Protein AF-0000000084989913 (afdb_homodimer)

pLDDT: mean 94.95, std 7.24, range [43.12, 98.94]

Solvent-accessible surface area (backbone atoms only — not comparable to full-atom values): 21310 Å² total; per-residue (Å²): 117,67,56,59,54,52,33,34,52,32,39,68,72,42,32,57,26,36,40,31,54,35,84,88,60,83,36,41,36,29,42,40,28,37,14,73,52,50,35,30,67,52,40,44,49,44,49,71,68,18,54,43,68,57,29,34,31,31,38,37,68,54,44,41,49,54,64,40,52,52,39,39,62,56,33,42,75,68,62,31,39,44,67,49,71,78,63,57,71,70,43,46,32,47,33,32,23,35,59,86,26,68,86,22,72,35,28,41,25,42,19,51,26,41,29,52,47,26,52,36,49,56,37,30,76,77,36,36,67,60,20,22,53,50,46,42,72,44,30,25,21,70,43,58,35,36,36,29,33,18,47,74,92,78,48,81,48,68,54,24,51,49,42,51,49,25,50,74,45,73,41,68,58,31,28,32,37,27,35,41,45,50,95,56,40,47,67,37,48,70,68,57,48,50,51,48,25,60,75,71,71,35,44,70,44,48,36,66,58,50,55,62,66,55,64,124,121,67,56,62,53,52,34,34,52,32,38,68,70,40,31,58,28,35,40,30,52,34,82,87,60,82,34,40,34,28,42,39,27,38,14,73,52,50,35,29,67,53,41,44,49,44,50,70,69,18,54,43,67,59,29,36,31,31,40,37,68,54,42,42,50,55,63,40,51,53,40,39,63,58,32,42,76,69,63,33,39,43,65,49,71,79,64,58,73,69,42,46,32,46,34,33,24,35,58,86,26,66,87,20,71,35,28,42,26,42,19,50,28,40,28,53,47,26,50,35,50,57,37,31,76,78,36,35,68,60,21,22,53,49,46,42,71,43,30,24,19,69,42,60,35,36,36,29,33,18,46,74,91,78,46,81,48,70,56,24,51,48,42,50,49,24,50,73,43,74,42,69,58,30,28,32,35,27,35,42,46,49,94,56,42,49,66,38,48,69,69,56,47,50,52,47,25,60,75,71,72,35,44,72,44,49,35,66,58,52,57,61,65,56,63,124

Nearest PDB structures (foldseek):
  1pvw-assembly1_A  TM=9.111E-01  e=3.055E-23  Methanocaldococcus jannaschii
  1snn-assembly1_B  TM=8.834E-01  e=1.155E-21  Methanocaldococcus jannaschii
  6mnz-assembly1_B  TM=8.918E-01  e=3.386E-16  Acinetobacter baumannii
  7uf2-assembly1_A-2  TM=8.963E-01  e=2.675E-15  Vibrio cholerae
  4i14-assembly1_B  TM=8.390E-01  e=8.791E-15  Mycobacterium tuberculosis H37Ra

Organism: Thermoproteus tenax (strain ATCC 35583 / DSM 2078 / JCM 9277 / NBRC 100435 / Kra 1) (NCBI:txid768679)

Radius of gyration: 20.69 Å; Cα contacts (8 Å, |Δi|>4): 1020; chains: 2; bounding box: 44×56×49 Å

Sequence (432 aa):
MHRLERALEYLRAGKPVLVYDGDDREAEADFVVPAKSVTPNLVRWLRINAGGLLCFATTEEIARALGLSFLSEYYSKLGLSTRPRYGDDPAFMGYVNHKKTFTGVRDSDKALTIKELAHIAELALKDPSLAREEFLSNFYAPGHVPILGARLGRRWGHTELSMILAKAAGLPPAVAIIEVLGPSTEAMTYQEVSELAETLGVPLLRGEDLKAFAQFMHRLERALEYLRAGKPVLVYDGDDREAEADFVVPAKSVTPNLVRWLRINAGGLLCFATTEEIARALGLSFLSEYYSKLGLSTRPRYGDDPAFMGYVNHKKTFTGVRDSDKALTIKELAHIAELALKDPSLAREEFLSNFYAPGHVPILGARLGRRWGHTELSMILAKAAGLPPAVAIIEVLGPSTEAMTYQEVSELAETLGVPLLRGEDLKAFAQF

Structure (mmCIF, N/CA/C/O backbone):
data_AF-0000000084989913-model_v1
#
loop_
_entity.id
_entity.type
_entity.pdbx_description
1 polymer 'GTP cyclohydrolase II'
#
loop_
_atom_site.group_PDB
_atom_site.id
_atom_site.type_symbol
_atom_site.label_atom_id
_atom_site.label_alt_id
_atom_site.label_comp_id
_atom_site.label_asym_id
_atom_site.label_entity_id
_atom_site.label_seq_id
_atom_site.pdbx_PDB_ins_code
_atom_site.Cartn_x
_atom_site.Cartn_y
_atom_site.Cartn_z
_atom_site.occupancy
_atom_site.B_iso_or_equiv
_atom_site.auth_seq_id
_atom_site.auth_comp_id
_atom_site.auth_asym_id
_atom_site.auth_atom_id
_atom_site.pdbx_PDB_model_num
ATOM 1 N N . MET A 1 1 ? 10.844 -20.797 -25.719 1 49.31 1 MET A N 1
ATOM 2 C CA . MET A 1 1 ? 10.672 -22.031 -24.969 1 49.31 1 MET A CA 1
ATOM 3 C C . MET A 1 1 ? 11.625 -22.078 -23.781 1 49.31 1 MET A C 1
ATOM 5 O O . MET A 1 1 ? 11.227 -22.453 -22.672 1 49.31 1 MET A O 1
ATOM 9 N N . HIS A 1 2 ? 12.711 -21.469 -23.859 1 83.56 2 HIS A N 1
ATOM 10 C CA . HIS A 1 2 ? 13.797 -21.484 -22.891 1 83.56 2 HIS A CA 1
ATOM 11 C C . HIS A 1 2 ? 13.555 -20.484 -21.766 1 83.56 2 HIS A C 1
ATOM 13 O O . HIS A 1 2 ? 13.852 -20.766 -20.609 1 83.56 2 HIS A O 1
ATOM 19 N N . ARG A 1 3 ? 12.727 -19.656 -22.109 1 89.44 3 ARG A N 1
ATOM 20 C CA . ARG A 1 3 ? 12.531 -18.609 -21.109 1 89.44 3 ARG A CA 1
ATOM 21 C C . ARG A 1 3 ? 11.547 -19.078 -20.031 1 89.44 3 ARG A C 1
ATOM 23 O O . ARG A 1 3 ? 11.766 -18.828 -18.844 1 89.44 3 ARG A O 1
ATOM 30 N N . LEU A 1 4 ? 10.523 -19.719 -20.438 1 93.5 4 LEU A N 1
ATOM 31 C CA . LEU A 1 4 ? 9.508 -20.203 -19.516 1 93.5 4 LEU A CA 1
ATOM 32 C C . LEU A 1 4 ? 10.094 -21.266 -18.578 1 93.5 4 LEU A C 1
ATOM 34 O O . LEU A 1 4 ? 9.836 -21.25 -17.375 1 93.5 4 LEU A O 1
ATOM 38 N N . GLU A 1 5 ? 10.773 -22.188 -19.125 1 94.44 5 GLU A N 1
ATOM 39 C CA . GLU A 1 5 ? 11.367 -23.25 -18.297 1 94.44 5 GLU A CA 1
ATOM 40 C C . GLU A 1 5 ? 12.305 -22.672 -17.25 1 94.44 5 GLU A C 1
ATOM 42 O O . GLU A 1 5 ? 12.305 -23.125 -16.094 1 94.44 5 GLU A O 1
ATOM 47 N N . ARG A 1 6 ? 13.094 -21.75 -17.656 1 95.88 6 ARG A N 1
ATOM 48 C CA . ARG A 1 6 ? 13.984 -21.078 -16.719 1 95.88 6 ARG A CA 1
ATOM 49 C C . ARG A 1 6 ? 13.188 -20.391 -15.617 1 95.88 6 ARG A C 1
ATOM 51 O O . ARG A 1 6 ? 13.555 -20.469 -14.438 1 95.88 6 ARG A O 1
ATOM 58 N N . ALA A 1 7 ? 12.172 -19.719 -15.969 1 97.06 7 ALA A N 1
ATOM 59 C CA . ALA A 1 7 ? 11.312 -19.031 -15.008 1 97.06 7 ALA A CA 1
ATOM 60 C C . ALA A 1 7 ? 10.711 -20.031 -14.016 1 97.06 7 ALA A C 1
ATOM 62 O O . ALA A 1 7 ? 10.656 -19.766 -12.812 1 97.06 7 ALA A O 1
ATOM 63 N N . LEU A 1 8 ? 10.273 -21.172 -14.531 1 96.69 8 LEU A N 1
ATOM 64 C CA . LEU A 1 8 ? 9.68 -22.188 -13.664 1 96.69 8 LEU A CA 1
ATOM 65 C C . LEU A 1 8 ? 10.711 -22.734 -12.688 1 96.69 8 LEU A C 1
ATOM 67 O O . LEU A 1 8 ? 10.391 -23 -11.523 1 96.69 8 LEU A O 1
ATOM 71 N N . GLU A 1 9 ? 11.914 -22.922 -13.156 1 97.38 9 GLU A N 1
ATOM 72 C CA . GLU A 1 9 ? 12.992 -23.359 -12.281 1 97.38 9 GLU A CA 1
ATOM 73 C C . GLU A 1 9 ? 13.258 -22.344 -11.172 1 97.38 9 GLU A C 1
ATOM 75 O O . GLU A 1 9 ? 13.484 -22.719 -10.023 1 97.38 9 GLU A O 1
ATOM 80 N N . TYR A 1 10 ? 13.258 -21.078 -11.492 1 97.88 10 TYR A N 1
ATOM 81 C CA . TYR A 1 10 ? 13.43 -20.016 -10.5 1 97.88 10 TYR A CA 1
ATOM 82 C C . TYR A 1 10 ? 12.328 -20.062 -9.445 1 97.88 10 TYR A C 1
ATOM 84 O O . TYR A 1 10 ? 12.602 -20.062 -8.25 1 97.88 10 TYR A O 1
ATOM 92 N N . LEU A 1 11 ? 11.125 -20.188 -9.891 1 98.06 11 LEU A N 1
ATOM 93 C CA . LEU A 1 11 ? 10 -20.219 -8.969 1 98.06 11 LEU A CA 1
ATOM 94 C C . LEU A 1 11 ? 10.094 -21.422 -8.039 1 98.06 11 LEU A C 1
ATOM 96 O O . LEU A 1 11 ? 9.875 -21.312 -6.832 1 98.06 11 LEU A O 1
ATOM 100 N N . ARG A 1 12 ? 10.43 -22.578 -8.633 1 98.19 12 ARG A N 1
ATOM 101 C CA . ARG A 1 12 ? 10.562 -23.781 -7.828 1 98.19 12 ARG A CA 1
ATOM 102 C C . ARG A 1 12 ? 11.656 -23.625 -6.777 1 98.19 12 ARG A C 1
ATOM 104 O O . ARG A 1 12 ? 11.57 -24.203 -5.691 1 98.19 12 ARG A O 1
ATOM 111 N N . ALA A 1 13 ? 12.656 -22.812 -7.098 1 98.19 13 ALA A N 1
ATOM 112 C CA . ALA A 1 13 ? 13.766 -22.562 -6.176 1 98.19 13 ALA A CA 1
ATOM 113 C C . ALA A 1 13 ? 13.438 -21.422 -5.219 1 98.19 13 ALA A C 1
ATOM 115 O O . ALA A 1 13 ? 14.289 -21 -4.438 1 98.19 13 ALA A O 1
ATOM 116 N N . GLY A 1 14 ? 12.227 -20.844 -5.273 1 98.25 14 GLY A N 1
ATOM 117 C CA . GLY A 1 14 ? 11.789 -19.781 -4.383 1 98.25 14 GLY A CA 1
ATOM 118 C C . GLY A 1 14 ? 12.312 -18.422 -4.789 1 98.25 14 GLY A C 1
ATOM 119 O O . GLY A 1 14 ? 12.375 -17.5 -3.965 1 98.25 14 GLY A O 1
ATOM 120 N N . LYS A 1 15 ? 12.727 -18.297 -6.031 1 98.25 15 LYS A N 1
ATOM 121 C CA . LYS A 1 15 ? 13.312 -17.062 -6.535 1 98.25 15 LYS A CA 1
ATOM 122 C C . LYS A 1 15 ? 12.312 -16.281 -7.375 1 98.25 15 LYS A C 1
ATOM 124 O O . LYS A 1 15 ? 11.391 -16.859 -7.945 1 98.25 15 LYS A O 1
ATOM 129 N N . PRO A 1 16 ? 12.484 -14.992 -7.434 1 98.44 16 PRO A N 1
ATOM 130 C CA . PRO A 1 16 ? 11.539 -14.156 -8.172 1 98.44 16 PRO A CA 1
ATOM 131 C C . PRO A 1 16 ? 11.688 -14.281 -9.688 1 98.44 16 PRO A C 1
ATOM 133 O O . PRO A 1 16 ? 12.781 -14.57 -10.18 1 98.44 16 PRO A O 1
ATOM 136 N N . VAL A 1 17 ? 10.617 -14.055 -10.383 1 98.25 17 VAL A N 1
ATOM 137 C CA . VAL A 1 17 ? 10.586 -13.883 -11.828 1 98.25 17 VAL A CA 1
ATOM 138 C C . VAL A 1 17 ? 9.805 -12.617 -12.18 1 98.25 17 VAL A C 1
ATOM 140 O O . VAL A 1 17 ? 9.008 -12.125 -11.375 1 98.25 17 VAL A O 1
ATOM 143 N N . LEU A 1 18 ? 10.102 -12.039 -13.352 1 98.38 18 LEU A N 1
ATOM 144 C CA . LEU A 1 18 ? 9.391 -10.867 -13.836 1 98.38 18 LEU A CA 1
ATOM 145 C C . LEU A 1 18 ? 8.344 -11.25 -14.883 1 98.38 18 LEU A C 1
ATOM 147 O O . LEU A 1 18 ? 8.609 -12.094 -15.742 1 98.38 18 LEU A O 1
ATOM 151 N N . VAL A 1 19 ? 7.172 -10.672 -14.75 1 97.69 19 VAL A N 1
ATOM 152 C CA . VAL A 1 19 ? 6.117 -10.844 -15.742 1 97.69 19 VAL A CA 1
ATOM 153 C C . VAL A 1 19 ? 5.668 -9.484 -16.266 1 97.69 19 VAL A C 1
ATOM 155 O O . VAL A 1 19 ? 5.219 -8.633 -15.492 1 97.69 19 VAL A O 1
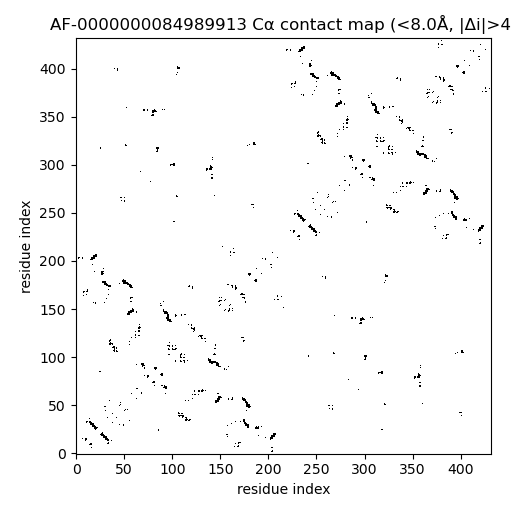ATOM 158 N N . TYR A 1 20 ? 5.863 -9.25 -17.5 1 96.75 20 TYR A N 1
ATOM 159 C CA . TYR A 1 20 ? 5.32 -8.086 -18.188 1 96.75 20 TYR A CA 1
ATOM 160 C C . TYR A 1 20 ? 3.967 -8.414 -18.812 1 96.75 20 TYR A C 1
ATOM 162 O O . TYR A 1 20 ? 3.855 -9.328 -19.625 1 96.75 20 TYR A O 1
ATOM 170 N N . ASP A 1 21 ? 2.9 -7.695 -18.469 1 90.62 21 ASP A N 1
ATOM 171 C CA . ASP A 1 21 ? 1.541 -8.133 -18.766 1 90.62 21 ASP A CA 1
ATOM 172 C C . ASP A 1 21 ? 1.146 -7.75 -20.188 1 90.62 21 ASP A C 1
ATOM 174 O O . ASP A 1 21 ? 0.095 -8.164 -20.688 1 90.62 21 ASP A O 1
ATOM 178 N N . GLY A 1 22 ? 1.955 -6.883 -20.828 1 85.44 22 GLY A N 1
ATOM 179 C CA . GLY A 1 22 ? 1.684 -6.594 -22.234 1 85.44 22 GLY A CA 1
ATOM 180 C C . GLY A 1 22 ? 1.43 -5.121 -22.5 1 85.44 22 GLY A C 1
ATOM 181 O O . GLY A 1 22 ? 0.931 -4.406 -21.625 1 85.44 22 GLY A O 1
ATOM 182 N N . ASP A 1 23 ? 1.588 -4.707 -23.719 1 81.38 23 ASP A N 1
ATOM 183 C CA . ASP A 1 23 ? 1.489 -3.303 -24.109 1 81.38 23 ASP A CA 1
ATOM 184 C C . ASP A 1 23 ? 0.032 -2.859 -24.203 1 81.38 23 ASP A C 1
ATOM 186 O O . ASP A 1 23 ? -0.266 -1.666 -24.094 1 81.38 23 ASP A O 1
ATOM 190 N N . ASP A 1 24 ? -0.847 -3.787 -24.312 1 78.88 24 ASP A N 1
ATOM 191 C CA . ASP A 1 24 ? -2.252 -3.451 -24.531 1 78.88 24 ASP A CA 1
ATOM 192 C C . ASP A 1 24 ? -3.049 -3.57 -23.234 1 78.88 24 ASP A C 1
ATOM 194 O O . ASP A 1 24 ? -4.273 -3.441 -23.234 1 78.88 24 ASP A O 1
ATOM 198 N N . ARG A 1 25 ? -2.445 -3.736 -22.25 1 82.56 25 ARG A N 1
ATOM 199 C CA . ARG A 1 25 ? -3.111 -3.799 -20.953 1 82.56 25 ARG A CA 1
ATOM 200 C C . ARG A 1 25 ? -2.6 -2.705 -20.016 1 82.56 25 ARG A C 1
ATOM 202 O O . ARG A 1 25 ? -2.746 -1.516 -20.312 1 82.56 25 ARG A O 1
ATOM 209 N N . GLU A 1 26 ? -1.859 -3.123 -18.922 1 85.81 26 GLU A N 1
ATOM 210 C CA . GLU A 1 26 ? -1.312 -2.082 -18.062 1 85.81 26 GLU A CA 1
ATOM 211 C C . GLU A 1 26 ? 0.039 -1.592 -18.578 1 85.81 26 GLU A C 1
ATOM 213 O O . GLU A 1 26 ? 0.479 -0.493 -18.234 1 85.81 26 GLU A O 1
ATOM 218 N N . ALA A 1 27 ? 0.704 -2.4 -19.453 1 89.81 27 ALA A N 1
ATOM 219 C CA . ALA A 1 27 ? 2.074 -2.121 -19.875 1 89.81 27 ALA A CA 1
ATOM 220 C C . ALA A 1 27 ? 2.99 -1.937 -18.672 1 89.81 27 ALA A C 1
ATOM 222 O O . ALA A 1 27 ? 3.711 -0.94 -18.578 1 89.81 27 ALA A O 1
ATOM 223 N N . GLU A 1 28 ? 2.914 -2.906 -17.734 1 94 28 GLU A N 1
ATOM 224 C CA . GLU A 1 28 ? 3.672 -2.918 -16.484 1 94 28 GLU A CA 1
ATOM 225 C C . GLU A 1 28 ? 4.262 -4.301 -16.219 1 94 28 GLU A C 1
ATOM 227 O O . GLU A 1 28 ? 3.834 -5.293 -16.812 1 94 28 GLU A O 1
ATOM 232 N N . ALA A 1 29 ? 5.285 -4.32 -15.398 1 97.44 29 ALA A N 1
ATOM 233 C CA . ALA A 1 29 ? 5.898 -5.574 -14.969 1 97.44 29 ALA A CA 1
ATOM 234 C C . ALA A 1 29 ? 5.773 -5.762 -13.461 1 97.44 29 ALA A C 1
ATOM 236 O O . ALA A 1 29 ? 5.852 -4.793 -12.703 1 97.44 29 ALA A O 1
ATOM 237 N N . ASP A 1 30 ? 5.555 -6.98 -13.07 1 98.44 30 ASP A N 1
ATOM 238 C CA . ASP A 1 30 ? 5.59 -7.352 -11.656 1 98.44 30 ASP A CA 1
ATOM 239 C C . ASP A 1 30 ? 6.645 -8.43 -11.398 1 98.44 30 ASP A C 1
ATOM 241 O O . ASP A 1 30 ? 6.816 -9.344 -12.211 1 98.44 30 ASP A O 1
ATOM 245 N N . PHE A 1 31 ? 7.309 -8.312 -10.242 1 98.69 31 PHE A N 1
ATOM 246 C CA . PHE A 1 31 ? 7.961 -9.492 -9.695 1 98.69 31 PHE A CA 1
ATOM 247 C C . PHE A 1 31 ? 6.934 -10.477 -9.148 1 98.69 31 PHE A C 1
ATOM 249 O O . PHE A 1 31 ? 5.949 -10.07 -8.523 1 98.69 31 PHE A O 1
ATOM 256 N N . VAL A 1 32 ? 7.129 -11.734 -9.398 1 98.81 32 VAL A N 1
ATOM 257 C CA . VAL A 1 32 ? 6.336 -12.828 -8.844 1 98.81 32 VAL A CA 1
ATOM 258 C C . VAL A 1 32 ? 7.238 -13.773 -8.062 1 98.81 32 VAL A C 1
ATOM 260 O O . VAL A 1 32 ? 8.258 -14.242 -8.578 1 98.81 32 VAL A O 1
ATOM 263 N N . VAL A 1 33 ? 6.887 -14.055 -6.84 1 98.81 33 VAL A N 1
ATOM 264 C CA . VAL A 1 33 ? 7.664 -14.961 -6 1 98.81 33 VAL A CA 1
ATOM 265 C C . VAL A 1 33 ? 6.719 -15.883 -5.23 1 98.81 33 VAL A C 1
ATOM 267 O O . VAL A 1 33 ? 5.664 -15.453 -4.762 1 98.81 33 VAL A O 1
ATOM 270 N N . PRO A 1 34 ? 7.094 -17.203 -5.148 1 98.88 34 PRO A N 1
ATOM 271 C CA . PRO A 1 34 ? 6.285 -18.047 -4.273 1 98.88 34 PRO A CA 1
ATOM 272 C C . PRO A 1 34 ? 6.195 -17.516 -2.846 1 98.88 34 PRO A C 1
ATOM 274 O O . PRO A 1 34 ? 7.223 -17.219 -2.23 1 98.88 34 PRO A O 1
ATOM 277 N N . ALA A 1 35 ? 5.016 -17.453 -2.348 1 98.94 35 ALA A N 1
ATOM 278 C CA . ALA A 1 35 ? 4.785 -16.797 -1.063 1 98.94 35 ALA A CA 1
ATOM 279 C C . ALA A 1 35 ? 5.496 -17.531 0.066 1 98.94 35 ALA A C 1
ATOM 281 O O . ALA A 1 35 ? 6.004 -16.906 1.002 1 98.94 35 ALA A O 1
ATOM 282 N N . LYS A 1 36 ? 5.559 -18.797 0.028 1 98.56 36 LYS A N 1
ATOM 283 C CA . LYS A 1 36 ? 6.168 -19.609 1.08 1 98.56 36 LYS A CA 1
ATOM 284 C C . LYS A 1 36 ? 7.66 -19.328 1.196 1 98.56 36 LYS A C 1
ATOM 286 O O . LYS A 1 36 ? 8.273 -19.609 2.225 1 98.56 36 LYS A O 1
ATOM 291 N N . SER A 1 37 ? 8.258 -18.75 0.164 1 98.56 37 SER A N 1
ATOM 292 C CA . SER A 1 37 ? 9.703 -18.531 0.121 1 98.56 37 SER A CA 1
ATOM 293 C C . SER A 1 37 ? 10.055 -17.109 0.534 1 98.56 37 SER A C 1
ATOM 295 O O . SER A 1 37 ? 11.234 -16.75 0.59 1 98.56 37 SER A O 1
ATOM 297 N N . VAL A 1 38 ? 9.109 -16.344 0.844 1 98.75 38 VAL A N 1
ATOM 298 C CA . VAL A 1 38 ? 9.328 -14.93 1.155 1 98.75 38 VAL A CA 1
ATOM 299 C C . VAL A 1 38 ? 10.055 -14.805 2.494 1 98.75 38 VAL A C 1
ATOM 301 O O . VAL A 1 38 ? 9.695 -15.469 3.467 1 98.75 38 VAL A O 1
ATOM 304 N N . THR A 1 39 ? 11.086 -14.039 2.506 1 98.75 39 THR A N 1
ATOM 305 C CA . THR A 1 39 ? 11.844 -13.695 3.703 1 98.75 39 THR A CA 1
ATOM 306 C C . THR A 1 39 ? 11.883 -12.188 3.9 1 98.75 39 THR A C 1
ATOM 308 O O . THR A 1 39 ? 11.617 -11.422 2.969 1 98.75 39 THR A O 1
ATOM 311 N N . PRO A 1 40 ? 12.219 -11.797 5.145 1 98.69 40 PRO A N 1
ATOM 312 C CA . PRO A 1 40 ? 12.359 -10.352 5.359 1 98.69 40 PRO A CA 1
ATOM 313 C C . PRO A 1 40 ? 13.344 -9.703 4.395 1 98.69 40 PRO A C 1
ATOM 315 O O . PRO A 1 40 ? 13.07 -8.625 3.855 1 98.69 40 PRO A O 1
ATOM 318 N N . ASN A 1 41 ? 14.438 -10.328 4.141 1 98.5 41 ASN A N 1
ATOM 319 C CA . ASN A 1 41 ? 15.438 -9.797 3.225 1 98.5 41 ASN A CA 1
ATOM 320 C C . ASN A 1 41 ? 14.914 -9.719 1.797 1 98.5 41 ASN A C 1
ATOM 322 O O . ASN A 1 41 ? 15.234 -8.789 1.06 1 98.5 41 ASN A O 1
ATOM 326 N N . LEU A 1 42 ? 14.156 -10.703 1.39 1 98.5 42 LEU A N 1
ATOM 327 C CA . LEU A 1 42 ? 13.57 -10.656 0.053 1 98.5 42 LEU A CA 1
ATOM 328 C C . LEU A 1 42 ? 12.562 -9.523 -0.065 1 98.5 42 LEU A C 1
ATOM 330 O O . LEU A 1 42 ? 12.5 -8.852 -1.096 1 98.5 42 LEU A O 1
ATOM 334 N N . VAL A 1 43 ? 11.742 -9.312 0.991 1 98.69 43 VAL A N 1
ATOM 335 C CA . VAL A 1 43 ? 10.789 -8.211 0.978 1 98.69 43 VAL A CA 1
ATOM 336 C C . VAL A 1 43 ? 11.531 -6.887 0.847 1 98.69 43 VAL A C 1
ATOM 338 O O . VAL A 1 43 ? 11.133 -6.02 0.064 1 98.69 43 VAL A O 1
ATOM 341 N N . ARG A 1 44 ? 12.594 -6.738 1.615 1 98.12 44 ARG A N 1
ATOM 342 C CA . ARG A 1 44 ? 13.398 -5.527 1.494 1 98.12 44 ARG A CA 1
ATOM 343 C C . ARG A 1 44 ? 13.945 -5.375 0.078 1 98.12 44 ARG A C 1
ATOM 345 O O . ARG A 1 44 ? 13.938 -4.277 -0.479 1 98.12 44 ARG A O 1
ATOM 352 N N . TRP A 1 45 ? 14.445 -6.465 -0.501 1 97.75 45 TRP A N 1
ATOM 353 C CA . TRP A 1 45 ? 14.977 -6.461 -1.861 1 97.75 45 TRP A CA 1
ATOM 354 C C . TRP A 1 45 ? 13.898 -6.043 -2.861 1 97.75 45 TRP A C 1
ATOM 356 O O . TRP A 1 45 ? 14.156 -5.23 -3.75 1 97.75 45 TRP A O 1
ATOM 366 N N . LEU A 1 46 ? 12.711 -6.555 -2.723 1 98 46 LEU A N 1
ATOM 367 C CA . LEU A 1 46 ? 11.586 -6.215 -3.59 1 98 46 LEU A CA 1
ATOM 368 C C . LEU A 1 46 ? 11.195 -4.75 -3.43 1 98 46 LEU A C 1
ATOM 370 O O . LEU A 1 46 ? 10.914 -4.066 -4.418 1 98 46 LEU A O 1
ATOM 374 N N . ARG A 1 47 ? 11.133 -4.312 -2.148 1 96.81 47 ARG A N 1
ATOM 375 C CA . ARG A 1 47 ? 10.812 -2.916 -1.871 1 96.81 47 ARG A CA 1
ATOM 376 C C . ARG A 1 47 ? 11.766 -1.981 -2.605 1 96.81 47 ARG A C 1
ATOM 378 O O . ARG A 1 47 ? 11.344 -0.971 -3.17 1 96.81 47 ARG A O 1
ATOM 385 N N . ILE A 1 48 ? 13.016 -2.318 -2.656 1 95.12 48 ILE A N 1
ATOM 386 C CA . ILE A 1 48 ? 14.07 -1.47 -3.209 1 95.12 48 ILE A CA 1
ATOM 387 C C . ILE A 1 48 ? 14.07 -1.576 -4.73 1 95.12 48 ILE A C 1
ATOM 389 O O . ILE A 1 48 ? 14.18 -0.566 -5.43 1 95.12 48 ILE A O 1
ATOM 393 N N . ASN A 1 49 ? 13.922 -2.789 -5.281 1 95.44 49 ASN A N 1
ATOM 394 C CA . ASN A 1 49 ? 14.117 -3.012 -6.707 1 95.44 49 ASN A CA 1
ATOM 395 C C . ASN A 1 49 ? 12.812 -2.881 -7.484 1 95.44 49 ASN A C 1
ATOM 397 O O . ASN A 1 49 ? 12.828 -2.721 -8.711 1 95.44 49 ASN A O 1
ATOM 401 N N . ALA A 1 50 ? 11.625 -2.932 -6.828 1 96.69 50 ALA A N 1
ATOM 402 C CA . ALA A 1 50 ? 10.312 -2.77 -7.465 1 96.69 50 ALA A CA 1
ATOM 403 C C . ALA A 1 50 ? 9.656 -1.46 -7.039 1 96.69 50 ALA A C 1
ATOM 405 O O . ALA A 1 50 ? 9.906 -0.409 -7.633 1 96.69 50 ALA A O 1
ATOM 406 N N . GLY A 1 51 ? 9.312 -1.494 -5.855 1 95.12 51 GLY A N 1
ATOM 407 C CA . GLY A 1 51 ? 8.859 -0.233 -5.289 1 95.12 51 GLY A CA 1
ATOM 408 C C . GLY A 1 51 ? 7.359 -0.032 -5.402 1 95.12 51 GLY A C 1
ATOM 409 O O . GLY A 1 51 ? 6.836 1.016 -5.016 1 95.12 51 GLY A O 1
ATOM 410 N N . GLY A 1 52 ? 6.59 -0.98 -5.988 1 97.19 52 GLY A N 1
ATOM 411 C CA . GLY A 1 52 ? 5.137 -0.905 -6.039 1 97.19 52 GLY A CA 1
ATOM 412 C C . GLY A 1 52 ? 4.469 -1.391 -4.766 1 97.19 52 GLY A C 1
ATOM 413 O O . GLY A 1 52 ? 5.031 -1.26 -3.676 1 97.19 52 GLY A O 1
ATOM 414 N N . LEU A 1 53 ? 3.254 -1.771 -4.863 1 98.19 53 LEU A N 1
ATOM 415 C CA . LEU A 1 53 ? 2.49 -2.303 -3.74 1 98.19 53 LEU A CA 1
ATOM 416 C C . LEU A 1 53 ? 2.678 -3.811 -3.619 1 98.19 53 LEU A C 1
ATOM 418 O O . LEU A 1 53 ? 2.303 -4.562 -4.523 1 98.19 53 LEU A O 1
ATOM 422 N N . LEU A 1 54 ? 3.322 -4.23 -2.535 1 98.81 54 LEU A N 1
ATOM 423 C CA . LEU A 1 54 ? 3.523 -5.66 -2.309 1 98.81 54 LEU A CA 1
ATOM 424 C C . LEU A 1 54 ? 2.209 -6.344 -1.956 1 98.81 54 LEU A C 1
ATOM 426 O O . LEU A 1 54 ? 1.562 -5.988 -0.969 1 98.81 54 LEU A O 1
ATOM 430 N N . CYS A 1 55 ? 1.842 -7.312 -2.756 1 98.88 55 CYS A N 1
ATOM 431 C CA . CYS A 1 55 ? 0.56 -7.992 -2.596 1 98.88 55 CYS A CA 1
ATOM 432 C C . CYS A 1 55 ? 0.753 -9.492 -2.426 1 98.88 55 CYS A C 1
ATOM 434 O O . CYS A 1 55 ? 1.753 -10.047 -2.883 1 98.88 55 CYS A O 1
ATOM 436 N N . PHE A 1 56 ? -0.163 -10.109 -1.757 1 98.94 56 PHE A N 1
ATOM 437 C CA . PHE A 1 56 ? -0.356 -11.555 -1.769 1 98.94 56 PHE A CA 1
ATOM 438 C C . PHE A 1 56 ? -1.466 -11.945 -2.738 1 98.94 56 PHE A C 1
ATOM 440 O O . PHE A 1 56 ? -2.574 -11.406 -2.67 1 98.94 56 PHE A O 1
ATOM 447 N N . ALA A 1 57 ? -1.164 -12.852 -3.621 1 98.94 57 ALA A N 1
ATOM 448 C CA . ALA A 1 57 ? -2.16 -13.273 -4.602 1 98.94 57 ALA A CA 1
ATOM 449 C C . ALA A 1 57 ? -2.484 -14.758 -4.453 1 98.94 57 ALA A C 1
ATOM 451 O O . ALA A 1 57 ? -1.59 -15.578 -4.23 1 98.94 57 ALA A O 1
ATOM 452 N N . THR A 1 58 ? -3.686 -15.078 -4.551 1 98.88 58 THR A N 1
ATOM 453 C CA . THR A 1 58 ? -4.242 -16.422 -4.57 1 98.88 58 THR A CA 1
ATOM 454 C C . THR A 1 58 ? -5.453 -16.5 -5.492 1 98.88 58 THR A C 1
ATOM 456 O O . THR A 1 58 ? -5.605 -15.664 -6.391 1 98.88 58 THR A O 1
ATOM 459 N N . THR A 1 59 ? -6.262 -17.547 -5.402 1 98.69 59 THR A N 1
ATOM 460 C CA . THR A 1 59 ? -7.441 -17.641 -6.254 1 98.69 59 THR A CA 1
ATOM 461 C C . THR A 1 59 ? -8.656 -17.016 -5.574 1 98.69 59 THR A C 1
ATOM 463 O O . THR A 1 59 ? -8.703 -16.906 -4.348 1 98.69 59 THR A O 1
ATOM 466 N N . GLU A 1 60 ? -9.555 -16.562 -6.391 1 98.5 60 GLU A N 1
ATOM 467 C CA . GLU A 1 60 ? -10.82 -16.062 -5.863 1 98.5 60 GLU A CA 1
ATOM 468 C C . GLU A 1 60 ? -11.484 -17.078 -4.945 1 98.5 60 GLU A C 1
ATOM 470 O O . GLU A 1 60 ? -12.016 -16.734 -3.893 1 98.5 60 GLU A O 1
ATOM 475 N N . GLU A 1 61 ? -11.422 -18.328 -5.324 1 98.38 61 GLU A N 1
ATOM 476 C CA . GLU A 1 61 ? -12.047 -19.406 -4.562 1 98.38 61 GLU A CA 1
ATOM 477 C C . GLU A 1 61 ? -11.469 -19.5 -3.156 1 98.38 61 GLU A C 1
ATOM 479 O O . GLU A 1 61 ? -12.203 -19.594 -2.176 1 98.38 61 GLU A O 1
ATOM 484 N N . ILE A 1 62 ? -10.203 -19.453 -3.092 1 98.75 62 ILE A N 1
ATOM 485 C CA . ILE A 1 62 ? -9.539 -19.562 -1.796 1 98.75 62 ILE A CA 1
ATOM 486 C C . ILE A 1 62 ? -9.875 -18.344 -0.942 1 98.75 62 ILE A C 1
ATOM 488 O O . ILE A 1 62 ? -10.242 -18.484 0.229 1 98.75 62 ILE A O 1
ATOM 492 N N . ALA A 1 63 ? -9.766 -17.156 -1.503 1 98.75 63 ALA A N 1
ATOM 493 C CA . ALA A 1 63 ? -10.031 -15.93 -0.741 1 98.75 63 ALA A CA 1
ATOM 494 C C . ALA A 1 63 ? -11.477 -15.883 -0.259 1 98.75 63 ALA A C 1
ATOM 496 O O . ALA A 1 63 ? -11.75 -15.469 0.869 1 98.75 63 ALA A O 1
ATOM 497 N N . ARG A 1 64 ? -12.406 -16.328 -1.093 1 98.44 64 ARG A N 1
ATOM 498 C CA . ARG A 1 64 ? -13.805 -16.375 -0.684 1 98.44 64 ARG A CA 1
ATOM 499 C C . ARG A 1 64 ? -14.016 -17.391 0.432 1 98.44 64 ARG A C 1
ATOM 501 O O . ARG A 1 64 ? -14.836 -17.172 1.325 1 98.44 64 ARG A O 1
ATOM 508 N N . ALA A 1 65 ? -13.281 -18.469 0.347 1 98.5 65 ALA A N 1
ATOM 509 C CA . ALA A 1 65 ? -13.359 -19.469 1.408 1 98.5 65 ALA A CA 1
ATOM 510 C C . ALA A 1 65 ? -12.914 -18.891 2.746 1 98.5 65 ALA A C 1
ATOM 512 O O . ALA A 1 65 ? -13.352 -19.344 3.805 1 98.5 65 ALA A O 1
ATOM 513 N N . LEU A 1 66 ? -12.078 -17.922 2.725 1 98.44 66 LEU A N 1
ATOM 514 C CA . LEU A 1 66 ? -11.594 -17.266 3.938 1 98.44 66 LEU A CA 1
ATOM 515 C C . LEU A 1 66 ? -12.602 -16.234 4.43 1 98.44 66 LEU A C 1
ATOM 517 O O . LEU A 1 66 ? -12.398 -15.609 5.477 1 98.44 66 LEU A O 1
ATOM 521 N N . GLY A 1 67 ? -13.648 -15.977 3.652 1 97.75 67 GLY A N 1
ATOM 522 C CA . GLY A 1 67 ? -14.688 -15.031 4.047 1 97.75 67 GLY A CA 1
ATOM 523 C C . GLY A 1 67 ? -14.508 -13.656 3.438 1 97.75 67 GLY A C 1
ATOM 524 O O . GLY A 1 67 ? -15.172 -12.703 3.834 1 97.75 67 GLY A O 1
ATOM 525 N N . LEU A 1 68 ? -13.648 -13.578 2.504 1 98.31 68 LEU A N 1
ATOM 526 C CA . LEU A 1 68 ? -13.383 -12.281 1.887 1 98.31 68 LEU A CA 1
ATOM 527 C C . LEU A 1 68 ? -14.219 -12.109 0.622 1 98.31 68 LEU A C 1
ATOM 529 O O . LEU A 1 68 ? -14.633 -13.086 0.006 1 98.31 68 LEU A O 1
ATOM 533 N N . SER A 1 69 ? -14.523 -10.914 0.307 1 97.62 69 SER A N 1
ATOM 534 C CA . SER A 1 69 ? -15.141 -10.508 -0.951 1 97.62 69 SER A CA 1
ATOM 535 C C . SER A 1 69 ? -14.32 -9.43 -1.647 1 97.62 69 SER A C 1
ATOM 537 O O . SER A 1 69 ? -13.461 -8.797 -1.028 1 97.62 69 SER A O 1
ATOM 539 N N . PHE A 1 70 ? -14.578 -9.312 -2.945 1 97.69 70 PHE A N 1
ATOM 540 C CA . PHE A 1 70 ? -13.883 -8.227 -3.623 1 97.69 70 PHE A CA 1
ATOM 541 C C . PHE A 1 70 ? -14.242 -6.883 -2.994 1 97.69 70 PHE A C 1
ATOM 543 O O . PHE A 1 70 ? -15.414 -6.605 -2.734 1 97.69 70 PHE A O 1
ATOM 550 N N . LEU A 1 71 ? -13.219 -6.035 -2.779 1 97.81 71 LEU A N 1
ATOM 551 C CA . LEU A 1 71 ? -13.453 -4.719 -2.189 1 97.81 71 LEU A CA 1
ATOM 552 C C . LEU A 1 71 ? -14.297 -3.85 -3.1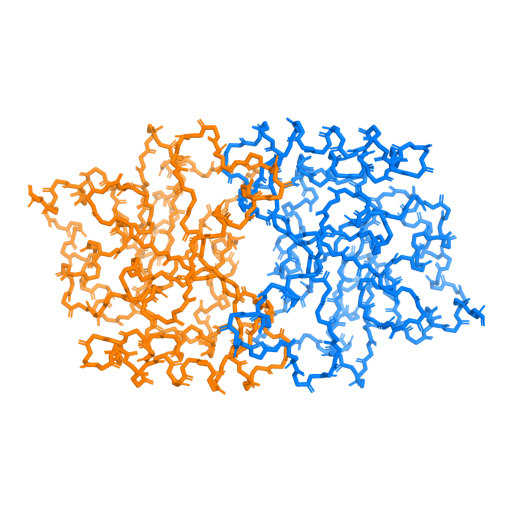17 1 97.81 71 LEU A C 1
ATOM 554 O O . LEU A 1 71 ? -14.984 -2.938 -2.66 1 97.81 71 LEU A O 1
ATOM 558 N N . SER A 1 72 ? -14.25 -4.152 -4.426 1 96.38 72 SER A N 1
ATOM 559 C CA . SER A 1 72 ? -15.109 -3.441 -5.371 1 96.38 72 SER A CA 1
ATOM 560 C C . SER A 1 72 ? -16.578 -3.592 -4.996 1 96.38 72 SER A C 1
ATOM 562 O O . SER A 1 72 ? -17.375 -2.68 -5.219 1 96.38 72 SER A O 1
ATOM 564 N N . GLU A 1 73 ? -16.938 -4.734 -4.426 1 96.06 73 GLU A N 1
ATOM 565 C CA . GLU A 1 73 ? -18.312 -4.953 -3.977 1 96.06 73 GLU A CA 1
ATOM 566 C C . GLU A 1 73 ? -18.656 -4.027 -2.816 1 96.06 73 GLU A C 1
ATOM 568 O O . GLU A 1 73 ? -19.766 -3.482 -2.768 1 96.06 73 GLU A O 1
ATOM 573 N N . TYR A 1 74 ? -17.75 -3.865 -1.962 1 96.31 74 TYR A N 1
ATOM 574 C CA . TYR A 1 74 ? -17.938 -2.977 -0.82 1 96.31 74 TYR A CA 1
ATOM 575 C C . TYR A 1 74 ? -18.047 -1.525 -1.271 1 96.31 74 TYR A C 1
ATOM 577 O O . TYR A 1 74 ? -19 -0.828 -0.916 1 96.31 74 TYR A O 1
ATOM 585 N N . TYR A 1 75 ? -17.141 -1.08 -2.094 1 96.62 75 TYR A N 1
ATOM 586 C CA . TYR A 1 75 ? -17.062 0.326 -2.475 1 96.62 75 TYR A CA 1
ATOM 587 C C . TYR A 1 75 ? -18.219 0.701 -3.406 1 96.62 75 TYR A C 1
ATOM 589 O O . TYR A 1 75 ? -18.703 1.831 -3.371 1 96.62 75 TYR A O 1
ATOM 597 N N . SER A 1 76 ? -18.641 -0.274 -4.172 1 95.81 76 SER A N 1
ATOM 598 C CA . SER A 1 76 ? -19.812 -0.023 -5.02 1 95.81 76 SER A CA 1
ATOM 599 C C . SER A 1 76 ? -21.031 0.318 -4.184 1 95.81 76 SER A C 1
ATOM 601 O O . SER A 1 76 ? -21.828 1.187 -4.559 1 95.81 76 SER A O 1
ATOM 603 N N . LYS A 1 77 ? -21.188 -0.314 -3.082 1 95.5 77 LYS A N 1
ATOM 604 C CA . LYS A 1 77 ? -22.328 -0.07 -2.197 1 95.5 77 LYS A CA 1
ATOM 605 C C . LYS A 1 77 ? -22.25 1.321 -1.575 1 95.5 77 LYS A C 1
ATOM 607 O O . LYS A 1 77 ? -23.266 1.884 -1.172 1 95.5 77 LYS A O 1
ATOM 612 N N . LEU A 1 78 ? -21.062 1.899 -1.484 1 94.5 78 LEU A N 1
ATOM 613 C CA . LEU A 1 78 ? -20.875 3.246 -0.954 1 94.5 78 LEU A CA 1
ATOM 614 C C . LEU A 1 78 ? -21.125 4.293 -2.035 1 94.5 78 LEU A C 1
ATOM 616 O O . LEU A 1 78 ? -21.047 5.496 -1.77 1 94.5 78 LEU A O 1
ATOM 620 N N . GLY A 1 79 ? -21.328 3.83 -3.266 1 94.75 79 GLY A N 1
ATOM 621 C CA . GLY A 1 79 ? -21.625 4.738 -4.359 1 94.75 79 GLY A CA 1
ATOM 622 C C . GLY A 1 79 ? -20.391 5.137 -5.156 1 94.75 79 GLY A C 1
ATOM 623 O O . GLY A 1 79 ? -20.469 6 -6.035 1 94.75 79 GLY A O 1
ATOM 624 N N . LEU A 1 80 ? -19.281 4.547 -4.859 1 95 80 LEU A N 1
ATOM 625 C CA . LEU A 1 80 ? -18.062 4.855 -5.586 1 95 80 LEU A CA 1
ATOM 626 C C . LEU A 1 80 ? -17.969 4.047 -6.875 1 95 80 LEU A C 1
ATOM 628 O O . LEU A 1 80 ? -18.438 2.91 -6.934 1 95 80 LEU A O 1
ATOM 632 N N . SER A 1 81 ? -17.344 4.66 -7.867 1 93.56 81 SER A N 1
ATOM 633 C CA . SER A 1 81 ? -16.922 3.887 -9.031 1 93.56 81 SER A CA 1
ATOM 634 C C . SER A 1 81 ? -15.875 2.844 -8.664 1 93.56 81 SER A C 1
ATOM 636 O O . SER A 1 81 ? -15.086 3.051 -7.734 1 93.56 81 SER A O 1
ATOM 638 N N . THR A 1 82 ? -15.906 1.74 -9.438 1 92.19 82 THR A N 1
ATOM 639 C CA . THR A 1 82 ? -14.977 0.675 -9.078 1 92.19 82 THR A CA 1
ATOM 640 C C . THR A 1 82 ? -14.172 0.231 -10.297 1 92.19 82 THR A C 1
ATOM 642 O O . THR A 1 82 ? -13.414 -0.74 -10.227 1 92.19 82 THR A O 1
ATOM 645 N N . ARG A 1 83 ? -14.336 0.909 -11.367 1 85.19 83 ARG A N 1
ATOM 646 C CA . ARG A 1 83 ? -13.672 0.438 -12.578 1 85.19 83 ARG A CA 1
ATOM 647 C C . ARG A 1 83 ? -12.562 1.395 -13 1 85.19 83 ARG A C 1
ATOM 649 O O . ARG A 1 83 ? -12.812 2.58 -13.227 1 85.19 83 ARG A O 1
ATOM 656 N N . PRO A 1 84 ? -11.344 0.846 -13.078 1 84.5 84 PRO A N 1
ATOM 657 C CA . PRO A 1 84 ? -10.25 1.655 -13.633 1 84.5 84 PRO A CA 1
ATOM 658 C C . PRO A 1 84 ? -10.383 1.856 -15.141 1 84.5 84 PRO A C 1
ATOM 660 O O . PRO A 1 84 ? -11.227 1.23 -15.781 1 84.5 84 PRO A O 1
ATOM 663 N N . ARG A 1 85 ? -9.586 2.732 -15.719 1 77.31 85 ARG A N 1
ATOM 664 C CA . ARG A 1 85 ? -9.586 3.07 -17.141 1 77.31 85 ARG A CA 1
ATOM 665 C C . ARG A 1 85 ? -9.242 1.855 -17.984 1 77.31 85 ARG A C 1
ATOM 667 O O . ARG A 1 85 ? -9.711 1.728 -19.125 1 77.31 85 ARG A O 1
ATOM 674 N N . TYR A 1 86 ? -8.367 1.03 -17.438 1 70.94 86 TYR A N 1
ATOM 675 C CA . TYR A 1 86 ? -7.945 -0.102 -18.266 1 70.94 86 TYR A CA 1
ATOM 676 C C . TYR A 1 86 ? -9.039 -1.167 -18.312 1 70.94 86 TYR A C 1
ATOM 678 O O . TYR A 1 86 ? -8.898 -2.166 -19.031 1 70.94 86 TYR A O 1
ATOM 686 N N . GLY A 1 87 ? -10.109 -1.013 -17.609 1 75.06 87 GLY A N 1
ATOM 687 C CA . GLY A 1 87 ? -11.336 -1.772 -17.766 1 75.06 87 GLY A CA 1
ATOM 688 C C . GLY A 1 87 ? -11.375 -3.037 -16.938 1 75.06 87 GLY A C 1
ATOM 689 O O . GLY A 1 87 ? -12.438 -3.633 -16.75 1 75.06 87 GLY A O 1
ATOM 690 N N . ASP A 1 88 ? -10.234 -3.551 -16.438 1 78.06 88 ASP A N 1
ATOM 691 C CA . ASP A 1 88 ? -10.195 -4.785 -15.656 1 78.06 88 ASP A CA 1
ATOM 692 C C . ASP A 1 88 ? -10.578 -4.527 -14.203 1 78.06 88 ASP A C 1
ATOM 694 O O . ASP A 1 88 ? -10.117 -3.564 -13.594 1 78.06 88 ASP A O 1
ATOM 698 N N . ASP A 1 89 ? -11.461 -5.426 -13.734 1 84 89 ASP A N 1
ATOM 699 C CA . ASP A 1 89 ? -11.883 -5.293 -12.344 1 84 89 ASP A CA 1
ATOM 700 C C . ASP A 1 89 ? -10.719 -5.504 -11.383 1 84 89 ASP A C 1
ATOM 702 O O . ASP A 1 89 ? -9.961 -6.465 -11.523 1 84 89 ASP A O 1
ATOM 706 N N . PRO A 1 90 ? -10.602 -4.625 -10.422 1 91.25 90 PRO A N 1
ATOM 707 C CA . PRO A 1 90 ? -9.523 -4.832 -9.453 1 91.25 90 PRO A CA 1
ATOM 708 C C . PRO A 1 90 ? -9.672 -6.133 -8.672 1 91.25 90 PRO A C 1
ATOM 710 O O . PRO A 1 90 ? -10.797 -6.582 -8.43 1 91.25 90 PRO A O 1
ATOM 713 N N . ALA A 1 91 ? -8.594 -6.652 -8.289 1 96.25 91 ALA A N 1
ATOM 714 C CA . ALA A 1 91 ? -8.609 -7.988 -7.699 1 96.25 91 ALA A CA 1
ATOM 715 C C . ALA A 1 91 ? -8.469 -7.918 -6.184 1 96.25 91 ALA A C 1
ATOM 717 O O . ALA A 1 91 ? -8.328 -8.945 -5.516 1 96.25 91 ALA A O 1
ATOM 718 N N . PHE A 1 92 ? -8.539 -6.758 -5.578 1 98.38 92 PHE A N 1
ATOM 719 C CA . PHE A 1 92 ? -8.344 -6.562 -4.145 1 98.38 92 PHE A CA 1
ATOM 720 C C . PHE A 1 92 ? -9.508 -7.152 -3.355 1 98.38 92 PHE A C 1
ATOM 722 O O . PHE A 1 92 ? -10.672 -6.801 -3.59 1 98.38 92 PHE A O 1
ATOM 729 N N . MET A 1 93 ? -9.164 -7.988 -2.363 1 98.5 93 MET A N 1
ATOM 730 C CA . MET A 1 93 ? -10.227 -8.617 -1.587 1 98.5 93 MET A CA 1
ATOM 731 C C . MET A 1 93 ? -10.07 -8.312 -0.101 1 98.5 93 MET A C 1
ATOM 733 O O . MET A 1 93 ? -10.922 -8.68 0.707 1 98.5 93 MET A O 1
ATOM 737 N N . GLY A 1 94 ? -8.969 -7.676 0.255 1 97.62 94 GLY A N 1
ATOM 738 C CA . GLY A 1 94 ? -8.734 -7.285 1.638 1 97.62 94 GLY A CA 1
ATOM 739 C C . GLY A 1 94 ? -7.297 -6.91 1.921 1 97.62 94 GLY A C 1
ATOM 740 O O . GLY A 1 94 ? -6.398 -7.25 1.147 1 97.62 94 GLY A O 1
ATOM 741 N N . TYR A 1 95 ? -7.078 -6.152 2.975 1 98.25 95 TYR A N 1
ATOM 742 C CA . TYR A 1 95 ? -5.762 -5.793 3.492 1 98.25 95 TYR A CA 1
ATOM 743 C C . TYR A 1 95 ? -5.555 -6.352 4.895 1 98.25 95 TYR A C 1
ATOM 745 O O . TYR A 1 95 ? -6.336 -6.066 5.805 1 98.25 95 TYR A O 1
ATOM 753 N N . VAL A 1 96 ? -4.492 -7.098 5.074 1 98.5 96 VAL A N 1
ATOM 754 C CA . VAL A 1 96 ? -4.379 -7.777 6.359 1 98.5 96 VAL A CA 1
ATOM 755 C C . VAL A 1 96 ? -2.949 -7.668 6.879 1 98.5 96 VAL A C 1
ATOM 757 O O . VAL A 1 96 ? -2.031 -7.336 6.125 1 98.5 96 VAL A O 1
ATOM 760 N N . ASN A 1 97 ? -2.764 -7.883 8.117 1 98.25 97 ASN A N 1
ATOM 761 C CA . ASN A 1 97 ? -1.521 -8.211 8.805 1 98.25 97 ASN A CA 1
ATOM 762 C C . ASN A 1 97 ? -1.67 -9.461 9.664 1 98.25 97 ASN A C 1
ATOM 764 O O . ASN A 1 97 ? -2.758 -9.75 10.172 1 98.25 97 ASN A O 1
ATOM 768 N N . HIS A 1 98 ? -0.591 -10.203 9.758 1 98.5 98 HIS A N 1
ATOM 769 C CA . HIS A 1 98 ? -0.583 -11.219 10.805 1 98.5 98 HIS A CA 1
ATOM 770 C C . HIS A 1 98 ? -0.571 -10.586 12.188 1 98.5 98 HIS A C 1
ATOM 772 O O . HIS A 1 98 ? 0.081 -9.562 12.406 1 98.5 98 HIS A O 1
ATOM 778 N N . LYS A 1 99 ? -1.202 -11.203 13.164 1 96.94 99 LYS A N 1
ATOM 779 C CA . LYS A 1 99 ? -1.38 -10.633 14.5 1 96.94 99 LYS A CA 1
ATOM 780 C C . LYS A 1 99 ? -0.045 -10.516 15.234 1 96.94 99 LYS A C 1
ATOM 782 O O . LYS A 1 99 ? 0.086 -9.742 16.172 1 96.94 99 LYS A O 1
ATOM 787 N N . LYS A 1 100 ? 0.944 -11.25 14.805 1 97.25 100 LYS A N 1
ATOM 788 C CA . LYS A 1 100 ? 2.246 -11.242 15.469 1 97.25 100 LYS A CA 1
ATOM 789 C C . LYS A 1 100 ? 3.129 -10.117 14.938 1 97.25 100 LYS A C 1
ATOM 791 O O . LYS A 1 100 ? 4.246 -9.922 15.414 1 97.25 100 LYS A O 1
ATOM 796 N N . THR A 1 101 ? 2.641 -9.398 13.914 1 96.56 101 THR A N 1
ATOM 797 C CA . THR A 1 101 ? 3.41 -8.258 13.422 1 96.56 101 THR A CA 1
ATOM 798 C C . THR A 1 101 ? 3.367 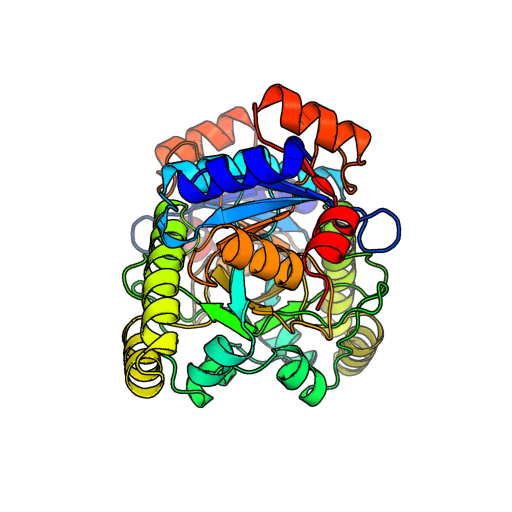-7.102 14.414 1 96.56 101 THR A C 1
ATOM 800 O O . THR A 1 101 ? 2.543 -7.094 15.328 1 96.56 101 THR A O 1
ATOM 803 N N . PHE A 1 102 ? 4.266 -6.207 14.281 1 92.94 102 PHE A N 1
ATOM 804 C CA . PHE A 1 102 ? 4.211 -4.996 15.094 1 92.94 102 PHE A CA 1
ATOM 805 C C . PHE A 1 102 ? 3.252 -3.979 14.484 1 92.94 102 PHE A C 1
ATOM 807 O O . PHE A 1 102 ? 2.062 -3.967 14.812 1 92.94 102 PHE A O 1
ATOM 814 N N . THR A 1 103 ? 3.633 -3.318 13.391 1 92.62 103 THR A N 1
ATOM 815 C CA . THR A 1 103 ? 2.713 -2.385 12.75 1 92.62 103 THR A CA 1
ATOM 816 C C . THR A 1 103 ? 2.234 -2.934 11.406 1 92.62 103 THR A C 1
ATOM 818 O O . THR A 1 103 ? 1.244 -2.451 10.852 1 92.62 103 THR A O 1
ATOM 821 N N . GLY A 1 104 ? 3.002 -3.863 10.922 1 96.06 104 GLY A N 1
ATOM 822 C CA . GLY A 1 104 ? 2.639 -4.473 9.656 1 96.06 104 GLY A CA 1
ATOM 823 C C . GLY A 1 104 ? 3.391 -3.889 8.477 1 96.06 104 GLY A C 1
ATOM 824 O O . GLY A 1 104 ? 3.432 -4.488 7.398 1 96.06 104 GLY A O 1
ATOM 825 N N . VAL A 1 105 ? 3.992 -2.709 8.641 1 96.62 105 VAL A N 1
ATOM 826 C CA . VAL A 1 105 ? 4.566 -2.023 7.484 1 96.62 105 VAL A CA 1
ATOM 827 C C . VAL A 1 105 ? 6.035 -2.422 7.328 1 96.62 105 VAL A C 1
ATOM 829 O O . VAL A 1 105 ? 6.609 -2.271 6.246 1 96.62 105 VAL A O 1
ATOM 832 N N . ARG A 1 106 ? 6.699 -2.969 8.43 1 96.62 106 ARG A N 1
ATOM 833 C CA . ARG A 1 106 ? 8.094 -3.395 8.375 1 96.62 106 ARG A CA 1
ATOM 834 C C . ARG A 1 106 ? 8.273 -4.555 7.406 1 96.62 106 ARG A C 1
ATOM 836 O O . ARG A 1 106 ? 7.383 -5.395 7.262 1 96.62 106 ARG A O 1
ATOM 843 N N . ASP A 1 107 ? 9.5 -4.609 6.805 1 98.44 107 ASP A N 1
ATOM 844 C CA . ASP A 1 107 ? 9.766 -5.711 5.879 1 98.44 107 ASP A CA 1
ATOM 845 C C . ASP A 1 107 ? 9.578 -7.059 6.57 1 98.44 107 ASP A C 1
ATOM 847 O O . ASP A 1 107 ? 9.039 -7.996 5.977 1 98.44 107 ASP A O 1
ATOM 851 N N . SER A 1 108 ? 10.055 -7.176 7.801 1 98.5 108 SER A N 1
ATOM 852 C CA . SER A 1 108 ? 9.898 -8.414 8.562 1 98.5 108 SER A CA 1
ATOM 853 C C . SER A 1 108 ? 8.43 -8.734 8.805 1 98.5 108 SER A C 1
ATOM 855 O O . SER A 1 108 ? 8.023 -9.898 8.758 1 98.5 108 SER A O 1
ATOM 857 N N . ASP A 1 109 ? 7.645 -7.723 9.109 1 98.25 109 ASP A N 1
ATOM 858 C CA . ASP A 1 109 ? 6.215 -7.898 9.344 1 98.25 109 ASP A CA 1
ATOM 859 C C . ASP A 1 109 ? 5.5 -8.352 8.078 1 98.25 109 ASP A C 1
ATOM 861 O O . ASP A 1 109 ? 4.676 -9.273 8.117 1 98.25 109 ASP A O 1
ATOM 865 N N . LYS A 1 110 ? 5.809 -7.719 6.941 1 98.81 110 LYS A N 1
ATOM 866 C CA . LYS A 1 110 ? 5.188 -8.102 5.68 1 98.81 110 LYS A CA 1
ATOM 867 C C . LYS A 1 110 ? 5.566 -9.531 5.293 1 98.81 110 LYS A C 1
ATOM 869 O O . LYS A 1 110 ? 4.734 -10.281 4.785 1 98.81 110 LYS A O 1
ATOM 874 N N . ALA A 1 111 ? 6.82 -9.844 5.523 1 98.94 111 ALA A N 1
ATOM 875 C CA . ALA A 1 111 ? 7.27 -11.203 5.23 1 98.94 111 ALA A CA 1
ATOM 876 C C . ALA A 1 111 ? 6.488 -12.234 6.051 1 98.94 111 ALA A C 1
ATOM 878 O O . ALA A 1 111 ? 6.051 -13.258 5.52 1 98.94 111 ALA A O 1
ATOM 879 N N . LEU A 1 112 ? 6.324 -11.93 7.316 1 98.88 112 LEU A N 1
ATOM 880 C CA . LEU A 1 112 ? 5.574 -12.828 8.188 1 98.88 112 LEU A CA 1
ATOM 881 C C . LEU A 1 112 ? 4.137 -12.977 7.703 1 98.88 112 LEU A C 1
ATOM 883 O O . LEU A 1 112 ? 3.619 -14.094 7.613 1 98.88 112 LEU A O 1
ATOM 887 N N . THR A 1 113 ? 3.504 -11.875 7.395 1 98.94 113 THR A N 1
ATOM 888 C CA . THR A 1 113 ? 2.121 -11.898 6.93 1 98.94 113 THR A CA 1
ATOM 889 C C . THR A 1 113 ? 1.99 -12.75 5.668 1 98.94 113 THR A C 1
ATOM 891 O O . THR A 1 113 ? 1.12 -13.617 5.586 1 98.94 113 THR A O 1
ATOM 894 N N . ILE A 1 114 ? 2.881 -12.539 4.727 1 98.94 114 ILE A N 1
ATOM 895 C CA . ILE A 1 114 ? 2.811 -13.219 3.441 1 98.94 114 ILE A CA 1
ATOM 896 C C . ILE A 1 114 ? 3.053 -14.719 3.635 1 98.94 114 ILE A C 1
ATOM 898 O O . ILE A 1 114 ? 2.332 -15.547 3.072 1 98.94 114 ILE A O 1
ATOM 902 N N . LYS A 1 115 ? 4.031 -15.086 4.402 1 98.88 115 LYS A N 1
ATOM 903 C CA . LYS A 1 115 ? 4.336 -16.484 4.645 1 98.88 115 LYS A CA 1
ATOM 904 C C . LYS A 1 115 ? 3.158 -17.203 5.312 1 98.88 115 LYS A C 1
ATOM 906 O O . LYS A 1 115 ? 2.822 -18.328 4.957 1 98.88 115 LYS A O 1
ATOM 911 N N . GLU A 1 116 ? 2.578 -16.562 6.273 1 98.94 116 GLU A N 1
ATOM 912 C CA . GLU A 1 116 ? 1.449 -17.172 6.973 1 98.94 116 GLU A CA 1
ATOM 913 C C . GLU A 1 116 ? 0.224 -17.266 6.07 1 98.94 116 GLU A C 1
ATOM 915 O O . GLU A 1 116 ? -0.567 -18.203 6.18 1 98.94 116 GLU A O 1
ATOM 920 N N . LEU A 1 117 ? 0.034 -16.297 5.195 1 98.94 117 LEU A N 1
ATOM 921 C CA . LEU A 1 117 ? -1.033 -16.391 4.207 1 98.94 117 LEU A CA 1
ATOM 922 C C . LEU A 1 117 ? -0.814 -17.578 3.281 1 98.94 117 LEU A C 1
ATOM 924 O O . LEU A 1 117 ? -1.774 -18.219 2.852 1 98.94 117 LEU A O 1
ATOM 928 N N . ALA A 1 118 ? 0.465 -17.812 2.906 1 98.94 118 ALA A N 1
ATOM 929 C CA . ALA A 1 118 ? 0.774 -18.984 2.088 1 98.94 118 ALA A CA 1
ATOM 930 C C . ALA A 1 118 ? 0.304 -20.266 2.764 1 98.94 118 ALA A C 1
ATOM 932 O O . ALA A 1 118 ? -0.282 -21.141 2.117 1 98.94 118 ALA A O 1
ATOM 933 N N . HIS A 1 119 ? 0.566 -20.312 4.055 1 98.75 119 HIS A N 1
ATOM 934 C CA . HIS A 1 119 ? 0.113 -21.453 4.832 1 98.75 119 HIS A CA 1
ATOM 935 C C . HIS A 1 119 ? -1.407 -21.578 4.805 1 98.75 119 HIS A C 1
ATOM 937 O O . HIS A 1 119 ? -1.946 -22.672 4.605 1 98.75 119 HIS A O 1
ATOM 943 N N . ILE A 1 120 ? -2.088 -20.516 4.988 1 98.88 120 ILE A N 1
ATOM 944 C CA . ILE A 1 120 ? -3.547 -20.484 5 1 98.88 120 ILE A CA 1
ATOM 945 C C . ILE A 1 120 ? -4.086 -20.938 3.646 1 98.88 120 ILE A C 1
ATOM 947 O O . ILE A 1 120 ? -5.059 -21.703 3.582 1 98.88 120 ILE A O 1
ATOM 951 N N . ALA A 1 121 ? -3.484 -20.453 2.549 1 98.81 121 ALA A N 1
ATOM 952 C CA . ALA A 1 121 ? -3.936 -20.812 1.206 1 98.81 121 ALA A CA 1
ATOM 953 C C . ALA A 1 121 ? -3.812 -22.312 0.968 1 98.81 121 ALA A C 1
ATOM 955 O O . ALA A 1 121 ? -4.711 -22.938 0.393 1 98.81 121 ALA A O 1
ATOM 956 N N . GLU A 1 122 ? -2.715 -22.859 1.396 1 98.5 122 GLU A N 1
ATOM 957 C CA . GLU A 1 122 ? -2.523 -24.297 1.248 1 98.5 122 GLU A CA 1
ATOM 958 C C . GLU A 1 122 ? -3.533 -25.078 2.084 1 98.5 122 GLU A C 1
ATOM 960 O O . GLU A 1 122 ? -4.062 -26.094 1.634 1 98.5 122 GLU A O 1
ATOM 965 N N . LEU A 1 123 ? -3.756 -24.594 3.291 1 98.75 123 LEU A N 1
ATOM 966 C CA . LEU A 1 123 ? -4.738 -25.219 4.164 1 98.75 123 LEU A CA 1
ATOM 967 C C . LEU A 1 123 ? -6.133 -25.156 3.549 1 98.75 123 LEU A C 1
ATOM 969 O O . LEU A 1 123 ? -6.918 -26.094 3.684 1 98.75 123 LEU A O 1
ATOM 973 N N . ALA A 1 124 ? -6.426 -24.078 2.904 1 98.75 124 ALA A N 1
ATOM 974 C CA . ALA A 1 124 ? -7.742 -23.875 2.309 1 98.75 124 ALA A CA 1
ATOM 975 C C . ALA A 1 124 ? -8.016 -24.906 1.213 1 98.75 124 ALA A C 1
ATOM 977 O O . ALA A 1 124 ? -9.156 -25.312 0.995 1 98.75 124 ALA A O 1
ATOM 978 N N . LEU A 1 125 ? -6.973 -25.391 0.491 1 97.88 125 LEU A N 1
ATOM 979 C CA . LEU A 1 125 ? -7.109 -26.391 -0.554 1 97.88 125 LEU A CA 1
ATOM 980 C C . LEU A 1 125 ? -7.539 -27.734 0.037 1 97.88 125 LEU A C 1
ATOM 982 O O . LEU A 1 125 ? -8.195 -28.531 -0.635 1 97.88 125 LEU A O 1
ATOM 986 N N . LYS A 1 126 ? -7.172 -27.969 1.293 1 98.19 126 LYS A N 1
ATOM 987 C CA . LYS A 1 126 ? -7.449 -29.234 1.949 1 98.19 126 LYS A CA 1
ATOM 988 C C . LYS A 1 126 ? -8.695 -29.156 2.826 1 98.19 126 LYS A C 1
ATOM 990 O O . LYS A 1 126 ? -9.508 -30.078 2.852 1 98.19 126 LYS A O 1
ATOM 995 N N . ASP A 1 127 ? -8.773 -28.031 3.537 1 98.56 127 ASP A N 1
ATOM 996 C CA . ASP A 1 127 ? -9.844 -27.812 4.504 1 98.56 127 ASP A CA 1
ATOM 997 C C . ASP A 1 127 ? -10.219 -26.344 4.59 1 98.56 127 ASP A C 1
ATOM 999 O O . ASP A 1 127 ? -9.75 -25.625 5.48 1 98.56 127 ASP A O 1
ATOM 1003 N N . PRO A 1 128 ? -11.141 -25.938 3.799 1 98.38 128 PRO A N 1
ATOM 1004 C CA . PRO A 1 128 ? -11.5 -24.516 3.74 1 98.38 128 PRO A CA 1
ATOM 1005 C C . PRO A 1 128 ? -12.023 -23.984 5.07 1 98.38 128 PRO A C 1
ATOM 1007 O O . PRO A 1 128 ? -11.766 -22.828 5.426 1 98.38 128 PRO A O 1
ATOM 1010 N N . SER A 1 129 ? -12.742 -24.812 5.773 1 98.31 129 SER A N 1
ATOM 1011 C CA . SER A 1 129 ? -13.312 -24.375 7.043 1 98.31 129 SER A CA 1
ATOM 1012 C C . SER A 1 129 ? -12.219 -24.109 8.07 1 98.31 129 SER A C 1
ATOM 1014 O O . SER A 1 129 ? -12.25 -23.078 8.766 1 98.31 129 SER A O 1
ATOM 1016 N N . LEU A 1 130 ? -11.305 -25.047 8.141 1 98.69 130 LEU A N 1
ATOM 1017 C CA . LEU A 1 130 ? -10.188 -24.859 9.062 1 98.69 130 LEU A CA 1
ATOM 1018 C C . LEU A 1 130 ? -9.336 -23.656 8.664 1 98.69 130 LEU A C 1
ATOM 1020 O O . LEU A 1 130 ? -8.836 -22.938 9.523 1 98.69 130 LEU A O 1
ATOM 1024 N N . ALA A 1 131 ? -9.125 -23.516 7.375 1 98.81 131 ALA A N 1
ATOM 1025 C CA . ALA A 1 131 ? -8.375 -22.375 6.875 1 98.81 131 ALA A CA 1
ATOM 1026 C C . ALA A 1 131 ? -9.023 -21.062 7.301 1 98.81 131 ALA A C 1
ATOM 1028 O O . ALA A 1 131 ? -8.336 -20.125 7.715 1 98.81 131 ALA A O 1
ATOM 1029 N N . ARG A 1 132 ? -10.305 -21 7.168 1 98.62 132 ARG A N 1
ATOM 1030 C CA . ARG A 1 132 ? -11.023 -19.781 7.562 1 98.62 132 ARG A CA 1
ATOM 1031 C C . ARG A 1 132 ? -10.852 -19.516 9.055 1 98.62 132 ARG A C 1
ATOM 1033 O O . ARG A 1 132 ? -10.609 -18.375 9.453 1 98.62 132 ARG A O 1
ATOM 1040 N N . GLU A 1 133 ? -10.992 -20.531 9.82 1 98.5 133 GLU A N 1
ATOM 1041 C CA . GLU A 1 133 ? -10.828 -20.375 11.266 1 98.5 133 GLU A CA 1
ATOM 1042 C C . GLU A 1 133 ? -9.438 -19.875 11.609 1 98.5 133 GLU A C 1
ATOM 1044 O O . GLU A 1 133 ? -9.289 -18.953 12.43 1 98.5 133 GLU A O 1
ATOM 1049 N N . GLU A 1 134 ? -8.469 -20.453 11 1 98.62 134 GLU A N 1
ATOM 1050 C CA . GLU A 1 134 ? -7.094 -20.031 11.273 1 98.62 134 GLU A CA 1
ATOM 1051 C C . GLU A 1 134 ? -6.836 -18.609 10.773 1 98.62 134 GLU A C 1
ATOM 1053 O O . GLU A 1 134 ? -6.109 -17.844 11.406 1 98.62 134 GLU A O 1
ATOM 1058 N N . PHE A 1 135 ? -7.375 -18.359 9.656 1 98.69 135 PHE A N 1
ATOM 1059 C CA . PHE A 1 135 ? -7.246 -17 9.125 1 98.69 135 PHE A CA 1
ATOM 1060 C C . PHE A 1 135 ? -7.824 -15.977 10.094 1 98.69 135 PHE A C 1
ATOM 1062 O O . PHE A 1 135 ? -7.152 -15.016 10.469 1 98.69 135 PHE A O 1
ATOM 1069 N N . LEU A 1 136 ? -9.039 -16.172 10.555 1 98 136 LEU A N 1
ATOM 1070 C CA . LEU A 1 136 ? -9.711 -15.258 11.477 1 98 136 LEU A CA 1
ATOM 1071 C C . LEU A 1 136 ? -8.961 -15.164 12.797 1 98 136 LEU A C 1
ATOM 1073 O O . LEU A 1 136 ? -8.93 -14.102 13.422 1 98 136 LEU A O 1
ATOM 1077 N N . SER A 1 137 ? -8.305 -16.188 13.164 1 97.75 137 SER A N 1
ATOM 1078 C CA . SER A 1 137 ? -7.645 -16.25 14.461 1 97.75 137 SER A CA 1
ATOM 1079 C C . SER A 1 137 ? -6.273 -15.586 14.414 1 97.75 137 SER A C 1
ATOM 1081 O O . SER A 1 137 ? -5.785 -15.078 15.422 1 97.75 137 SER A O 1
ATOM 1083 N N . ASN A 1 138 ? -5.691 -15.523 13.234 1 98.06 138 ASN A N 1
ATOM 1084 C CA . ASN A 1 138 ? -4.27 -15.195 13.227 1 98.06 138 ASN A CA 1
ATOM 1085 C C . ASN A 1 138 ? -4.004 -13.883 12.484 1 98.06 138 ASN A C 1
ATOM 1087 O O . ASN A 1 138 ? -2.881 -13.383 12.492 1 98.06 138 ASN A O 1
ATOM 1091 N N . PHE A 1 139 ? -4.996 -13.367 11.867 1 98.19 139 PHE A N 1
ATOM 1092 C CA . PHE A 1 139 ? -4.801 -12.133 11.109 1 98.19 139 PHE A CA 1
ATOM 1093 C C . PHE A 1 139 ? -5.734 -11.039 11.602 1 98.19 139 PHE A C 1
ATOM 1095 O O . PHE A 1 139 ? -6.77 -11.32 12.203 1 98.19 139 PHE A O 1
ATOM 1102 N N . TYR A 1 140 ? -5.379 -9.812 11.398 1 97.19 140 TYR A N 1
ATOM 1103 C CA . TYR A 1 140 ? -6.273 -8.672 11.594 1 97.19 140 TYR A CA 1
ATOM 1104 C C . TYR A 1 140 ? -6.328 -7.797 10.344 1 97.19 140 TYR A C 1
ATOM 1106 O O . TYR A 1 140 ? -5.477 -7.918 9.461 1 97.19 140 TYR A O 1
ATOM 1114 N N . ALA A 1 141 ? -7.375 -7.004 10.281 1 97.12 141 ALA A N 1
ATOM 1115 C CA . ALA A 1 141 ? -7.613 -6.094 9.164 1 97.12 141 ALA A CA 1
ATOM 1116 C C . ALA A 1 141 ? -8.25 -4.793 9.648 1 97.12 141 ALA A C 1
ATOM 1118 O O . ALA A 1 141 ? -8.992 -4.785 10.625 1 97.12 141 ALA A O 1
ATOM 1119 N N . PRO A 1 142 ? -7.992 -3.592 8.992 1 97.38 142 PRO A N 1
ATOM 1120 C CA . PRO A 1 142 ? -7.141 -3.443 7.816 1 97.38 142 PRO A CA 1
ATOM 1121 C C . PRO A 1 142 ? -5.652 -3.525 8.148 1 97.38 142 PRO A C 1
ATOM 1123 O O . PRO A 1 142 ? -5.25 -3.223 9.273 1 97.38 142 PRO A O 1
ATOM 1126 N N . GLY A 1 143 ? -4.863 -4.035 7.223 1 97.25 143 GLY A N 1
ATOM 1127 C CA . GLY A 1 143 ? -3.418 -4.121 7.379 1 97.25 143 GLY A CA 1
ATOM 1128 C C . GLY A 1 143 ? -2.658 -3.621 6.164 1 97.25 143 GLY A C 1
ATOM 1129 O O . GLY A 1 143 ? -3.105 -2.699 5.48 1 97.25 143 GLY A O 1
ATOM 1130 N N . HIS A 1 144 ? -1.451 -4.18 5.934 1 98.25 144 HIS A N 1
ATOM 1131 C CA . HIS A 1 144 ? -0.547 -3.58 4.961 1 98.25 144 HIS A CA 1
ATOM 1132 C C . HIS A 1 144 ? -0.323 -4.508 3.77 1 98.25 144 HIS A C 1
ATOM 1134 O O . HIS A 1 144 ? 0.335 -4.129 2.799 1 98.25 144 HIS A O 1
ATOM 1140 N N . VAL A 1 145 ? -0.886 -5.688 3.881 1 98.75 145 VAL A N 1
ATOM 1141 C CA . VAL A 1 145 ? -0.721 -6.633 2.779 1 98.75 145 VAL A CA 1
ATOM 1142 C C . VAL A 1 145 ? -2.072 -6.895 2.117 1 98.75 145 VAL A C 1
ATOM 1144 O O . VAL A 1 145 ? -2.947 -7.531 2.709 1 98.75 145 VAL A O 1
ATOM 1147 N N . PRO A 1 146 ? -2.23 -6.457 0.891 1 98.81 146 PRO A N 1
ATOM 1148 C CA . PRO A 1 146 ? -3.461 -6.793 0.17 1 98.81 146 PRO A CA 1
ATOM 1149 C C . PRO A 1 146 ? -3.512 -8.258 -0.264 1 98.81 146 PRO A C 1
ATOM 1151 O O . PRO A 1 146 ? -2.49 -8.82 -0.66 1 98.81 146 PRO A O 1
ATOM 1154 N N . ILE A 1 147 ? -4.684 -8.82 -0.156 1 98.94 147 ILE A N 1
ATOM 1155 C CA . ILE A 1 147 ? -4.969 -10.133 -0.724 1 98.94 147 ILE A CA 1
ATOM 1156 C C . ILE A 1 147 ? -5.703 -9.969 -2.053 1 98.94 147 ILE A C 1
ATOM 1158 O O . ILE A 1 147 ? -6.746 -9.312 -2.117 1 98.94 147 ILE A O 1
ATOM 1162 N N . LEU A 1 148 ? -5.137 -10.531 -3.068 1 98.88 148 LEU A N 1
ATOM 1163 C CA . LEU A 1 148 ? -5.73 -10.492 -4.398 1 98.88 148 LEU A CA 1
ATOM 1164 C C . LEU A 1 148 ? -6.32 -11.852 -4.773 1 98.88 148 LEU A C 1
ATOM 1166 O O . LEU A 1 148 ? -5.695 -12.891 -4.547 1 98.88 148 LEU A O 1
ATOM 1170 N N . GLY A 1 149 ? -7.5 -11.812 -5.34 1 98.75 149 GLY A N 1
ATOM 1171 C CA . GLY A 1 149 ? -8.156 -13.023 -5.805 1 98.75 149 GLY A CA 1
ATOM 1172 C C . GLY A 1 149 ? -8.172 -13.148 -7.316 1 98.75 149 GLY A C 1
ATOM 1173 O O . GLY A 1 149 ? -8.852 -12.375 -8 1 98.75 149 GLY A O 1
ATOM 1174 N N . ALA A 1 150 ? -7.504 -14.117 -7.82 1 98.25 150 ALA A N 1
ATOM 1175 C CA . ALA A 1 150 ? -7.434 -14.352 -9.258 1 98.25 150 ALA A CA 1
ATOM 1176 C C . ALA A 1 150 ? -8.758 -14.898 -9.789 1 98.25 150 ALA A C 1
ATOM 1178 O O . ALA A 1 150 ? -9.305 -15.859 -9.242 1 98.25 150 ALA A O 1
ATOM 1179 N N . ARG A 1 151 ? -9.258 -14.289 -10.773 1 96.38 151 ARG A N 1
ATOM 1180 C CA . ARG A 1 151 ? -10.406 -14.781 -11.516 1 96.38 151 ARG A CA 1
ATOM 1181 C C . ARG A 1 151 ? -9.969 -15.508 -12.789 1 96.38 151 ARG A C 1
ATOM 1183 O O . ARG A 1 151 ? -10.203 -15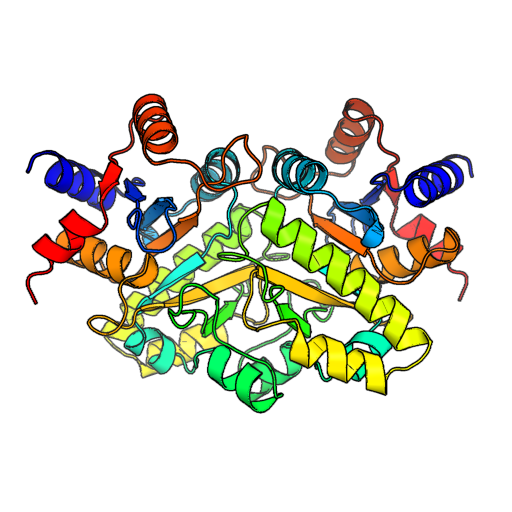.023 -13.898 1 96.38 151 ARG A O 1
ATOM 1190 N N . LEU A 1 152 ? -9.484 -16.672 -12.547 1 93.12 152 LEU A N 1
ATOM 1191 C CA . LEU A 1 152 ? -8.883 -17.438 -13.633 1 93.12 152 LEU A CA 1
ATOM 1192 C C . LEU A 1 152 ? -9.883 -17.656 -14.766 1 93.12 152 LEU A C 1
ATOM 1194 O O . LEU A 1 152 ? -11.016 -18.062 -14.523 1 93.12 152 LEU A O 1
ATOM 1198 N N . GLY A 1 153 ? -9.469 -17.297 -16 1 88.12 153 GLY A N 1
ATOM 1199 C CA . GLY A 1 153 ? -10.312 -17.469 -17.172 1 88.12 153 GLY A CA 1
ATOM 1200 C C . GLY A 1 153 ? -11.227 -16.281 -17.422 1 88.12 153 GLY A C 1
ATOM 1201 O O . GLY A 1 153 ? -11.828 -16.172 -18.5 1 88.12 153 GLY A O 1
ATOM 1202 N N . ARG A 1 154 ? -11.312 -15.375 -16.531 1 90.5 154 ARG A N 1
ATOM 1203 C CA . ARG A 1 154 ? -12.219 -14.234 -16.656 1 90.5 154 ARG A CA 1
ATOM 1204 C C . ARG A 1 154 ? -11.438 -12.922 -16.688 1 90.5 154 ARG A C 1
ATOM 1206 O O . ARG A 1 154 ? -11.906 -11.93 -17.234 1 90.5 154 ARG A O 1
ATOM 1213 N N . ARG A 1 155 ? -10.297 -12.969 -16.078 1 89.56 155 ARG A N 1
ATOM 1214 C CA . ARG A 1 155 ? -9.375 -11.836 -16.016 1 89.56 155 ARG A CA 1
ATOM 1215 C C . ARG A 1 155 ? -7.953 -12.273 -16.359 1 89.56 155 ARG A C 1
ATOM 1217 O O . ARG A 1 155 ? -7.598 -13.445 -16.172 1 89.56 155 ARG A O 1
ATOM 1224 N N . TRP A 1 156 ? -7.18 -11.328 -16.891 1 89 156 TRP A N 1
ATOM 1225 C CA . TRP A 1 156 ? -5.848 -11.719 -17.328 1 89 156 TRP A CA 1
ATOM 1226 C C . TRP A 1 156 ? -4.797 -10.719 -16.859 1 89 156 TRP A C 1
ATOM 1228 O O . TRP A 1 156 ? -3.902 -10.344 -17.625 1 89 156 TRP A O 1
ATOM 1238 N N . GLY A 1 157 ? -4.969 -10.25 -15.695 1 93.06 157 GLY A N 1
ATOM 1239 C CA . GLY A 1 157 ? -3.959 -9.391 -15.094 1 93.06 157 GLY A CA 1
ATOM 1240 C C . GLY A 1 157 ? -2.861 -10.164 -14.391 1 93.06 157 GLY A C 1
ATOM 1241 O O . GLY A 1 157 ? -2.807 -11.391 -14.477 1 93.06 157 GLY A O 1
ATOM 1242 N N . HIS A 1 158 ? -1.965 -9.469 -13.758 1 96.31 158 HIS A N 1
ATOM 1243 C CA . HIS A 1 158 ? -0.832 -10.086 -13.078 1 96.31 158 HIS A CA 1
ATOM 1244 C C . HIS A 1 158 ? -1.296 -11.117 -12.062 1 96.31 158 HIS A C 1
ATOM 1246 O O . HIS A 1 158 ? -0.631 -12.141 -11.859 1 96.31 158 HIS A O 1
ATOM 1252 N N . THR A 1 159 ? -2.424 -10.797 -11.398 1 97.38 159 THR A N 1
ATOM 1253 C CA . THR A 1 159 ? -2.959 -11.734 -10.414 1 97.38 159 THR A CA 1
ATOM 1254 C C . THR A 1 159 ? -3.225 -13.094 -11.047 1 97.38 159 THR A C 1
ATOM 1256 O O . THR A 1 159 ? -2.775 -14.125 -10.539 1 97.38 159 THR A O 1
ATOM 1259 N N . GLU A 1 160 ? -3.879 -13.148 -12.18 1 95.75 160 GLU A N 1
ATOM 1260 C CA . GLU A 1 160 ? -4.223 -14.375 -12.891 1 95.75 160 GLU A CA 1
ATOM 1261 C C . GLU A 1 160 ? -2.986 -15.008 -13.523 1 95.75 160 GLU A C 1
ATOM 1263 O O . GLU A 1 160 ? -2.803 -16.234 -13.453 1 95.75 160 GLU A O 1
ATOM 1268 N N . LEU A 1 161 ? -2.158 -14.148 -14.133 1 96 161 LEU A N 1
ATOM 1269 C CA . LEU A 1 161 ? -0.943 -14.656 -14.766 1 96 161 LEU A CA 1
ATOM 1270 C C . LEU A 1 161 ? -0.044 -15.344 -13.75 1 96 161 LEU A C 1
ATOM 1272 O O . LEU A 1 161 ? 0.588 -16.359 -14.062 1 96 161 LEU A O 1
ATOM 1276 N N . SER A 1 162 ? -0.007 -14.852 -12.555 1 97.62 162 SER A N 1
ATOM 1277 C CA . SER A 1 162 ? 0.821 -15.43 -11.508 1 97.62 162 SER A CA 1
ATOM 1278 C C . SER A 1 162 ? 0.287 -16.797 -11.07 1 97.62 162 SER A C 1
ATOM 1280 O O . SER A 1 162 ? 1.061 -17.688 -10.711 1 97.62 162 SER A O 1
ATOM 1282 N N . MET A 1 163 ? -1.037 -16.953 -11.078 1 97.31 163 MET A N 1
ATOM 1283 C CA . MET A 1 163 ? -1.622 -18.25 -10.75 1 97.31 163 MET A CA 1
ATOM 1284 C C . MET A 1 163 ? -1.286 -19.281 -11.82 1 97.31 163 MET A C 1
ATOM 1286 O O . MET A 1 163 ? -1.047 -20.438 -11.508 1 97.31 163 MET A O 1
ATOM 1290 N N . ILE A 1 164 ? -1.293 -18.828 -13.039 1 96 164 ILE A N 1
ATOM 1291 C CA . ILE A 1 164 ? -0.92 -19.703 -14.148 1 96 164 ILE A CA 1
ATOM 1292 C C . ILE A 1 164 ? 0.528 -20.156 -13.977 1 96 164 ILE A C 1
ATOM 1294 O O . ILE A 1 164 ? 0.832 -21.344 -14.125 1 96 164 ILE A O 1
ATOM 1298 N N . LEU A 1 165 ? 1.365 -19.266 -13.641 1 96.62 165 LEU A N 1
ATOM 1299 C CA . LEU A 1 165 ? 2.781 -19.562 -13.453 1 96.62 165 LEU A CA 1
ATOM 1300 C C . LEU A 1 165 ? 2.982 -20.516 -12.289 1 96.62 165 LEU A C 1
ATOM 1302 O O . LEU A 1 165 ? 3.779 -21.453 -12.383 1 96.62 165 LEU A O 1
ATOM 1306 N N . ALA A 1 166 ? 2.352 -20.25 -11.156 1 97.25 166 ALA A N 1
ATOM 1307 C CA . ALA A 1 166 ? 2.459 -21.125 -9.992 1 97.25 166 ALA A CA 1
ATOM 1308 C C . ALA A 1 166 ? 2.031 -22.547 -10.336 1 97.25 166 ALA A C 1
ATOM 1310 O O . ALA A 1 166 ? 2.723 -23.516 -9.992 1 97.25 166 ALA A O 1
ATOM 1311 N N . LYS A 1 167 ? 0.926 -22.641 -11.008 1 96.31 167 LYS A N 1
ATOM 1312 C CA . LYS A 1 167 ? 0.434 -23.953 -11.422 1 96.31 167 LYS A CA 1
ATOM 1313 C C . LYS A 1 167 ? 1.448 -24.656 -12.312 1 96.31 167 LYS A C 1
ATOM 1315 O O . LYS A 1 167 ? 1.725 -25.844 -12.125 1 96.31 167 LYS A O 1
ATOM 1320 N N . ALA A 1 168 ? 1.942 -23.938 -13.273 1 95.19 168 ALA A N 1
ATOM 1321 C CA . ALA A 1 168 ? 2.92 -24.5 -14.203 1 95.19 168 ALA A CA 1
ATOM 1322 C C . ALA A 1 168 ? 4.16 -25 -13.461 1 95.19 168 ALA A C 1
ATOM 1324 O O . ALA A 1 168 ? 4.785 -25.969 -13.867 1 95.19 168 ALA A O 1
ATOM 1325 N N . ALA A 1 169 ? 4.488 -24.344 -12.391 1 96.25 169 ALA A N 1
ATOM 1326 C CA . ALA A 1 169 ? 5.676 -24.688 -11.617 1 96.25 169 ALA A CA 1
ATOM 1327 C C . ALA A 1 169 ? 5.367 -25.781 -10.609 1 96.25 169 ALA A C 1
ATOM 1329 O O . ALA A 1 169 ? 6.262 -26.25 -9.898 1 96.25 169 ALA A O 1
ATOM 1330 N N . GLY A 1 170 ? 4.094 -26.219 -10.531 1 96.88 170 GLY A N 1
ATOM 1331 C CA . GLY A 1 170 ? 3.705 -27.234 -9.555 1 96.88 170 GLY A CA 1
ATOM 1332 C C . GLY A 1 170 ? 3.666 -26.703 -8.133 1 96.88 170 GLY A C 1
ATOM 1333 O O . GLY A 1 170 ? 3.92 -27.438 -7.18 1 96.88 170 GLY A O 1
ATOM 1334 N N . LEU A 1 171 ? 3.465 -25.469 -8.023 1 98.06 171 LEU A N 1
ATOM 1335 C CA . LEU A 1 171 ? 3.434 -24.812 -6.719 1 98.06 171 LEU A CA 1
ATOM 1336 C C . LEU A 1 171 ? 2 -24.484 -6.309 1 98.06 171 LEU A C 1
ATOM 1338 O O . LEU A 1 171 ? 1.112 -24.391 -7.156 1 98.06 171 LEU A O 1
ATOM 1342 N N . PRO A 1 172 ? 1.749 -24.344 -4.969 1 98.25 172 PRO A N 1
ATOM 1343 C CA . PRO A 1 172 ? 0.428 -23.891 -4.539 1 98.25 172 PRO A CA 1
ATOM 1344 C C . PRO A 1 172 ? 0.072 -22.516 -5.098 1 98.25 172 PRO A C 1
ATOM 1346 O O . PRO A 1 172 ? 0.962 -21.734 -5.461 1 98.25 172 PRO A O 1
ATOM 1349 N N . PRO A 1 173 ? -1.192 -22.234 -5.203 1 98.62 173 PRO A N 1
ATOM 1350 C CA . PRO A 1 173 ? -1.635 -20.922 -5.703 1 98.62 173 PRO A CA 1
ATOM 1351 C C . PRO A 1 173 ? -1.479 -19.812 -4.668 1 98.62 173 PRO A C 1
ATOM 1353 O O . PRO A 1 173 ? -2.475 -19.25 -4.199 1 98.62 173 PRO A O 1
ATOM 1356 N N . ALA A 1 174 ? -0.326 -19.484 -4.305 1 98.88 174 ALA A N 1
ATOM 1357 C CA . ALA A 1 174 ? 0.051 -18.5 -3.297 1 98.88 174 ALA A CA 1
ATOM 1358 C C . ALA A 1 174 ? 1.372 -17.828 -3.658 1 98.88 174 ALA A C 1
ATOM 1360 O O . ALA A 1 174 ? 2.438 -18.438 -3.551 1 98.88 174 ALA A O 1
ATOM 1361 N N . VAL A 1 175 ? 1.276 -16.609 -4.098 1 98.94 175 VAL A N 1
ATOM 1362 C CA . VAL A 1 175 ? 2.482 -15.898 -4.504 1 98.94 175 VAL A CA 1
ATOM 1363 C C . VAL A 1 175 ? 2.441 -14.461 -3.971 1 98.94 175 VAL A C 1
ATOM 1365 O O . VAL A 1 175 ? 1.378 -13.969 -3.594 1 98.94 175 VAL A O 1
ATOM 1368 N N . ALA A 1 176 ? 3.578 -13.867 -3.793 1 98.94 176 ALA A N 1
ATOM 1369 C CA . ALA A 1 176 ? 3.707 -12.422 -3.627 1 98.94 176 ALA A CA 1
ATOM 1370 C C . ALA A 1 176 ? 4.023 -11.75 -4.957 1 98.94 176 ALA A C 1
ATOM 1372 O O . ALA A 1 176 ? 4.812 -12.266 -5.75 1 98.94 176 ALA A O 1
ATOM 1373 N N . ILE A 1 177 ? 3.354 -10.656 -5.246 1 98.88 177 ILE A N 1
ATOM 1374 C CA . ILE A 1 177 ? 3.637 -9.898 -6.457 1 98.88 177 ILE A CA 1
ATOM 1375 C C . ILE A 1 177 ? 3.84 -8.422 -6.109 1 98.88 177 ILE A C 1
ATOM 1377 O O . ILE A 1 177 ? 3.299 -7.934 -5.117 1 98.88 177 ILE A O 1
ATOM 1381 N N . ILE A 1 178 ? 4.598 -7.762 -6.867 1 98.69 178 ILE A N 1
ATOM 1382 C CA . ILE A 1 178 ? 4.844 -6.336 -6.66 1 98.69 178 ILE A CA 1
ATOM 1383 C C . ILE A 1 178 ? 5.242 -5.684 -7.98 1 98.69 178 ILE A C 1
ATOM 1385 O O . ILE A 1 178 ? 6.086 -6.207 -8.711 1 98.69 178 ILE A O 1
ATOM 1389 N N . GLU A 1 179 ? 4.621 -4.57 -8.32 1 97.81 179 GLU A N 1
ATOM 1390 C CA . GLU A 1 179 ? 4.902 -3.844 -9.547 1 97.81 179 GLU A CA 1
ATOM 1391 C C . GLU A 1 179 ? 6.289 -3.207 -9.508 1 97.81 179 GLU A C 1
ATOM 1393 O O . GLU A 1 179 ? 6.695 -2.66 -8.484 1 97.81 179 GLU A O 1
ATOM 1398 N N . VAL A 1 180 ? 6.938 -3.236 -10.562 1 97.38 180 VAL A N 1
ATOM 1399 C CA . VAL A 1 180 ? 8.25 -2.609 -10.688 1 97.38 180 VAL A CA 1
ATOM 1400 C C . VAL A 1 180 ? 8.086 -1.167 -11.164 1 97.38 180 VAL A C 1
ATOM 1402 O O . VAL A 1 180 ? 7.566 -0.92 -12.258 1 97.38 180 VAL A O 1
ATOM 1405 N N . LEU A 1 181 ? 8.578 -0.423 -10.148 1 94.69 181 LEU A N 1
ATOM 1406 C CA . LEU A 1 181 ? 8.578 0.995 -10.492 1 94.69 181 LEU A CA 1
ATOM 1407 C C . LEU A 1 181 ? 9.992 1.481 -10.781 1 94.69 181 LEU A C 1
ATOM 1409 O O . LEU A 1 181 ? 10.961 0.997 -10.188 1 94.69 181 LEU A O 1
ATOM 1413 N N . GLY A 1 182 ? 10.383 2.209 -11.836 1 88.19 182 GLY A N 1
ATOM 1414 C CA . GLY A 1 182 ? 11.688 2.648 -12.289 1 88.19 182 GLY A CA 1
ATOM 1415 C C . GLY A 1 182 ? 11.992 4.094 -11.938 1 88.19 182 GLY A C 1
ATOM 1416 O O . GLY A 1 182 ? 11.375 4.66 -11.031 1 88.19 182 GLY A O 1
ATOM 1417 N N . PRO A 1 183 ? 13.078 4.457 -12.43 1 90.06 183 PRO A N 1
ATOM 1418 C CA . PRO A 1 183 ? 13.531 5.812 -12.109 1 90.06 183 PRO A CA 1
ATOM 1419 C C . PRO A 1 183 ? 12.609 6.895 -12.664 1 90.06 183 PRO A C 1
ATOM 1421 O O . PRO A 1 183 ? 12.688 8.055 -12.242 1 90.06 183 PRO A O 1
ATOM 1424 N N . SER A 1 184 ? 11.852 6.508 -13.609 1 92.38 184 SER A N 1
ATOM 1425 C CA . SER A 1 184 ? 10.867 7.457 -14.109 1 92.38 184 SER A CA 1
ATOM 1426 C C . SER A 1 184 ? 9.648 7.52 -13.188 1 92.38 184 SER A C 1
ATOM 1428 O O . SER A 1 184 ? 9.562 6.773 -12.211 1 92.38 184 SER A O 1
ATOM 1430 N N . THR A 1 185 ? 8.789 8.414 -13.398 1 95.88 185 THR A N 1
ATOM 1431 C CA . THR A 1 185 ? 7.57 8.531 -12.602 1 95.88 185 THR A CA 1
ATOM 1432 C C . THR A 1 185 ? 6.422 7.777 -13.273 1 95.88 185 THR A C 1
ATOM 1434 O O . THR A 1 185 ? 5.309 7.738 -12.75 1 95.88 185 THR A O 1
ATOM 1437 N N . GLU A 1 186 ? 6.723 7.188 -14.367 1 93.5 186 GLU A N 1
ATOM 1438 C CA . GLU A 1 186 ? 5.777 6.395 -15.148 1 93.5 186 GLU A CA 1
ATOM 1439 C C . GLU A 1 186 ? 6.137 4.91 -15.109 1 93.5 186 GLU A C 1
ATOM 1441 O O . GLU A 1 186 ? 7.082 4.516 -14.43 1 93.5 186 GLU A O 1
ATOM 1446 N N . ALA A 1 187 ? 5.355 4.117 -15.758 1 91 187 ALA A N 1
ATOM 1447 C CA . ALA A 1 187 ? 5.664 2.691 -15.836 1 91 187 ALA A CA 1
ATOM 1448 C C . ALA A 1 187 ? 6.934 2.451 -16.656 1 91 187 ALA A C 1
ATOM 1450 O O . ALA A 1 187 ? 7.211 3.172 -17.609 1 91 187 ALA A O 1
ATOM 1451 N N . MET A 1 188 ? 7.641 1.393 -16.219 1 94.31 188 MET A N 1
ATOM 1452 C CA . MET A 1 188 ? 8.805 0.992 -17 1 94.31 188 MET A CA 1
ATOM 1453 C C . MET A 1 188 ? 8.383 0.374 -18.328 1 94.31 188 MET A C 1
ATOM 1455 O O . MET A 1 188 ? 7.469 -0.451 -18.375 1 94.31 188 MET A O 1
ATOM 1459 N N . THR A 1 189 ? 9.062 0.825 -19.359 1 92.75 189 THR A N 1
ATOM 1460 C CA . THR A 1 189 ? 8.828 0.195 -20.656 1 92.75 189 THR A CA 1
ATOM 1461 C C . THR A 1 189 ? 9.359 -1.236 -20.672 1 92.75 189 THR A C 1
ATOM 1463 O O . THR A 1 189 ? 10.141 -1.621 -19.797 1 92.75 189 THR A O 1
ATOM 1466 N N . TYR A 1 190 ? 8.922 -1.979 -21.656 1 94.81 190 TYR A N 1
ATOM 1467 C CA . TYR A 1 190 ? 9.43 -3.34 -21.781 1 94.81 190 TYR A CA 1
ATOM 1468 C C . TYR A 1 190 ? 10.945 -3.35 -21.891 1 94.81 190 TYR A C 1
ATOM 1470 O O . TYR A 1 190 ? 11.609 -4.223 -21.328 1 94.81 190 TYR A O 1
ATOM 1478 N N . GLN A 1 191 ? 11.469 -2.424 -22.672 1 95.75 191 GLN A N 1
ATOM 1479 C CA . GLN A 1 191 ? 12.922 -2.34 -22.828 1 95.75 191 GLN A CA 1
ATOM 1480 C C . GLN A 1 191 ? 13.602 -2.092 -21.484 1 95.75 191 GLN A C 1
ATOM 1482 O O . GLN A 1 191 ? 14.625 -2.715 -21.172 1 95.75 191 GLN A O 1
ATOM 1487 N N . GLU A 1 192 ? 13.125 -1.189 -20.703 1 96.06 192 GLU A N 1
ATOM 1488 C CA . GLU A 1 192 ? 13.68 -0.89 -19.375 1 96.06 192 GLU A CA 1
ATOM 1489 C C . GLU A 1 192 ? 13.594 -2.102 -18.453 1 96.06 192 GLU A C 1
ATOM 1491 O O . GLU A 1 192 ? 14.531 -2.387 -17.703 1 96.06 192 GLU A O 1
ATOM 1496 N N . VAL A 1 193 ? 12.492 -2.801 -18.484 1 97.06 193 VAL A N 1
ATOM 1497 C CA . VAL A 1 193 ? 12.297 -3.99 -17.672 1 97.06 193 VAL A CA 1
ATOM 1498 C C . VAL A 1 193 ? 13.281 -5.078 -18.094 1 97.06 193 VAL A C 1
ATOM 1500 O O . VAL A 1 193 ? 13.82 -5.797 -17.25 1 97.06 193 VAL A O 1
ATOM 1503 N N . SER A 1 194 ? 13.406 -5.176 -19.375 1 97 194 SER A N 1
ATOM 1504 C CA . SER A 1 194 ? 14.352 -6.156 -19.906 1 97 194 SER A CA 1
ATOM 1505 C C . SER A 1 194 ? 15.766 -5.871 -19.422 1 97 194 SER A C 1
ATOM 1507 O O . SER A 1 194 ? 16.484 -6.793 -19.031 1 97 194 SER A O 1
ATOM 1509 N N . GLU A 1 195 ? 16.156 -4.688 -19.438 1 97.5 195 GLU A N 1
ATOM 1510 C CA . GLU A 1 195 ? 17.469 -4.297 -18.938 1 97.5 195 GLU A CA 1
ATOM 1511 C C . GLU A 1 195 ? 17.609 -4.574 -17.453 1 97.5 195 GLU A C 1
ATOM 1513 O O . GLU A 1 195 ? 18.641 -5.039 -16.984 1 97.5 195 GLU A O 1
ATOM 1518 N N . LEU A 1 196 ? 16.578 -4.27 -16.734 1 96.94 196 LEU A N 1
ATOM 1519 C CA . LEU A 1 196 ? 16.562 -4.555 -15.305 1 96.94 196 LEU A CA 1
ATOM 1520 C C . LEU A 1 196 ? 16.703 -6.051 -15.047 1 96.94 196 LEU A C 1
ATOM 1522 O O . LEU A 1 196 ? 17.469 -6.465 -14.172 1 96.94 196 LEU A O 1
ATOM 1526 N N . ALA A 1 197 ? 15.93 -6.824 -15.742 1 97.62 197 ALA A N 1
ATOM 1527 C CA . ALA A 1 197 ? 15.969 -8.281 -15.609 1 97.62 197 ALA A CA 1
ATOM 1528 C C . ALA A 1 197 ? 17.391 -8.805 -15.836 1 97.62 197 ALA A C 1
ATOM 1530 O O . ALA A 1 197 ? 17.859 -9.664 -15.094 1 97.62 197 ALA A O 1
ATOM 1531 N N . GLU A 1 198 ? 17.984 -8.273 -16.844 1 97.62 198 GLU A N 1
ATOM 1532 C CA . GLU A 1 198 ? 19.359 -8.672 -17.156 1 97.62 198 GLU A CA 1
ATOM 1533 C C . GLU A 1 198 ? 20.312 -8.289 -16.016 1 97.62 198 GLU A C 1
ATOM 1535 O O . GLU A 1 198 ? 21.156 -9.094 -15.609 1 97.62 198 GLU A O 1
ATOM 1540 N N . THR A 1 199 ? 20.203 -7.133 -15.578 1 97.38 199 THR A N 1
ATOM 1541 C CA . THR A 1 199 ? 21.062 -6.625 -14.508 1 97.38 199 THR A CA 1
ATOM 1542 C C . THR A 1 199 ? 20.906 -7.469 -13.242 1 97.38 199 THR A C 1
ATOM 1544 O O . THR A 1 199 ? 21.891 -7.773 -12.57 1 97.38 199 THR A O 1
ATOM 1547 N N . LEU A 1 200 ? 19.688 -7.898 -12.914 1 97.38 200 LEU A N 1
ATOM 1548 C CA . LEU A 1 200 ? 19.406 -8.617 -11.68 1 97.38 200 LEU A CA 1
ATOM 1549 C C . LEU A 1 200 ? 19.578 -10.125 -11.883 1 97.38 200 LEU A C 1
ATOM 1551 O O . LEU A 1 200 ? 19.594 -10.883 -10.906 1 97.38 200 LEU A O 1
ATOM 1555 N N . GLY A 1 201 ? 19.672 -10.578 -13.117 1 97.19 201 GLY A N 1
ATOM 1556 C CA . GLY A 1 201 ? 19.75 -12 -13.406 1 97.19 201 GLY A CA 1
ATOM 1557 C C . GLY A 1 201 ? 18.438 -12.727 -13.172 1 97.19 201 GLY A C 1
ATOM 1558 O O . GLY A 1 201 ? 18.438 -13.867 -12.695 1 97.19 201 GLY A O 1
ATOM 1559 N N . VAL A 1 202 ? 17.328 -12.086 -13.398 1 97.56 202 VAL A N 1
ATOM 1560 C CA . VAL A 1 202 ? 16 -12.633 -13.164 1 97.56 202 VAL A CA 1
ATOM 1561 C C . VAL A 1 202 ? 15.312 -12.891 -14.508 1 97.56 202 VAL A C 1
ATOM 1563 O O . VAL A 1 202 ? 15.383 -12.062 -15.414 1 97.56 202 VAL A O 1
ATOM 1566 N N . PRO A 1 203 ? 14.641 -14.07 -14.648 1 97.94 203 PRO A N 1
ATOM 1567 C CA . PRO A 1 203 ? 13.906 -14.297 -15.898 1 97.94 203 PRO A CA 1
ATOM 1568 C C . PRO A 1 203 ? 12.734 -13.336 -16.078 1 97.94 203 PRO A C 1
ATOM 1570 O O . PRO A 1 203 ? 12.07 -12.977 -15.109 1 97.94 203 PRO A O 1
ATOM 1573 N N . LEU A 1 204 ? 12.547 -12.938 -17.359 1 97.88 204 LEU A N 1
ATOM 1574 C CA . LEU A 1 204 ? 11.438 -12.07 -17.734 1 97.88 204 LEU A CA 1
ATOM 1575 C C . LEU A 1 204 ? 10.508 -12.773 -18.719 1 97.88 204 LEU A C 1
ATOM 1577 O O . LEU A 1 204 ? 10.953 -13.266 -19.766 1 97.88 204 LEU A O 1
ATOM 1581 N N . LEU A 1 205 ? 9.203 -12.844 -18.328 1 96.75 205 LEU A N 1
ATOM 1582 C CA . LEU A 1 205 ? 8.18 -13.422 -19.188 1 96.75 205 LEU A CA 1
ATOM 1583 C C . LEU A 1 205 ? 7.211 -12.344 -19.672 1 96.75 205 LEU A C 1
ATOM 1585 O O . LEU A 1 205 ? 7.02 -11.328 -19 1 96.75 205 LEU A O 1
ATOM 1589 N N . ARG A 1 206 ? 6.621 -12.648 -20.812 1 93.94 206 ARG A N 1
ATOM 1590 C CA . ARG A 1 206 ? 5.527 -11.82 -21.297 1 93.94 206 ARG A CA 1
ATOM 1591 C C . ARG A 1 206 ? 4.176 -12.469 -21.016 1 93.94 206 ARG A C 1
ATOM 1593 O O . ARG A 1 206 ? 4.035 -13.688 -21.125 1 93.94 206 ARG A O 1
ATOM 1600 N N . GLY A 1 207 ? 3.238 -11.609 -20.672 1 91.56 207 GLY A N 1
ATOM 1601 C CA . GLY A 1 207 ? 1.894 -12.094 -20.406 1 91.56 207 GLY A CA 1
ATOM 1602 C C . GLY A 1 207 ? 1.324 -12.914 -21.547 1 91.56 207 GLY A C 1
ATOM 1603 O O . GLY A 1 207 ? 0.636 -13.914 -21.328 1 91.56 207 GLY A O 1
ATOM 1604 N N . GLU A 1 208 ? 1.643 -12.523 -22.734 1 87.81 208 GLU A N 1
ATOM 1605 C CA . GLU A 1 208 ? 1.146 -13.219 -23.922 1 87.81 208 GLU A CA 1
ATOM 1606 C C . GLU A 1 208 ? 1.652 -14.656 -23.969 1 87.81 208 GLU A C 1
ATOM 1608 O O . GLU A 1 208 ? 0.931 -15.562 -24.391 1 87.81 208 GLU A O 1
ATOM 1613 N N . ASP A 1 209 ? 2.859 -14.836 -23.547 1 85.94 209 ASP A N 1
ATOM 1614 C CA . ASP A 1 209 ? 3.438 -16.172 -23.516 1 85.94 209 ASP A CA 1
ATOM 1615 C C . ASP A 1 209 ? 2.762 -17.047 -22.469 1 85.94 209 ASP A C 1
ATOM 1617 O O . ASP A 1 209 ? 2.525 -18.234 -22.703 1 85.94 209 ASP A O 1
ATOM 1621 N N . LEU A 1 210 ? 2.443 -16.438 -21.422 1 90.12 210 LEU A N 1
ATOM 1622 C CA . LEU A 1 210 ? 1.791 -17.188 -20.344 1 90.12 210 LEU A CA 1
ATOM 1623 C C . LEU A 1 210 ? 0.356 -17.531 -20.719 1 90.12 210 LEU A C 1
ATOM 1625 O O . LEU A 1 210 ? -0.119 -18.625 -20.406 1 90.12 210 LEU A O 1
ATOM 1629 N N . LYS A 1 211 ? -0.274 -16.641 -21.359 1 86.88 211 LYS A N 1
ATOM 1630 C CA . LYS A 1 211 ? -1.636 -16.891 -21.828 1 86.88 211 LYS A CA 1
ATOM 1631 C C . LYS A 1 211 ? -1.675 -18.047 -22.812 1 86.88 211 LYS A C 1
ATOM 1633 O O . LYS A 1 211 ? -2.572 -18.891 -22.75 1 86.88 211 LYS A O 1
ATOM 1638 N N . ALA A 1 212 ? -0.724 -18.078 -23.672 1 83.5 212 ALA A N 1
ATOM 1639 C CA . ALA A 1 212 ? -0.635 -19.141 -24.656 1 83.5 212 ALA A CA 1
ATOM 1640 C C . ALA A 1 212 ? -0.355 -20.484 -24 1 83.5 212 ALA A C 1
ATOM 1642 O O . ALA A 1 212 ? -0.84 -21.531 -24.469 1 83.5 212 ALA A O 1
ATOM 1643 N N . PHE A 1 213 ? 0.489 -20.359 -23.047 1 82.12 213 PHE A N 1
ATOM 1644 C CA . PHE A 1 213 ? 0.83 -21.562 -22.297 1 82.12 213 PHE A CA 1
ATOM 1645 C C . PHE A 1 213 ? -0.397 -22.125 -21.578 1 82.12 213 PHE A C 1
ATOM 1647 O O . PHE A 1 213 ? -0.572 -23.344 -21.516 1 82.12 213 PHE A O 1
ATOM 1654 N N . ALA A 1 214 ? -1.177 -21.312 -20.891 1 76.44 214 ALA A N 1
ATOM 1655 C CA . ALA A 1 214 ? -2.328 -21.734 -20.094 1 76.44 214 ALA A CA 1
ATOM 1656 C C . ALA A 1 214 ? -3.387 -22.406 -20.969 1 76.44 214 ALA A C 1
ATOM 1658 O O . ALA A 1 214 ? -4.211 -23.172 -20.484 1 76.44 214 ALA A O 1
ATOM 1659 N N . GLN A 1 215 ? -3.188 -22.516 -22.422 1 62.5 215 GLN A N 1
ATOM 1660 C CA . GLN A 1 215 ? -4.168 -23.156 -23.297 1 62.5 215 GLN A CA 1
ATOM 1661 C C . GLN A 1 215 ? -5.328 -23.734 -22.5 1 62.5 215 GLN A C 1
ATOM 1663 O O . GLN A 1 215 ? -5.262 -24.875 -22.031 1 62.5 215 GLN A O 1
ATOM 1668 N N . PHE A 1 216 ? -6.121 -22.922 -21.672 1 43.12 216 PHE A N 1
ATOM 1669 C CA . PHE A 1 216 ? -7.332 -23.562 -21.188 1 43.12 216 PHE A CA 1
ATOM 1670 C C . PHE A 1 216 ? -8.188 -24.062 -22.344 1 43.12 216 PHE A C 1
ATOM 1672 O O . PHE A 1 216 ? -8.125 -23.5 -23.453 1 43.12 216 PHE A O 1
ATOM 1679 N N . MET B 1 1 ? 12.891 24.797 20.562 1 48.75 1 MET B N 1
ATOM 1680 C CA . MET B 1 1 ? 12.055 25.875 20.062 1 48.75 1 MET B CA 1
ATOM 1681 C C . MET B 1 1 ? 12.32 26.109 18.578 1 48.75 1 MET B C 1
ATOM 1683 O O . MET B 1 1 ? 11.383 26.297 17.797 1 48.75 1 MET B O 1
ATOM 1687 N N . HIS B 1 2 ? 13.539 25.781 18.016 1 83.69 2 HIS B N 1
ATOM 1688 C CA . HIS B 1 2 ? 14.102 26.031 16.688 1 83.69 2 HIS B CA 1
ATOM 1689 C C . HIS B 1 2 ? 13.734 24.906 15.719 1 83.69 2 HIS B C 1
ATOM 1691 O O . HIS B 1 2 ? 13.391 25.172 14.57 1 83.69 2 HIS B O 1
ATOM 1697 N N . ARG B 1 3 ? 13.352 23.75 16.328 1 89.5 3 ARG B N 1
ATOM 1698 C CA . ARG B 1 3 ? 13.109 22.641 15.422 1 89.5 3 ARG B CA 1
ATOM 1699 C C . ARG B 1 3 ? 11.695 22.688 14.852 1 89.5 3 ARG B C 1
ATOM 1701 O O . ARG B 1 3 ? 11.492 22.469 13.656 1 89.5 3 ARG B O 1
ATOM 1708 N N . LEU B 1 4 ? 10.781 23.016 15.688 1 93.25 4 LEU B N 1
ATOM 1709 C CA . LEU B 1 4 ? 9.383 23.094 15.266 1 93.25 4 LEU B CA 1
ATOM 1710 C C . LEU B 1 4 ? 9.195 24.219 14.25 1 93.25 4 LEU B C 1
ATOM 1712 O O . LEU B 1 4 ? 8.516 24.031 13.234 1 93.25 4 LEU B O 1
ATOM 1716 N N . GLU B 1 5 ? 9.742 25.344 14.531 1 94.25 5 GLU B N 1
ATOM 1717 C CA . GLU B 1 5 ? 9.602 26.469 13.625 1 94.25 5 GLU B CA 1
ATOM 1718 C C . GLU B 1 5 ? 10.172 26.141 12.242 1 94.25 5 GLU B C 1
ATOM 1720 O O . GLU B 1 5 ? 9.586 26.5 11.219 1 94.25 5 GLU B O 1
ATOM 1725 N N . ARG B 1 6 ? 11.305 25.562 12.273 1 95.88 6 ARG B N 1
ATOM 1726 C CA . ARG B 1 6 ? 11.914 25.156 11.008 1 95.88 6 ARG B CA 1
ATOM 1727 C C . ARG B 1 6 ? 11.016 24.172 10.266 1 95.88 6 ARG B C 1
ATOM 1729 O O . ARG B 1 6 ? 10.852 24.266 9.047 1 95.88 6 ARG B O 1
ATOM 1736 N N . ALA B 1 7 ? 10.492 23.234 10.953 1 97.06 7 ALA B N 1
ATOM 1737 C CA . ALA B 1 7 ? 9.578 22.25 10.359 1 97.06 7 ALA B CA 1
ATOM 1738 C C . ALA B 1 7 ? 8.359 22.938 9.75 1 97.06 7 ALA B C 1
ATOM 1740 O O . ALA B 1 7 ? 7.934 22.578 8.648 1 97.06 7 ALA B O 1
ATOM 1741 N N . LEU B 1 8 ? 7.816 23.922 10.461 1 96.62 8 LEU B N 1
ATOM 1742 C CA . LEU B 1 8 ? 6.645 24.641 9.961 1 96.62 8 LEU B CA 1
ATOM 1743 C C . LEU B 1 8 ? 6.98 25.406 8.695 1 96.62 8 LEU B C 1
ATOM 1745 O O . LEU B 1 8 ? 6.164 25.484 7.773 1 96.62 8 LEU B O 1
ATOM 1749 N N . GLU B 1 9 ? 8.164 26 8.68 1 97.38 9 GLU B N 1
ATOM 1750 C CA . GLU B 1 9 ? 8.617 26.688 7.48 1 97.38 9 GLU B CA 1
ATOM 1751 C C . GLU B 1 9 ? 8.727 25.734 6.297 1 97.38 9 GLU B C 1
ATOM 1753 O O . GLU B 1 9 ? 8.359 26.094 5.172 1 97.38 9 GLU B O 1
ATOM 1758 N N . TYR B 1 10 ? 9.25 24.562 6.508 1 97.88 10 TYR B N 1
ATOM 1759 C CA . TYR B 1 10 ? 9.344 23.547 5.465 1 97.88 10 TYR B CA 1
ATOM 1760 C C . TYR B 1 10 ? 7.961 23.172 4.934 1 97.88 10 TYR B C 1
ATOM 1762 O O . TYR B 1 10 ? 7.734 23.172 3.723 1 97.88 10 TYR B O 1
ATOM 1770 N N . LEU B 1 11 ? 7.059 22.938 5.816 1 98 11 LEU B N 1
ATOM 1771 C CA . LEU B 1 11 ? 5.711 22.547 5.406 1 98 11 LEU B CA 1
ATOM 1772 C C . LEU B 1 11 ? 5.051 23.672 4.602 1 98 11 LEU B C 1
ATOM 1774 O O . LEU B 1 11 ? 4.426 23.406 3.57 1 98 11 LEU B O 1
ATOM 1778 N N . ARG B 1 12 ? 5.219 24.891 5.09 1 98.19 12 ARG B N 1
ATOM 1779 C CA . ARG B 1 12 ? 4.641 26.031 4.375 1 98.19 12 ARG B CA 1
ATOM 1780 C C . ARG B 1 12 ? 5.227 26.156 2.973 1 98.19 12 ARG B C 1
ATOM 1782 O O . ARG B 1 12 ? 4.547 26.609 2.049 1 98.19 12 ARG B O 1
ATOM 1789 N N . ALA B 1 13 ? 6.469 25.719 2.832 1 98.19 13 ALA B N 1
ATOM 1790 C CA . ALA B 1 13 ? 7.148 25.781 1.539 1 98.19 13 ALA B CA 1
ATOM 1791 C C . ALA B 1 13 ? 6.844 24.531 0.713 1 98.19 13 ALA B C 1
ATOM 1793 O O . ALA B 1 13 ? 7.406 24.344 -0.369 1 98.19 13 ALA B O 1
ATOM 1794 N N . GLY B 1 14 ? 5.996 23.609 1.198 1 98.25 14 GLY B N 1
ATOM 1795 C CA . GLY B 1 14 ? 5.609 22.406 0.481 1 98.25 14 GLY B CA 1
ATOM 1796 C C . GLY B 1 14 ? 6.648 21.312 0.561 1 98.25 14 GLY B C 1
ATOM 1797 O O . GLY B 1 14 ? 6.668 20.406 -0.277 1 98.25 14 GLY B O 1
ATOM 1798 N N . LYS B 1 15 ? 7.535 21.422 1.535 1 98.25 15 LYS B N 1
ATOM 1799 C CA . LYS B 1 15 ? 8.633 20.469 1.682 1 98.25 15 LYS B CA 1
ATOM 1800 C C . LYS B 1 15 ? 8.344 19.453 2.793 1 98.25 15 LYS B C 1
ATOM 1802 O O . LYS B 1 15 ? 7.582 19.75 3.719 1 98.25 15 LYS B O 1
ATOM 1807 N N . PRO B 1 16 ? 8.93 18.297 2.686 1 98.44 16 PRO B N 1
ATOM 1808 C CA . PRO B 1 16 ? 8.664 17.25 3.678 1 98.44 16 PRO B CA 1
ATOM 1809 C C . PRO B 1 16 ? 9.344 17.516 5.02 1 98.44 16 PRO B C 1
ATOM 1811 O O . PRO B 1 16 ? 10.391 18.156 5.062 1 98.44 16 PRO B O 1
ATOM 1814 N N . VAL B 1 17 ? 8.758 17.016 6.062 1 98.25 17 VAL B N 1
ATOM 1815 C CA . VAL B 1 17 ? 9.352 16.938 7.391 1 98.25 17 VAL B CA 1
ATOM 1816 C C . VAL B 1 17 ? 9.211 15.523 7.934 1 98.25 17 VAL B C 1
ATOM 1818 O O . VAL B 1 17 ? 8.359 14.758 7.48 1 98.25 17 VAL B O 1
ATOM 1821 N N . LEU B 1 18 ? 10.102 15.141 8.852 1 98.44 18 LEU B N 1
ATOM 1822 C CA . LEU B 1 18 ? 10.047 13.836 9.5 1 98.44 18 LEU B CA 1
ATOM 1823 C C . LEU B 1 18 ? 9.43 13.938 10.891 1 98.44 18 LEU B C 1
ATOM 1825 O O . LEU B 1 18 ? 9.719 14.883 11.625 1 98.44 18 LEU B O 1
ATOM 1829 N N . VAL B 1 19 ? 8.555 13.016 11.195 1 97.69 19 VAL B N 1
ATOM 1830 C CA . VAL B 1 19 ? 7.977 12.906 12.523 1 97.69 19 VAL B CA 1
ATOM 1831 C C . VAL B 1 19 ? 8.227 11.516 13.094 1 97.69 19 VAL B C 1
ATOM 1833 O O . VAL B 1 19 ? 7.809 10.516 12.5 1 97.69 19 VAL B O 1
ATOM 1836 N N . TYR B 1 20 ? 8.945 11.438 14.133 1 96.81 20 TYR B N 1
ATOM 1837 C CA . TYR B 1 20 ? 9.117 10.219 14.906 1 96.81 20 TYR B CA 1
ATOM 1838 C C . TYR B 1 20 ? 8.094 10.133 16.031 1 96.81 20 TYR B C 1
ATOM 1840 O O . TYR B 1 20 ? 8.023 11.016 16.891 1 96.81 20 TYR B O 1
ATOM 1848 N N . ASP B 1 21 ? 7.258 9.094 16.062 1 90.69 21 ASP B N 1
ATOM 1849 C CA . ASP B 1 21 ? 6.062 9.094 16.906 1 90.69 21 ASP B CA 1
ATOM 1850 C C . ASP B 1 21 ? 6.395 8.695 18.344 1 90.69 21 ASP B C 1
ATOM 1852 O O . ASP B 1 21 ? 5.547 8.781 19.234 1 90.69 21 ASP B O 1
ATOM 1856 N N . GLY B 1 22 ? 7.617 8.172 18.562 1 85.44 22 GLY B N 1
ATOM 1857 C CA . GLY B 1 22 ? 8.016 7.906 19.938 1 85.44 22 GLY B CA 1
ATOM 1858 C C . GLY B 1 22 ? 8.367 6.453 20.188 1 85.44 22 GLY B C 1
ATOM 1859 O O . GLY B 1 22 ? 7.816 5.559 19.531 1 85.44 22 GLY B O 1
ATOM 1860 N N . ASP B 1 23 ? 9.109 6.191 21.203 1 81.44 23 ASP B N 1
ATOM 1861 C CA . ASP B 1 23 ? 9.609 4.855 21.516 1 81.44 23 ASP B CA 1
ATOM 1862 C C . ASP B 1 23 ? 8.523 3.99 22.141 1 81.44 23 ASP B C 1
ATOM 1864 O O . ASP B 1 23 ? 8.609 2.76 22.109 1 81.44 23 ASP B O 1
ATOM 1868 N N . ASP B 1 24 ? 7.523 4.605 22.641 1 79 24 ASP B N 1
ATOM 1869 C CA . ASP B 1 24 ? 6.496 3.865 23.375 1 79 24 ASP B CA 1
ATOM 1870 C C . ASP B 1 24 ? 5.262 3.633 22.5 1 79 24 ASP B C 1
ATOM 1872 O O . ASP B 1 24 ? 4.242 3.135 22.984 1 79 24 ASP B O 1
ATOM 1876 N N . ARG B 1 25 ? 5.348 3.91 21.375 1 83 25 ARG B N 1
ATOM 1877 C CA . ARG B 1 25 ? 4.25 3.664 20.438 1 83 25 ARG B CA 1
ATOM 1878 C C . ARG B 1 25 ? 4.684 2.73 19.312 1 83 25 ARG B C 1
ATOM 1880 O O . ARG B 1 25 ? 5.055 1.581 19.562 1 83 25 ARG B O 1
ATOM 1887 N N . GLU B 1 26 ? 4.762 3.289 18.047 1 86 26 GLU B N 1
ATOM 1888 C CA . GLU B 1 26 ? 5.234 2.42 16.969 1 86 26 GLU B CA 1
ATOM 1889 C C . GLU B 1 26 ? 6.758 2.42 16.891 1 86 26 GLU B C 1
ATOM 1891 O O . GLU B 1 26 ? 7.355 1.497 16.328 1 86 26 GLU B O 1
ATOM 1896 N N . ALA B 1 27 ? 7.418 3.463 17.5 1 89.94 27 ALA B N 1
ATOM 1897 C CA . ALA B 1 27 ? 8.852 3.662 17.328 1 89.94 27 ALA B CA 1
ATOM 1898 C C . ALA B 1 27 ? 9.234 3.693 15.852 1 89.94 27 ALA B C 1
ATOM 1900 O O . ALA B 1 27 ? 10.141 2.971 15.422 1 89.94 27 ALA B O 1
ATOM 1901 N N . GLU B 1 28 ? 8.508 4.527 15.078 1 94.06 28 GLU B N 1
ATOM 1902 C CA . GLU B 1 28 ? 8.672 4.695 13.641 1 94.06 28 GLU B CA 1
ATOM 1903 C C . GLU B 1 28 ? 8.633 6.172 13.25 1 94.06 28 GLU B C 1
ATOM 1905 O O . GLU B 1 28 ? 8.18 7.012 14.023 1 94.06 28 GLU B O 1
ATOM 1910 N N . ALA B 1 29 ? 9.195 6.465 12.102 1 97.56 29 ALA B N 1
ATOM 1911 C CA . ALA B 1 29 ? 9.156 7.816 11.555 1 97.56 29 ALA B CA 1
ATOM 1912 C C . ALA B 1 29 ? 8.398 7.852 10.227 1 97.56 29 ALA B C 1
ATOM 1914 O O . ALA B 1 29 ? 8.477 6.91 9.438 1 97.56 29 ALA B O 1
ATOM 1915 N N . ASP B 1 30 ? 7.672 8.891 10.031 1 98.44 30 ASP B N 1
ATOM 1916 C CA . ASP B 1 30 ? 7.031 9.164 8.75 1 98.44 30 ASP B CA 1
ATOM 1917 C C . ASP B 1 30 ? 7.5 10.5 8.172 1 98.44 30 ASP B C 1
ATOM 1919 O O . ASP B 1 30 ? 7.668 11.469 8.906 1 98.44 30 ASP B O 1
ATOM 1923 N N . PHE B 1 31 ? 7.66 10.531 6.844 1 98.75 31 PHE B N 1
ATOM 1924 C CA . PHE B 1 31 ? 7.633 11.82 6.164 1 98.75 31 PHE B CA 1
ATOM 1925 C C . PHE B 1 31 ? 6.219 12.383 6.125 1 98.75 31 PHE B C 1
ATOM 1927 O O . PHE B 1 31 ? 5.254 11.648 5.91 1 98.75 31 PHE B O 1
ATOM 1934 N N . VAL B 1 32 ? 6.098 13.648 6.367 1 98.81 32 VAL B N 1
ATOM 1935 C CA . VAL B 1 32 ? 4.848 14.391 6.238 1 98.81 32 VAL B CA 1
ATOM 1936 C C . VAL B 1 32 ? 5.02 15.523 5.23 1 98.81 32 VAL B C 1
ATOM 1938 O O . VAL B 1 32 ? 5.957 16.328 5.336 1 98.81 32 VAL B O 1
ATOM 1941 N N . VAL B 1 33 ? 4.152 15.602 4.262 1 98.81 33 VAL B N 1
ATOM 1942 C CA . VAL B 1 33 ? 4.207 16.656 3.25 1 98.81 33 VAL B CA 1
ATOM 1943 C C . VAL B 1 33 ? 2.799 17.172 2.971 1 98.81 33 VAL B C 1
ATOM 1945 O O . VAL B 1 33 ? 1.84 16.406 2.92 1 98.81 33 VAL B O 1
ATOM 1948 N N . PRO B 1 34 ? 2.672 18.531 2.844 1 98.88 34 PRO B N 1
ATOM 1949 C CA . PRO B 1 34 ? 1.361 19.031 2.412 1 98.88 34 PRO B CA 1
ATOM 1950 C C . PRO B 1 34 ? 0.897 18.406 1.101 1 98.88 34 PRO B C 1
ATOM 1952 O O . PRO B 1 34 ? 1.64 18.406 0.115 1 98.88 34 PRO B O 1
ATOM 1955 N N . ALA B 1 35 ? -0.298 17.922 1.097 1 98.94 35 ALA B N 1
ATOM 1956 C CA . ALA B 1 35 ? -0.79 17.141 -0.036 1 98.94 35 ALA B CA 1
ATOM 1957 C C . ALA B 1 35 ? -0.849 17.984 -1.302 1 98.94 35 ALA B C 1
ATOM 1959 O O . ALA B 1 35 ? -0.582 17.5 -2.4 1 98.94 35 ALA B O 1
ATOM 1960 N N . LYS B 1 36 ? -1.178 19.219 -1.209 1 98.56 36 LYS B N 1
ATOM 1961 C CA . LYS B 1 36 ? -1.319 20.109 -2.357 1 98.56 36 LYS B CA 1
ATOM 1962 C C . LYS B 1 36 ? 0.017 20.297 -3.068 1 98.56 36 LYS B C 1
ATOM 1964 O O . LYS B 1 36 ? 0.054 20.703 -4.234 1 98.56 36 LYS B O 1
ATOM 1969 N N . SER B 1 37 ? 1.117 20.016 -2.387 1 98.56 37 SER B N 1
ATOM 1970 C CA . SER B 1 37 ? 2.449 20.281 -2.926 1 98.56 37 SER B CA 1
ATOM 1971 C C . SER B 1 37 ? 3.047 19.016 -3.539 1 98.56 37 SER B C 1
ATOM 1973 O O . SER B 1 37 ? 4.156 19.047 -4.074 1 98.56 37 SER B O 1
ATOM 1975 N N . VAL B 1 38 ? 2.357 17.953 -3.5 1 98.75 38 VAL B N 1
ATOM 1976 C CA . VAL B 1 38 ? 2.871 16.672 -3.965 1 98.75 38 VAL B CA 1
ATOM 1977 C C . VAL B 1 38 ? 3.014 16.703 -5.484 1 98.75 38 VAL B C 1
ATOM 1979 O O . VAL B 1 38 ? 2.109 17.156 -6.191 1 98.75 38 VAL B O 1
ATOM 1982 N N . THR B 1 39 ? 4.145 16.297 -5.957 1 98.75 39 THR B N 1
ATOM 1983 C CA . THR B 1 39 ? 4.445 16.141 -7.375 1 98.75 39 THR B CA 1
ATOM 1984 C C . THR B 1 39 ? 4.879 14.703 -7.672 1 98.75 39 THR B C 1
ATOM 1986 O O . THR B 1 39 ? 5.254 13.961 -6.762 1 98.75 39 THR B O 1
ATOM 1989 N N . PRO B 1 40 ? 4.805 14.359 -8.977 1 98.69 40 PRO B N 1
ATOM 1990 C CA . PRO B 1 40 ? 5.297 13.023 -9.32 1 98.69 40 PRO B CA 1
ATOM 1991 C C . PRO B 1 40 ? 6.734 12.789 -8.859 1 98.69 40 PRO B C 1
ATOM 1993 O O . PRO B 1 40 ? 7.051 11.719 -8.328 1 98.69 40 PRO B O 1
ATOM 1996 N N . ASN B 1 41 ? 7.574 13.758 -9.008 1 98.44 41 ASN B N 1
ATOM 1997 C CA . ASN B 1 41 ? 8.969 13.633 -8.594 1 98.44 41 ASN B CA 1
ATOM 1998 C C . ASN B 1 41 ? 9.094 13.484 -7.082 1 98.44 41 ASN B C 1
ATOM 2000 O O . ASN B 1 41 ? 9.953 12.758 -6.598 1 98.44 41 ASN B O 1
ATOM 2004 N N . LEU B 1 42 ? 8.289 14.195 -6.348 1 98.5 42 LEU B N 1
ATOM 2005 C CA . LEU B 1 42 ? 8.32 14.062 -4.895 1 98.5 42 LEU B CA 1
ATOM 2006 C C . LEU B 1 42 ? 7.852 12.68 -4.469 1 98.5 42 LEU B C 1
ATOM 2008 O O . LEU B 1 42 ? 8.414 12.086 -3.541 1 98.5 42 LEU B O 1
ATOM 2012 N N . VAL B 1 43 ? 6.801 12.148 -5.129 1 98.69 43 VAL B N 1
ATOM 2013 C CA . VAL B 1 43 ? 6.332 10.805 -4.816 1 98.69 43 VAL B CA 1
ATOM 2014 C C . VAL B 1 43 ? 7.445 9.797 -5.074 1 98.69 43 VAL B C 1
ATOM 2016 O O . VAL B 1 43 ? 7.684 8.898 -4.258 1 98.69 43 VAL B O 1
ATOM 2019 N N . ARG B 1 44 ? 8.102 9.938 -6.203 1 98.12 44 ARG B N 1
ATOM 2020 C CA . ARG B 1 44 ? 9.234 9.062 -6.492 1 98.12 44 ARG B CA 1
ATOM 2021 C C . ARG B 1 44 ? 10.305 9.188 -5.414 1 98.12 44 ARG B C 1
ATOM 2023 O O . ARG B 1 44 ? 10.867 8.18 -4.977 1 98.12 44 ARG B O 1
ATOM 2030 N N . TRP B 1 45 ? 10.625 10.422 -5.012 1 97.81 45 TRP B N 1
ATOM 2031 C CA . TRP B 1 45 ? 11.609 10.672 -3.967 1 97.81 45 TRP B CA 1
ATOM 2032 C C . TRP B 1 45 ? 11.203 10 -2.658 1 97.81 45 TRP B C 1
ATOM 2034 O O . TRP B 1 45 ? 12.023 9.367 -1.996 1 97.81 45 TRP B O 1
ATOM 2044 N N . LEU B 1 46 ? 9.961 10.094 -2.279 1 98.12 46 LEU B N 1
ATOM 2045 C CA . LEU B 1 46 ? 9.438 9.469 -1.068 1 98.12 46 LEU B CA 1
ATOM 2046 C C . LEU B 1 46 ? 9.5 7.949 -1.164 1 98.12 46 LEU B C 1
ATOM 2048 O O . LEU B 1 46 ? 9.859 7.277 -0.196 1 98.12 46 LEU B O 1
ATOM 2052 N N . ARG B 1 47 ? 9.078 7.43 -2.336 1 96.88 47 ARG B N 1
ATOM 2053 C CA . ARG B 1 47 ? 9.141 5.992 -2.562 1 96.88 47 ARG B CA 1
ATOM 2054 C C . ARG B 1 47 ? 10.547 5.457 -2.326 1 96.88 47 ARG B C 1
ATOM 2056 O O . ARG B 1 47 ? 10.727 4.398 -1.715 1 96.88 47 ARG B O 1
ATOM 2063 N N . ILE B 1 48 ? 11.539 6.18 -2.748 1 95.25 48 ILE B N 1
ATOM 2064 C CA . ILE B 1 48 ? 12.93 5.746 -2.711 1 95.25 48 ILE B CA 1
ATOM 2065 C C . ILE B 1 48 ? 13.5 5.945 -1.306 1 95.25 48 ILE B C 1
ATOM 2067 O O . ILE B 1 48 ? 14.188 5.07 -0.777 1 95.25 48 ILE B O 1
ATOM 2071 N N . ASN B 1 49 ? 13.195 7.082 -0.665 1 95.62 49 ASN B N 1
ATOM 2072 C CA . ASN B 1 49 ? 13.859 7.445 0.583 1 95.62 49 ASN B CA 1
ATOM 2073 C C . ASN B 1 49 ? 13.078 6.961 1.798 1 95.62 49 ASN B C 1
ATOM 2075 O O . ASN B 1 49 ? 13.617 6.887 2.902 1 95.62 49 ASN B O 1
ATOM 2079 N N . ALA B 1 50 ? 11.773 6.586 1.664 1 96.88 50 ALA B N 1
ATOM 2080 C CA . ALA B 1 50 ? 10.945 6.059 2.746 1 96.88 50 ALA B CA 1
ATOM 2081 C C . ALA B 1 50 ? 10.625 4.582 2.523 1 96.88 50 ALA B C 1
ATOM 2083 O O . ALA B 1 50 ? 11.406 3.707 2.906 1 96.88 50 ALA B O 1
ATOM 2084 N N . GLY B 1 51 ? 9.859 4.43 1.57 1 95.31 51 GLY B N 1
ATOM 2085 C CA . GLY B 1 51 ? 9.648 3.055 1.145 1 95.31 51 GLY B CA 1
ATOM 2086 C C . GLY B 1 51 ? 8.461 2.396 1.824 1 95.31 51 GLY B C 1
ATOM 2087 O O . GLY B 1 51 ? 8.188 1.217 1.598 1 95.31 51 GLY B O 1
ATOM 2088 N N . GLY B 1 52 ? 7.734 3.08 2.729 1 97.31 52 GLY B N 1
ATOM 2089 C CA . GLY B 1 52 ? 6.523 2.553 3.338 1 97.31 52 GLY B CA 1
ATOM 2090 C C . GLY B 1 52 ? 5.297 2.715 2.463 1 97.31 52 GLY B C 1
ATOM 2091 O O . GLY B 1 52 ? 5.395 2.691 1.235 1 97.31 52 GLY B O 1
ATOM 2092 N N . LEU B 1 53 ? 4.152 2.705 3.049 1 98.19 53 LEU B N 1
ATOM 2093 C CA . LEU B 1 53 ? 2.885 2.887 2.352 1 98.19 53 LEU B CA 1
ATOM 2094 C C . LEU B 1 53 ? 2.52 4.367 2.266 1 98.19 53 LEU B C 1
ATOM 2096 O O . LEU B 1 53 ? 2.307 5.02 3.289 1 98.19 53 LEU B O 1
ATOM 2100 N N . LEU B 1 54 ? 2.518 4.895 1.054 1 98.81 54 LEU B N 1
ATOM 2101 C CA . LEU B 1 54 ? 2.15 6.293 0.858 1 98.81 54 LEU B CA 1
ATOM 2102 C C . LEU B 1 54 ? 0.66 6.504 1.095 1 98.81 54 LEU B C 1
ATOM 2104 O O . LEU B 1 54 ? -0.173 5.898 0.416 1 98.81 54 LEU B O 1
ATOM 2108 N N . CYS B 1 55 ? 0.343 7.352 2.037 1 98.88 55 CYS B N 1
ATOM 2109 C CA . CYS B 1 55 ? -1.043 7.574 2.438 1 98.88 55 CYS B CA 1
ATOM 2110 C C . CYS B 1 55 ? -1.418 9.047 2.307 1 98.88 55 CYS B C 1
ATOM 2112 O O . CYS B 1 55 ? -0.553 9.922 2.377 1 98.88 55 CYS B O 1
ATOM 2114 N N . PHE B 1 56 ? -2.668 9.289 2.086 1 98.94 56 PHE B N 1
ATOM 2115 C CA . PHE B 1 56 ? -3.287 10.602 2.268 1 98.94 56 PHE B CA 1
ATOM 2116 C C . PHE B 1 56 ? -3.99 10.68 3.617 1 98.94 56 PHE B C 1
ATOM 2118 O O . PHE B 1 56 ? -4.805 9.82 3.955 1 98.94 56 PHE B O 1
ATOM 2125 N N . ALA B 1 57 ? -3.672 11.703 4.363 1 98.94 57 ALA B N 1
ATOM 2126 C CA . ALA B 1 57 ? -4.281 11.852 5.68 1 98.94 57 ALA B CA 1
ATOM 2127 C C . ALA B 1 57 ? -5.09 13.141 5.766 1 98.94 57 ALA B C 1
ATOM 2129 O O . ALA B 1 57 ? -4.664 14.188 5.266 1 98.94 57 ALA B O 1
ATOM 2130 N N . THR B 1 58 ? -6.195 13.07 6.352 1 98.88 58 THR B N 1
ATOM 2131 C CA . THR B 1 58 ? -7.094 14.172 6.672 1 98.88 58 THR B CA 1
ATOM 2132 C C . THR B 1 58 ? -7.805 13.914 8 1 98.88 58 THR B C 1
ATOM 2134 O O . THR B 1 58 ? -7.324 13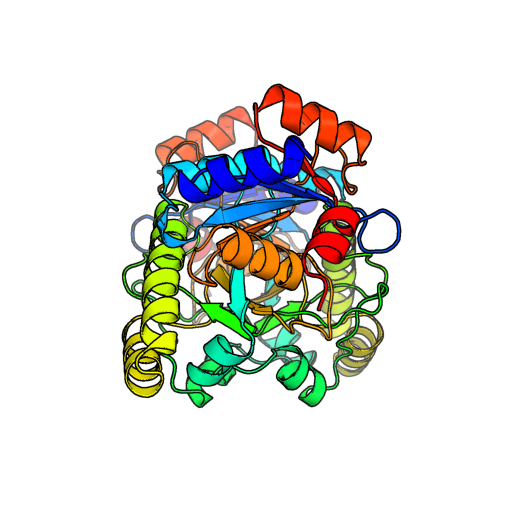.141 8.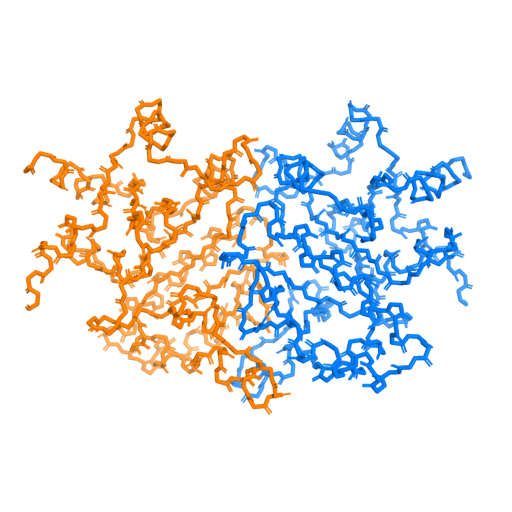828 1 98.88 58 THR B O 1
ATOM 2137 N N . THR B 1 59 ? -8.867 14.656 8.297 1 98.69 59 THR B N 1
ATOM 2138 C CA . THR B 1 59 ? -9.586 14.43 9.547 1 98.69 59 THR B CA 1
ATOM 2139 C C . THR B 1 59 ? -10.695 13.398 9.352 1 98.69 59 THR B C 1
ATOM 2141 O O . THR B 1 59 ? -11.188 13.203 8.242 1 98.69 59 THR B O 1
ATOM 2144 N N . GLU B 1 60 ? -11.016 12.734 10.43 1 98.5 60 GLU B N 1
ATOM 2145 C CA . GLU B 1 60 ? -12.156 11.828 10.406 1 98.5 60 GLU B CA 1
ATOM 2146 C C . GLU B 1 60 ? -13.414 12.523 9.891 1 98.5 60 GLU B C 1
ATOM 2148 O O . GLU B 1 60 ? -14.18 11.953 9.117 1 98.5 60 GLU B O 1
ATOM 2153 N N . GLU B 1 61 ? -13.602 13.75 10.297 1 98.31 61 GLU B N 1
ATOM 2154 C CA . GLU B 1 61 ? -14.781 14.516 9.914 1 98.31 61 GLU B CA 1
ATOM 2155 C C . GLU B 1 61 ? -14.859 14.703 8.398 1 98.31 61 GLU B C 1
ATOM 2157 O O . GLU B 1 61 ? -15.914 14.492 7.797 1 98.31 61 GLU B O 1
ATOM 2162 N N . ILE B 1 62 ? -13.781 15.055 7.844 1 98.75 62 ILE B N 1
ATOM 2163 C CA . ILE B 1 62 ? -13.75 15.281 6.402 1 98.75 62 ILE B CA 1
ATOM 2164 C C . ILE B 1 62 ? -13.992 13.961 5.672 1 98.75 62 ILE B C 1
ATOM 2166 O O . ILE B 1 62 ? -14.805 13.898 4.746 1 98.75 62 ILE B O 1
ATOM 2170 N N . ALA B 1 63 ? -13.297 12.906 6.07 1 98.81 63 ALA B N 1
ATOM 2171 C CA . ALA B 1 63 ? -13.43 11.617 5.395 1 98.81 63 ALA B CA 1
ATOM 2172 C C . ALA B 1 63 ? -14.859 11.086 5.512 1 98.81 63 ALA B C 1
ATOM 2174 O O . ALA B 1 63 ? -15.406 10.531 4.555 1 98.81 63 ALA B O 1
ATOM 2175 N N . ARG B 1 64 ? -15.477 11.266 6.664 1 98.44 64 ARG B N 1
ATOM 2176 C CA . ARG B 1 64 ? -16.859 10.836 6.836 1 98.44 64 ARG B CA 1
ATOM 2177 C C . ARG B 1 64 ? -17.797 11.656 5.961 1 98.44 64 ARG B C 1
ATOM 2179 O O . ARG B 1 64 ? -18.797 11.141 5.449 1 98.44 64 ARG B O 1
ATOM 2186 N N . ALA B 1 65 ? -17.469 12.93 5.828 1 98.56 65 ALA B N 1
ATOM 2187 C CA . ALA B 1 65 ? -18.266 13.781 4.949 1 98.56 65 ALA B CA 1
ATOM 2188 C C . ALA B 1 65 ? -18.219 13.281 3.508 1 98.56 65 ALA B C 1
ATOM 2190 O O . ALA B 1 65 ? -19.156 13.492 2.736 1 98.56 65 ALA B O 1
ATOM 2191 N N . LEU B 1 66 ? -17.188 12.625 3.145 1 98.44 66 LEU B N 1
ATOM 2192 C CA . LEU B 1 66 ? -17.031 12.086 1.801 1 98.44 66 LEU B CA 1
ATOM 2193 C C . LEU B 1 66 ? -17.75 10.75 1.671 1 98.44 66 LEU B C 1
ATOM 2195 O O . LEU B 1 66 ? -17.797 10.164 0.586 1 98.44 66 LEU B O 1
ATOM 2199 N N . GLY B 1 67 ? -18.281 10.227 2.768 1 97.75 67 GLY B N 1
ATOM 2200 C CA . GLY B 1 67 ? -19.031 8.984 2.748 1 97.75 67 GLY B CA 1
ATOM 2201 C C . GLY B 1 67 ? -18.203 7.777 3.15 1 97.75 67 GLY B C 1
ATOM 2202 O O . GLY B 1 67 ? -18.641 6.633 2.98 1 97.75 67 GLY B O 1
ATOM 2203 N N . LEU B 1 68 ? -17.078 8.023 3.67 1 98.31 68 LEU B N 1
ATOM 2204 C CA . LEU B 1 68 ? -16.203 6.922 4.051 1 98.31 68 LEU B CA 1
ATOM 2205 C C . LEU B 1 68 ? -16.375 6.574 5.527 1 98.31 68 LEU B C 1
ATOM 2207 O O . LEU B 1 68 ? -16.812 7.41 6.316 1 98.31 68 LEU B O 1
ATOM 2211 N N . SER B 1 69 ? -16.141 5.379 5.855 1 97.69 69 SER B N 1
ATOM 2212 C CA . SER B 1 69 ? -16.047 4.879 7.227 1 97.69 69 SER B CA 1
ATOM 2213 C C . SER B 1 69 ? -14.727 4.16 7.473 1 97.69 69 SER B C 1
ATOM 2215 O O . SER B 1 69 ? -14.031 3.791 6.527 1 97.69 69 SER B O 1
ATOM 2217 N N . PHE B 1 70 ? -14.406 4.051 8.766 1 97.75 70 PHE B N 1
ATOM 2218 C CA . PHE B 1 70 ? -13.203 3.283 9.047 1 97.75 70 PHE B CA 1
ATOM 2219 C C . PHE B 1 70 ? -13.336 1.858 8.523 1 97.75 70 PHE B C 1
ATOM 2221 O O . PHE B 1 70 ? -14.359 1.207 8.727 1 97.75 70 PHE B O 1
ATOM 2228 N N . LEU B 1 71 ? -12.266 1.37 7.863 1 97.88 71 LEU B N 1
ATOM 2229 C CA . LEU B 1 71 ? -12.281 0.015 7.324 1 97.88 71 LEU B CA 1
ATOM 2230 C C . LEU B 1 71 ? -12.367 -1.017 8.445 1 97.88 71 LEU B C 1
ATOM 2232 O O . LEU B 1 71 ? -12.859 -2.129 8.234 1 97.88 71 LEU B O 1
ATOM 2236 N N . SER B 1 72 ? -11.914 -0.636 9.656 1 96.5 72 SER B N 1
ATOM 2237 C CA . SER B 1 72 ? -12.055 -1.521 10.805 1 96.5 72 SER B CA 1
ATOM 2238 C C . SER B 1 72 ? -13.523 -1.871 11.047 1 96.5 72 SER B C 1
ATOM 2240 O O . SER B 1 72 ? -13.836 -2.977 11.5 1 96.5 72 SER B O 1
ATOM 2242 N N . GLU B 1 73 ? -14.414 -0.934 10.742 1 96.12 73 GLU B N 1
ATOM 2243 C CA . GLU B 1 73 ? -15.844 -1.194 10.883 1 96.12 73 GLU B CA 1
ATOM 2244 C C . GLU B 1 73 ? -16.312 -2.26 9.891 1 96.12 73 GLU B C 1
ATOM 2246 O O . GLU B 1 73 ? -17.109 -3.133 10.242 1 96.12 73 GLU B O 1
ATOM 2251 N N . TYR B 1 74 ? -15.812 -2.191 8.742 1 96.31 74 TYR B N 1
ATOM 2252 C CA . TYR B 1 74 ? -16.141 -3.166 7.703 1 96.31 74 TYR B CA 1
ATOM 2253 C C . TYR B 1 74 ? -15.594 -4.543 8.062 1 96.31 74 TYR B C 1
ATOM 2255 O O . TYR B 1 74 ? -16.344 -5.531 8.062 1 96.31 74 TYR B O 1
ATOM 2263 N N . TYR B 1 75 ? -14.336 -4.621 8.422 1 96.75 75 TYR B N 1
ATOM 2264 C CA . TYR B 1 75 ? -13.68 -5.906 8.648 1 96.75 75 TYR B CA 1
ATOM 2265 C C . TYR B 1 75 ? -14.188 -6.559 9.93 1 96.75 75 TYR B C 1
ATOM 2267 O O . TYR B 1 75 ? -14.266 -7.789 10.016 1 96.75 75 TYR B O 1
ATOM 2275 N N . SER B 1 76 ? -14.562 -5.723 10.875 1 95.94 76 SER B N 1
ATOM 2276 C CA . SER B 1 76 ? -15.156 -6.273 12.094 1 95.94 76 SER B CA 1
ATOM 2277 C C . SER B 1 76 ? -16.438 -7.039 11.781 1 95.94 76 SER B C 1
ATOM 2279 O O . SER B 1 76 ? -16.703 -8.086 12.375 1 95.94 76 SER B O 1
ATOM 2281 N N . LYS B 1 77 ? -17.219 -6.559 10.875 1 95.56 77 LYS B N 1
ATOM 2282 C CA . LYS B 1 77 ? -18.469 -7.207 10.492 1 95.56 77 LYS B CA 1
ATOM 2283 C C . LYS B 1 77 ? -18.203 -8.539 9.797 1 95.56 77 LYS B C 1
ATOM 2285 O O . LYS B 1 77 ? -19.062 -9.422 9.797 1 95.56 77 LYS B O 1
ATOM 2290 N N . LEU B 1 78 ? -17.031 -8.719 9.203 1 94.62 78 LEU B N 1
ATOM 2291 C CA . LEU B 1 78 ? -16.656 -9.969 8.555 1 94.62 78 LEU B CA 1
ATOM 2292 C C . LEU B 1 78 ? -16.109 -10.961 9.578 1 94.62 78 LEU B C 1
ATOM 2294 O O . LEU B 1 78 ? -15.766 -12.094 9.227 1 94.62 78 LEU B O 1
ATOM 2298 N N . GLY B 1 79 ? -15.953 -10.5 10.82 1 94.88 79 GLY B N 1
ATOM 2299 C CA . GLY B 1 79 ? -15.5 -11.383 11.883 1 94.88 79 GLY B CA 1
ATOM 2300 C C . GLY B 1 79 ? -14 -11.32 12.109 1 94.88 79 GLY B C 1
ATOM 2301 O O . GLY B 1 79 ? -13.453 -12.102 12.891 1 94.88 79 GLY B O 1
ATOM 2302 N N . LEU B 1 80 ? -13.336 -10.43 11.445 1 95.25 80 LEU B N 1
ATOM 2303 C CA . LEU B 1 80 ? -11.891 -10.289 11.609 1 95.25 80 LEU B CA 1
ATOM 2304 C C . LEU B 1 80 ? -11.57 -9.406 12.812 1 95.25 80 LEU B C 1
ATOM 2306 O O . LEU B 1 80 ? -12.312 -8.477 13.125 1 95.25 80 LEU B O 1
ATOM 2310 N N . SER B 1 81 ? -10.445 -9.719 13.438 1 93.75 81 SER B N 1
ATOM 2311 C CA . SER B 1 81 ? -9.867 -8.773 14.391 1 93.75 81 SER B CA 1
ATOM 2312 C C . SER B 1 81 ? -9.445 -7.48 13.703 1 93.75 81 SER B C 1
ATOM 2314 O O . SER B 1 81 ? -9.07 -7.492 12.523 1 93.75 81 SER B O 1
ATOM 2316 N N . THR B 1 82 ? -9.5 -6.387 14.5 1 92.62 82 THR B N 1
ATOM 2317 C CA . THR B 1 82 ? -9.18 -5.113 13.867 1 92.62 82 THR B CA 1
ATOM 2318 C C . THR B 1 82 ? -8.148 -4.348 14.688 1 92.62 82 THR B C 1
ATOM 2320 O O . THR B 1 82 ? -7.824 -3.197 14.375 1 92.62 82 THR B O 1
ATOM 2323 N N . ARG B 1 83 ? -7.676 -4.914 15.703 1 85.25 83 ARG B N 1
ATOM 2324 C CA . ARG B 1 83 ? -6.77 -4.168 16.562 1 85.25 83 ARG B CA 1
ATOM 2325 C C . ARG B 1 83 ? -5.352 -4.719 16.484 1 85.25 83 ARG B C 1
ATOM 2327 O O . ARG B 1 83 ? -5.125 -5.91 16.719 1 85.25 83 ARG B O 1
ATOM 2334 N N . PRO B 1 84 ? -4.414 -3.848 16.094 1 84.88 84 PRO B N 1
ATOM 2335 C CA . PRO B 1 84 ? -3.006 -4.25 16.141 1 84.88 84 PRO B CA 1
ATOM 2336 C C . PRO B 1 84 ? -2.482 -4.387 17.562 1 84.88 84 PRO B C 1
ATOM 2338 O O . PRO B 1 84 ? -3.168 -4.008 18.516 1 84.88 84 PRO B O 1
ATOM 2341 N N . ARG B 1 85 ? -1.296 -4.938 17.734 1 77.19 85 ARG B N 1
ATOM 2342 C CA . ARG B 1 85 ? -0.651 -5.168 19.031 1 77.19 85 ARG B CA 1
ATOM 2343 C C . ARG B 1 85 ? -0.409 -3.855 19.766 1 77.19 85 ARG B C 1
ATOM 2345 O O . ARG B 1 85 ? -0.445 -3.812 21 1 77.19 85 ARG B O 1
ATOM 2352 N N . TYR B 1 86 ? -0.11 -2.834 19 1 71.12 86 TYR B N 1
ATOM 2353 C CA . TYR B 1 86 ? 0.213 -1.58 19.672 1 71.12 86 TYR B CA 1
ATOM 2354 C C . TYR B 1 86 ? -1.046 -0.905 20.203 1 71.12 86 TYR B C 1
ATOM 2356 O O . TYR B 1 86 ? -0.969 0.125 20.875 1 71.12 86 TYR B O 1
ATOM 2364 N N . GLY B 1 87 ? -2.199 -1.423 19.906 1 75.25 87 GLY B N 1
ATOM 2365 C CA . GLY B 1 87 ? -3.441 -1.078 20.578 1 75.25 87 GLY B CA 1
ATOM 2366 C C . GLY B 1 87 ? -4.191 0.055 19.906 1 75.25 87 GLY B C 1
ATOM 2367 O O . GLY B 1 87 ? -5.379 0.257 20.156 1 75.25 87 GLY B O 1
ATOM 2368 N N . ASP B 1 88 ? -3.537 0.876 19.047 1 78.12 88 ASP B N 1
ATOM 2369 C CA . ASP B 1 88 ? -4.188 2.008 18.391 1 78.12 88 ASP B CA 1
ATOM 2370 C C . ASP B 1 88 ? -5.035 1.549 17.219 1 78.12 88 ASP B C 1
ATOM 2372 O O . ASP B 1 88 ? -4.594 0.725 16.406 1 78.12 88 ASP B O 1
ATOM 2376 N N . ASP B 1 89 ? -6.25 2.113 17.188 1 84.31 89 ASP B N 1
ATOM 2377 C CA . ASP B 1 89 ? -7.137 1.771 16.078 1 84.31 89 ASP B CA 1
ATOM 2378 C C . ASP B 1 89 ? -6.57 2.26 14.75 1 84.31 89 ASP B C 1
ATOM 2380 O O . ASP B 1 89 ? -6.164 3.416 14.633 1 84.31 89 ASP B O 1
ATOM 2384 N N . PRO B 1 90 ? -6.586 1.386 13.773 1 91.44 90 PRO B N 1
ATOM 2385 C CA . PRO B 1 90 ? -6.098 1.847 12.469 1 91.44 90 PRO B CA 1
ATOM 2386 C C . PRO B 1 90 ? -6.941 2.979 11.891 1 91.44 90 PRO B C 1
ATOM 2388 O O . PRO B 1 90 ? -8.148 3.041 12.133 1 91.44 90 PRO B O 1
ATOM 2391 N N . ALA B 1 91 ? -6.316 3.789 11.148 1 96.38 91 ALA B N 1
ATOM 2392 C CA . ALA B 1 91 ? -6.977 5.012 10.703 1 96.38 91 ALA B CA 1
ATOM 2393 C C . ALA B 1 91 ? -7.426 4.891 9.25 1 96.38 91 ALA B C 1
ATOM 2395 O O . ALA B 1 91 ? -7.891 5.863 8.648 1 96.38 91 ALA B O 1
ATOM 2396 N N . PHE B 1 92 ? -7.355 3.719 8.648 1 98.38 92 PHE B N 1
ATOM 2397 C CA . PHE B 1 92 ? -7.688 3.502 7.242 1 98.38 92 PHE B CA 1
ATOM 2398 C C . PHE B 1 92 ? -9.188 3.641 7.012 1 98.38 92 PHE B C 1
ATOM 2400 O O . PHE B 1 92 ? -9.984 2.961 7.664 1 98.38 92 PHE B O 1
ATOM 2407 N N . MET B 1 93 ? -9.531 4.477 6.023 1 98.5 93 MET B N 1
ATOM 2408 C CA . MET B 1 93 ? -10.953 4.684 5.766 1 98.5 93 MET B CA 1
ATOM 2409 C C . MET B 1 93 ? -11.305 4.348 4.316 1 98.5 93 MET B C 1
ATOM 2411 O O . MET B 1 93 ? -12.477 4.359 3.936 1 98.5 93 MET B O 1
ATOM 2415 N N . GLY B 1 94 ? -10.289 4.07 3.51 1 97.62 94 GLY B N 1
ATOM 2416 C CA . GLY B 1 94 ? -10.508 3.682 2.127 1 97.62 94 GLY B CA 1
ATOM 2417 C C . GLY B 1 94 ? -9.25 3.758 1.279 1 97.62 94 GLY B C 1
ATOM 2418 O O . GLY B 1 94 ? -8.273 4.402 1.668 1 97.62 94 GLY B O 1
ATOM 2419 N N . TYR B 1 95 ? -9.242 3.047 0.173 1 98.25 95 TYR B N 1
ATOM 2420 C CA . TYR B 1 95 ? -8.188 3.086 -0.838 1 98.25 95 TYR B CA 1
ATOM 2421 C C . TYR B 1 95 ? -8.734 3.59 -2.17 1 98.25 95 TYR B C 1
ATOM 2423 O O . TYR B 1 95 ? -9.68 3.02 -2.719 1 98.25 95 TYR B O 1
ATOM 2431 N N . VAL B 1 96 ? -8.109 4.621 -2.699 1 98.44 96 VAL B N 1
ATOM 2432 C CA . VAL B 1 96 ? -8.734 5.215 -3.881 1 98.44 96 VAL B CA 1
ATOM 2433 C C . VAL B 1 96 ? -7.66 5.527 -4.922 1 98.44 96 VAL B C 1
ATOM 2435 O O . VAL B 1 96 ? -6.469 5.555 -4.609 1 98.44 96 VAL B O 1
ATOM 2438 N N . ASN B 1 97 ? -8.055 5.707 -6.117 1 98.19 97 ASN B N 1
ATOM 2439 C CA . ASN B 1 97 ? -7.348 6.371 -7.211 1 98.19 97 ASN B CA 1
ATOM 2440 C C . ASN B 1 97 ? -8.211 7.449 -7.863 1 98.19 97 ASN B C 1
ATOM 2442 O O . ASN B 1 97 ? -9.438 7.34 -7.875 1 98.19 97 ASN B O 1
ATOM 2446 N N . HIS B 1 98 ? -7.547 8.484 -8.32 1 98.44 98 HIS B N 1
ATOM 2447 C CA . HIS B 1 98 ? -8.273 9.383 -9.211 1 98.44 98 HIS B CA 1
ATOM 2448 C C . HIS B 1 98 ? -8.602 8.695 -10.531 1 98.44 98 HIS B C 1
ATOM 2450 O O . HIS B 1 98 ? -7.793 7.914 -11.047 1 98.44 98 HIS B O 1
ATOM 2456 N N . LYS B 1 99 ? -9.727 9.008 -11.141 1 96.81 99 LYS B N 1
ATOM 2457 C CA . LYS B 1 99 ? -10.219 8.328 -12.336 1 96.81 99 LYS B CA 1
ATOM 2458 C C . LYS B 1 99 ? -9.312 8.594 -13.531 1 96.81 99 LYS B C 1
ATOM 2460 O O . LYS B 1 99 ? -9.32 7.832 -14.5 1 96.81 99 LYS B O 1
ATOM 2465 N N . LYS B 1 100 ? -8.523 9.633 -13.477 1 97.12 100 LYS B N 1
ATOM 2466 C CA . LYS B 1 100 ? -7.652 9.992 -14.594 1 97.12 100 LYS B CA 1
ATOM 2467 C C . LYS B 1 100 ? -6.324 9.242 -14.523 1 97.12 100 LYS B C 1
ATOM 2469 O O . LYS B 1 100 ? -5.484 9.375 -15.414 1 97.12 100 LYS B O 1
ATOM 2474 N N . THR B 1 101 ? -6.137 8.461 -13.445 1 96.44 101 THR B N 1
ATOM 2475 C CA . THR B 1 101 ? -4.918 7.664 -13.359 1 96.44 101 THR B CA 1
ATOM 2476 C C . THR B 1 101 ? -4.969 6.492 -14.336 1 96.44 101 THR B C 1
ATOM 2478 O O . THR B 1 101 ? -6.031 6.168 -14.867 1 96.44 101 THR B O 1
ATOM 2481 N N . PHE B 1 102 ? -3.84 5.949 -14.625 1 92.81 102 PHE B N 1
ATOM 2482 C CA . PHE B 1 102 ? -3.814 4.73 -15.43 1 92.81 102 PHE B CA 1
ATOM 2483 C C . PHE B 1 102 ? -4.086 3.506 -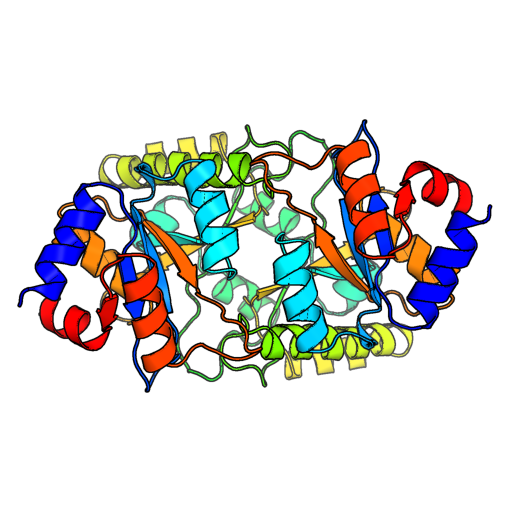14.57 1 92.81 102 PHE B C 1
ATOM 2485 O O . PHE B 1 102 ? -5.242 3.109 -14.391 1 92.81 102 PHE B O 1
ATOM 2492 N N . THR B 1 103 ? -3.129 3.059 -13.758 1 92.44 103 THR B N 1
ATOM 2493 C CA . THR B 1 103 ? -3.379 1.926 -12.875 1 92.44 103 THR B CA 1
ATOM 2494 C C . THR B 1 103 ? -3.447 2.379 -11.422 1 92.44 103 THR B C 1
ATOM 2496 O O . THR B 1 103 ? -3.932 1.643 -10.562 1 92.44 103 THR B O 1
ATOM 2499 N N . GLY B 1 104 ? -2.9 3.543 -11.211 1 95.94 104 GLY B N 1
ATOM 2500 C CA . GLY B 1 104 ? -2.916 4.086 -9.859 1 95.94 104 GLY B CA 1
ATOM 2501 C C . GLY B 1 104 ? -1.619 3.852 -9.109 1 95.94 104 GLY B C 1
ATOM 2502 O O . GLY B 1 104 ? -1.356 4.504 -8.094 1 95.94 104 GLY B O 1
ATOM 2503 N N . VAL B 1 105 ? -0.784 2.912 -9.57 1 96.5 105 VAL B N 1
ATOM 2504 C CA . VAL B 1 105 ? 0.379 2.521 -8.781 1 96.5 105 VAL B CA 1
ATOM 2505 C C . VAL B 1 105 ? 1.582 3.375 -9.172 1 96.5 105 VAL B C 1
ATOM 2507 O O . VAL B 1 105 ? 2.545 3.492 -8.414 1 96.5 105 VAL B O 1
ATOM 2510 N N . ARG B 1 106 ? 1.557 4.043 -10.406 1 96.56 106 ARG B N 1
ATOM 2511 C CA . ARG B 1 106 ? 2.65 4.891 -10.867 1 96.56 106 ARG B CA 1
ATOM 2512 C C . ARG B 1 106 ? 2.814 6.109 -9.969 1 96.56 106 ARG B C 1
ATOM 2514 O O . ARG B 1 106 ? 1.834 6.633 -9.43 1 96.56 106 ARG B O 1
ATOM 2521 N N . ASP B 1 107 ? 4.098 6.582 -9.891 1 98.38 107 ASP B N 1
ATOM 2522 C CA . ASP B 1 107 ? 4.336 7.77 -9.078 1 98.38 107 ASP B CA 1
ATOM 2523 C C . ASP B 1 107 ? 3.482 8.945 -9.547 1 98.38 107 ASP B C 1
ATOM 2525 O O . ASP B 1 107 ? 2.945 9.695 -8.734 1 98.38 107 ASP B O 1
ATOM 2529 N N . SER B 1 108 ? 3.371 9.125 -10.859 1 98.44 108 SER B N 1
ATOM 2530 C CA . SER B 1 108 ? 2.553 10.195 -11.422 1 98.44 108 SER B CA 1
ATOM 2531 C C . SER B 1 108 ? 1.084 10.016 -11.055 1 98.44 108 SER B C 1
ATOM 2533 O O . SER B 1 108 ? 0.386 11 -10.781 1 98.44 108 SER B O 1
ATOM 2535 N N . ASP B 1 109 ? 0.608 8.789 -11.094 1 98.25 109 ASP B N 1
ATOM 2536 C CA . ASP B 1 109 ? -0.776 8.492 -10.734 1 98.25 109 ASP B CA 1
ATOM 2537 C C . ASP B 1 109 ? -1.042 8.773 -9.266 1 98.25 109 ASP B C 1
ATOM 2539 O O . ASP B 1 109 ? -2.061 9.375 -8.914 1 98.25 109 ASP B O 1
ATOM 2543 N N . LYS B 1 110 ? -0.127 8.344 -8.383 1 98.81 110 LYS B N 1
ATOM 2544 C CA . LYS B 1 110 ? -0.294 8.594 -6.953 1 98.81 110 LYS B CA 1
ATOM 2545 C C . LYS B 1 110 ? -0.27 10.094 -6.652 1 98.81 110 LYS B C 1
ATOM 2547 O O . LYS B 1 110 ? -1.03 10.57 -5.812 1 98.81 110 LYS B O 1
ATOM 2552 N N . ALA B 1 111 ? 0.616 10.781 -7.332 1 98.88 111 ALA B N 1
ATOM 2553 C CA . ALA B 1 111 ? 0.689 12.227 -7.148 1 98.88 111 ALA B CA 1
ATOM 2554 C C . ALA B 1 111 ? -0.627 12.898 -7.531 1 98.88 111 ALA B C 1
ATOM 2556 O O . ALA B 1 111 ? -1.127 13.758 -6.805 1 98.88 111 ALA B O 1
ATOM 2557 N N . LEU B 1 112 ? -1.169 12.469 -8.656 1 98.81 112 LEU B N 1
ATOM 2558 C CA . LEU B 1 112 ? -2.443 13.023 -9.102 1 98.81 112 LEU B CA 1
ATOM 2559 C C . LEU B 1 112 ? -3.545 12.742 -8.086 1 98.81 112 LEU B C 1
ATOM 2561 O O . LEU B 1 112 ? -4.312 13.641 -7.734 1 98.81 112 LEU B O 1
ATOM 2565 N N . THR B 1 113 ? -3.617 11.516 -7.633 1 98.94 113 THR B N 1
ATOM 2566 C CA . THR B 1 113 ? -4.641 11.133 -6.664 1 98.94 113 THR B CA 1
ATOM 2567 C C . THR B 1 113 ? -4.527 11.977 -5.398 1 98.94 113 THR B C 1
ATOM 2569 O O . THR B 1 113 ? -5.523 12.523 -4.922 1 98.94 113 THR B O 1
ATOM 2572 N N . ILE B 1 114 ? -3.328 12.133 -4.898 1 98.94 114 ILE B N 1
ATOM 2573 C CA . ILE B 1 114 ? -3.104 12.836 -3.643 1 98.94 114 ILE B CA 1
ATOM 2574 C C . ILE B 1 114 ? -3.441 14.312 -3.814 1 98.94 114 ILE B C 1
ATOM 2576 O O . ILE B 1 114 ? -4.109 14.906 -2.965 1 98.94 114 ILE B O 1
ATOM 2580 N N . LYS B 1 115 ? -3.014 14.93 -4.875 1 98.88 115 LYS B N 1
ATOM 2581 C CA . LYS B 1 115 ? -3.293 16.344 -5.121 1 98.88 115 LYS B CA 1
ATOM 2582 C C . LYS B 1 115 ? -4.797 16.594 -5.23 1 98.88 115 LYS B C 1
ATOM 2584 O O . LYS B 1 115 ? -5.305 17.578 -4.691 1 98.88 115 LYS B O 1
ATOM 2589 N N . GLU B 1 116 ? -5.469 15.742 -5.93 1 98.94 116 GLU B N 1
ATOM 2590 C CA . GLU B 1 116 ? -6.91 15.906 -6.094 1 98.94 116 GLU B CA 1
ATOM 2591 C C . GLU B 1 116 ? -7.645 15.664 -4.777 1 98.94 116 GLU B C 1
ATOM 2593 O O . GLU B 1 116 ? -8.672 16.297 -4.508 1 98.94 116 GLU B O 1
ATOM 2598 N N . LEU B 1 117 ? -7.156 14.75 -3.965 1 98.94 117 LEU B N 1
ATOM 2599 C CA . LEU B 1 117 ? -7.723 14.562 -2.635 1 98.94 117 LEU B CA 1
ATOM 2600 C C . LEU B 1 117 ? -7.551 15.82 -1.79 1 98.94 117 LEU B C 1
ATOM 2602 O O . LEU B 1 117 ? -8.422 16.156 -0.982 1 98.94 117 LEU B O 1
ATOM 2606 N N . ALA B 1 118 ? -6.383 16.469 -1.929 1 98.94 118 ALA B N 1
ATOM 2607 C CA . ALA B 1 118 ? -6.164 17.734 -1.219 1 98.94 118 ALA B CA 1
ATOM 2608 C C . ALA B 1 118 ? -7.242 18.75 -1.572 1 98.94 118 ALA B C 1
ATOM 2610 O O . ALA B 1 118 ? -7.777 19.422 -0.692 1 98.94 118 ALA B O 1
ATOM 2611 N N . HIS B 1 119 ? -7.539 18.797 -2.855 1 98.75 119 HIS B N 1
ATOM 2612 C CA . HIS B 1 119 ? -8.594 19.688 -3.316 1 98.75 119 HIS B CA 1
ATOM 2613 C C . HIS B 1 119 ? -9.938 19.312 -2.693 1 98.75 119 HIS B C 1
ATOM 2615 O O . HIS B 1 119 ? -10.672 20.188 -2.227 1 98.75 119 HIS B O 1
ATOM 2621 N N . ILE B 1 120 ? -10.258 18.094 -2.666 1 98.94 120 ILE B N 1
ATOM 2622 C CA . ILE B 1 120 ? -11.516 17.594 -2.113 1 98.94 120 ILE B CA 1
ATOM 2623 C C . ILE B 1 120 ? -11.594 17.938 -0.628 1 98.94 120 ILE B C 1
ATOM 2625 O O . ILE B 1 120 ? -12.656 18.344 -0.14 1 98.94 120 ILE B O 1
ATOM 2629 N N . ALA B 1 121 ? -10.492 17.734 0.107 1 98.81 121 ALA B N 1
ATOM 2630 C CA . ALA B 1 121 ? -10.469 18.016 1.54 1 98.81 121 ALA B CA 1
ATOM 2631 C C . ALA B 1 121 ? -10.742 19.5 1.813 1 98.81 121 ALA B C 1
ATOM 2633 O O . ALA B 1 121 ? -11.492 19.844 2.732 1 98.81 121 ALA B O 1
ATOM 2634 N N . GLU B 1 122 ? -10.141 20.344 1.029 1 98.5 122 GLU B N 1
ATOM 2635 C CA . GLU B 1 122 ? -10.367 21.766 1.186 1 98.5 122 GLU B CA 1
ATOM 2636 C C . GLU B 1 122 ? -11.812 22.141 0.863 1 98.5 122 GLU B C 1
ATOM 2638 O O . GLU B 1 122 ? -12.414 22.969 1.551 1 98.5 122 GLU B O 1
ATOM 2643 N N . LEU B 1 123 ? -12.32 21.531 -0.191 1 98.75 123 LEU B N 1
ATOM 2644 C CA . LEU B 1 123 ? -13.711 21.75 -0.568 1 98.75 123 LEU B CA 1
ATOM 2645 C C . LEU B 1 123 ? -14.656 21.297 0.538 1 98.75 123 LEU B C 1
ATOM 2647 O O . LEU B 1 123 ? -15.68 21.938 0.783 1 98.75 123 LEU B O 1
ATOM 2651 N N . ALA B 1 124 ? -14.312 20.234 1.183 1 98.75 124 ALA B N 1
ATOM 2652 C CA . ALA B 1 124 ? -15.156 19.672 2.23 1 98.75 124 ALA B CA 1
ATOM 2653 C C . ALA B 1 124 ? -15.289 20.625 3.41 1 98.75 124 ALA B C 1
ATOM 2655 O O . ALA B 1 124 ? -16.312 20.656 4.09 1 98.75 124 ALA B O 1
ATOM 2656 N N . LEU B 1 125 ? -14.266 21.453 3.695 1 97.88 125 LEU B N 1
ATOM 2657 C CA . LEU B 1 125 ? -14.297 22.438 4.773 1 97.88 125 LEU B CA 1
ATOM 2658 C C . LEU B 1 125 ? -15.32 23.531 4.488 1 97.88 125 LEU B C 1
ATOM 2660 O O . LEU B 1 125 ? -15.883 24.109 5.414 1 97.88 125 LEU B O 1
ATOM 2664 N N . LYS B 1 126 ? -15.57 23.781 3.207 1 98.19 126 LYS B N 1
ATOM 2665 C CA . LYS B 1 126 ? -16.469 24.859 2.797 1 98.19 126 LYS B CA 1
ATOM 2666 C C . LYS B 1 126 ? -17.859 24.312 2.469 1 98.19 126 LYS B C 1
ATOM 2668 O O . LYS B 1 126 ? -18.859 24.922 2.826 1 98.19 126 LYS B O 1
ATOM 2673 N N . ASP B 1 127 ? -17.844 23.203 1.771 1 98.62 127 ASP B N 1
ATOM 2674 C CA . ASP B 1 127 ? -19.078 22.594 1.287 1 98.62 127 ASP B CA 1
ATOM 2675 C C . ASP B 1 127 ? -18.969 21.062 1.256 1 98.62 127 ASP B C 1
ATOM 2677 O O . ASP B 1 127 ? -18.688 20.484 0.208 1 98.62 127 ASP B O 1
ATOM 2681 N N . PRO B 1 128 ? -19.328 20.438 2.314 1 98.44 128 PRO B N 1
ATOM 2682 C CA . PRO B 1 128 ? -19.156 18.984 2.414 1 98.44 128 PRO B CA 1
ATOM 2683 C C . PRO B 1 128 ? -19.969 18.234 1.366 1 98.44 128 PRO B C 1
ATOM 2685 O O . PRO B 1 128 ? -19.531 17.203 0.862 1 98.44 128 PRO B O 1
ATOM 2688 N N . SER B 1 129 ? -21.125 18.75 1.055 1 98.38 129 SER B N 1
ATOM 2689 C CA . SER B 1 129 ? -21.969 18.062 0.083 1 98.38 129 SER B CA 1
ATOM 2690 C C . SER B 1 129 ? -21.344 18.078 -1.308 1 98.38 129 SER B C 1
ATOM 2692 O O . SER B 1 129 ? -21.328 17.062 -1.998 1 98.38 129 SER B O 1
ATOM 2694 N N . LEU B 1 130 ? -20.875 19.25 -1.67 1 98.69 130 LEU B N 1
ATOM 2695 C CA . LEU B 1 130 ? -20.219 19.375 -2.967 1 98.69 130 LEU B CA 1
ATOM 2696 C C . LEU B 1 130 ? -18.953 18.531 -3.008 1 98.69 130 LEU B C 1
ATOM 2698 O O . LEU B 1 130 ? -18.625 17.938 -4.039 1 98.69 130 LEU B O 1
ATOM 2702 N N . ALA B 1 131 ? -18.219 18.547 -1.916 1 98.81 131 ALA B N 1
ATOM 2703 C CA . ALA B 1 131 ? -17.016 17.734 -1.829 1 98.81 131 ALA B CA 1
ATOM 2704 C C . ALA B 1 131 ? -17.328 16.25 -2.049 1 98.81 131 ALA B C 1
ATOM 2706 O O . ALA B 1 131 ? -16.594 15.555 -2.762 1 98.81 131 ALA B O 1
ATOM 2707 N N . ARG B 1 132 ? -18.344 15.797 -1.422 1 98.62 132 ARG B N 1
ATOM 2708 C CA . ARG B 1 132 ? -18.75 14.398 -1.584 1 98.62 132 ARG B CA 1
ATOM 2709 C C . ARG B 1 132 ? -19.094 14.094 -3.037 1 98.62 132 ARG B C 1
ATOM 2711 O O . ARG B 1 132 ? -18.672 13.062 -3.576 1 98.62 132 ARG B O 1
ATOM 2718 N N . GLU B 1 133 ? -19.828 14.953 -3.623 1 98.5 133 GLU B N 1
ATOM 2719 C CA . GLU B 1 133 ? -20.203 14.773 -5.023 1 98.5 133 GLU B CA 1
ATOM 2720 C C . GLU B 1 133 ? -18.984 14.703 -5.922 1 98.5 133 GLU B C 1
ATOM 2722 O O . GLU B 1 133 ? -18.891 13.836 -6.789 1 98.5 133 GLU B O 1
ATOM 2727 N N . GLU B 1 134 ? -18.078 15.609 -5.703 1 98.56 134 GLU B N 1
ATOM 2728 C CA . GLU B 1 134 ? -16.875 15.633 -6.512 1 98.56 134 GLU B CA 1
ATOM 2729 C C . GLU B 1 134 ? -16 14.406 -6.242 1 98.56 134 GLU B C 1
ATOM 2731 O O . GLU B 1 134 ? -15.375 13.867 -7.16 1 98.56 134 GLU B O 1
ATOM 2736 N N . PHE B 1 135 ? -15.945 14.055 -5.027 1 98.69 135 PHE B N 1
ATOM 2737 C CA . PHE B 1 135 ? -15.203 12.852 -4.68 1 98.69 135 PHE B CA 1
ATOM 2738 C C . PHE B 1 135 ? -15.758 11.633 -5.418 1 98.69 135 PHE B C 1
ATOM 2740 O O . PHE B 1 135 ? -15.016 10.914 -6.086 1 98.69 135 PHE B O 1
ATOM 2747 N N . LEU B 1 136 ? -17.047 11.398 -5.348 1 97.94 136 LEU B N 1
ATOM 2748 C CA . LEU B 1 136 ? -17.703 10.258 -5.984 1 97.94 136 LEU B CA 1
ATOM 2749 C C . LEU B 1 136 ? -17.531 10.32 -7.5 1 97.94 136 LEU B C 1
ATOM 2751 O O . LEU B 1 136 ? -17.406 9.281 -8.156 1 97.94 136 LEU B O 1
ATOM 2755 N N . SER B 1 137 ? -17.438 11.469 -8.023 1 97.69 137 SER B N 1
ATOM 2756 C CA . SER B 1 137 ? -17.406 11.648 -9.469 1 97.69 137 SER B CA 1
ATOM 2757 C C . SER B 1 137 ? -15.984 11.461 -10.008 1 97.69 137 SER B C 1
ATOM 2759 O O . SER B 1 137 ? -15.797 11.078 -11.164 1 97.69 137 SER B O 1
ATOM 2761 N N . ASN B 1 138 ? -15.008 11.672 -9.164 1 98 138 ASN B N 1
ATOM 2762 C CA . ASN B 1 138 ? -13.672 11.812 -9.727 1 98 138 ASN B CA 1
ATOM 2763 C C . ASN B 1 138 ? -12.742 10.703 -9.25 1 98 138 ASN B C 1
ATOM 2765 O O . ASN B 1 138 ? -11.609 10.578 -9.727 1 98 138 ASN B O 1
ATOM 2769 N N . PHE B 1 139 ? -13.18 9.938 -8.32 1 98.12 139 PHE B N 1
ATOM 2770 C CA . PHE B 1 139 ? -12.328 8.883 -7.781 1 98.12 139 PHE B CA 1
ATOM 2771 C C . PHE B 1 139 ? -12.984 7.516 -7.945 1 98.12 139 PHE B C 1
ATOM 2773 O O . PHE B 1 139 ? -14.203 7.418 -8.07 1 98.12 139 PHE B O 1
ATOM 2780 N N . TYR B 1 140 ? -12.203 6.477 -7.977 1 97.12 140 TYR B N 1
ATOM 2781 C CA . TYR B 1 140 ? -12.695 5.105 -7.883 1 97.12 140 TYR B CA 1
ATOM 2782 C C . TYR B 1 140 ? -11.977 4.344 -6.773 1 97.12 140 TYR B C 1
ATOM 2784 O O . TYR B 1 140 ? -10.93 4.785 -6.285 1 97.12 140 TYR B O 1
ATOM 2792 N N . ALA B 1 141 ? -12.609 3.279 -6.359 1 97.06 141 ALA B N 1
ATOM 2793 C CA . ALA B 1 141 ? -12.094 2.412 -5.305 1 97.06 141 ALA B CA 1
ATOM 2794 C C . ALA B 1 141 ? -12.414 0.948 -5.59 1 97.06 141 ALA B C 1
ATOM 2796 O O . ALA B 1 141 ? -13.438 0.637 -6.203 1 97.06 141 ALA B O 1
ATOM 2797 N N . PRO B 1 142 ? -11.562 -0.062 -5.16 1 97.31 142 PRO B N 1
ATOM 2798 C CA . PRO B 1 142 ? -10.32 0.153 -4.422 1 97.31 142 PRO B CA 1
ATOM 2799 C C . PRO B 1 142 ? -9.195 0.68 -5.309 1 97.31 142 PRO B C 1
ATOM 2801 O O . PRO B 1 142 ? -9.188 0.442 -6.52 1 97.31 142 PRO B O 1
ATOM 2804 N N . GLY B 1 143 ? -8.305 1.476 -4.734 1 97.12 143 GLY B N 1
ATOM 2805 C CA . GLY B 1 143 ? -7.145 1.998 -5.438 1 97.12 143 GLY B CA 1
ATOM 2806 C C . GLY B 1 143 ? -5.855 1.85 -4.648 1 97.12 143 GLY B C 1
ATOM 2807 O O . GLY B 1 143 ? -5.691 0.89 -3.893 1 97.12 143 GLY B O 1
ATOM 2808 N N . HIS B 1 144 ? -4.887 2.771 -4.871 1 98.19 144 HIS B N 1
ATOM 2809 C CA . HIS B 1 144 ? -3.535 2.555 -4.367 1 98.19 144 HIS B CA 1
ATOM 2810 C C . HIS B 1 144 ? -3.174 3.578 -3.299 1 98.19 144 HIS B C 1
ATOM 2812 O O . HIS B 1 144 ? -2.111 3.488 -2.682 1 98.19 144 HIS B O 1
ATOM 2818 N N . VAL B 1 145 ? -4.082 4.512 -3.1 1 98.75 145 VAL B N 1
ATOM 2819 C CA . VAL B 1 145 ? -3.809 5.527 -2.088 1 98.75 145 VAL B CA 1
ATOM 2820 C C . VAL B 1 145 ? -4.801 5.391 -0.936 1 98.75 145 VAL B C 1
ATOM 2822 O O . VAL B 1 145 ? -5.992 5.68 -1.097 1 98.75 145 VAL B O 1
ATOM 2825 N N . PRO B 1 146 ? -4.324 5.008 0.217 1 98.81 146 PRO B N 1
ATOM 2826 C CA . PRO B 1 146 ? -5.211 4.984 1.381 1 98.81 146 PRO B CA 1
ATOM 2827 C C . PRO B 1 146 ? -5.551 6.383 1.895 1 98.81 146 PRO B C 1
ATOM 2829 O O . PRO B 1 146 ? -4.691 7.266 1.895 1 98.81 146 PRO B O 1
ATOM 2832 N N . ILE B 1 147 ? -6.789 6.543 2.295 1 98.94 147 ILE B N 1
ATOM 2833 C CA . ILE B 1 147 ? -7.23 7.73 3.016 1 98.94 147 ILE B CA 1
ATOM 2834 C C . ILE B 1 147 ? -7.293 7.434 4.512 1 98.94 147 ILE B C 1
ATOM 2836 O O . ILE B 1 147 ? -7.961 6.484 4.934 1 98.94 147 ILE B O 1
ATOM 2840 N N . LEU B 1 148 ? -6.586 8.203 5.254 1 98.88 148 LEU B N 1
ATOM 2841 C CA . LEU B 1 148 ? -6.566 8.07 6.707 1 98.88 148 LEU B CA 1
ATOM 2842 C C . LEU B 1 148 ? -7.363 9.188 7.367 1 98.88 148 LEU B C 1
ATOM 2844 O O . LEU B 1 148 ? -7.242 10.352 6.98 1 98.88 148 LEU B O 1
ATOM 2848 N N . GLY B 1 149 ? -8.148 8.82 8.352 1 98.75 149 GLY B N 1
ATOM 2849 C CA . GLY B 1 149 ? -8.922 9.797 9.109 1 98.75 149 GLY B CA 1
ATOM 2850 C C . GLY B 1 149 ? -8.383 10.008 10.516 1 98.75 149 GLY B C 1
ATOM 2851 O O . GLY B 1 149 ? -8.461 9.109 11.352 1 98.75 149 GLY B O 1
ATOM 2852 N N . ALA B 1 150 ? -7.922 11.164 10.781 1 98.25 150 ALA B N 1
ATOM 2853 C CA . ALA B 1 150 ? -7.371 11.508 12.094 1 98.25 150 ALA B CA 1
ATOM 2854 C C . ALA B 1 150 ? -8.477 11.641 13.133 1 98.25 150 ALA B C 1
ATOM 2856 O O . ALA B 1 150 ? -9.477 12.328 12.906 1 98.25 150 ALA B O 1
ATOM 2857 N N . ARG B 1 151 ? -8.328 10.977 14.18 1 96.31 151 ARG B N 1
ATOM 2858 C CA . ARG B 1 151 ? -9.188 11.125 15.352 1 96.31 151 ARG B CA 1
ATOM 2859 C C . ARG B 1 151 ? -8.547 12.039 16.391 1 96.31 151 ARG B C 1
ATOM 2861 O O . ARG B 1 151 ? -8.164 11.586 17.469 1 96.31 151 ARG B O 1
ATOM 2868 N N . LEU B 1 152 ? -8.602 13.281 16.062 1 92.94 152 LEU B N 1
ATOM 2869 C CA . LEU B 1 152 ? -7.906 14.273 16.859 1 92.94 152 LEU B CA 1
ATOM 2870 C C . LEU B 1 152 ? -8.391 14.242 18.312 1 92.94 152 LEU B C 1
ATOM 2872 O O . LEU B 1 152 ? -9.594 14.266 18.562 1 92.94 152 LEU B O 1
ATOM 2876 N N . GLY B 1 153 ? -7.438 14.133 19.266 1 87.94 153 GLY B N 1
ATOM 2877 C CA . GLY B 1 153 ? -7.762 14.109 20.672 1 87.94 153 GLY B CA 1
ATOM 2878 C C . GLY B 1 153 ? -8.078 12.719 21.203 1 87.94 153 GLY B C 1
ATOM 2879 O O . GLY B 1 153 ? -8.148 12.5 22.406 1 87.94 153 GLY B O 1
ATOM 2880 N N . ARG B 1 154 ? -8.211 11.758 20.359 1 90.31 154 ARG B N 1
ATOM 2881 C CA . ARG B 1 154 ? -8.586 10.398 20.75 1 90.31 154 ARG B CA 1
ATOM 2882 C C . ARG B 1 154 ? -7.488 9.406 20.391 1 90.31 154 ARG B C 1
ATOM 2884 O O . ARG B 1 154 ? -7.359 8.352 21.016 1 90.31 154 ARG B O 1
ATOM 2891 N N . ARG B 1 155 ? -6.75 9.766 19.391 1 89.5 155 ARG B N 1
ATOM 2892 C CA . ARG B 1 155 ? -5.617 8.977 18.906 1 89.5 155 ARG B CA 1
ATOM 2893 C C . ARG B 1 155 ? -4.395 9.867 18.688 1 89.5 155 ARG B C 1
ATOM 2895 O O . ARG B 1 155 ? -4.527 11.062 18.438 1 89.5 155 ARG B O 1
ATOM 2902 N N . TRP B 1 156 ? -3.219 9.25 18.812 1 88.81 156 TRP B N 1
ATOM 2903 C CA . TRP B 1 156 ? -2.016 10.07 18.719 1 88.81 156 TRP B CA 1
ATOM 2904 C C . TRP B 1 156 ? -0.977 9.422 17.812 1 88.81 156 TRP B C 1
ATOM 2906 O O . TRP B 1 156 ? 0.209 9.375 18.156 1 88.81 156 TRP B O 1
ATOM 2916 N N . GLY B 1 157 ? -1.438 8.852 16.766 1 93 157 GLY B N 1
ATOM 2917 C CA . GLY B 1 157 ? -0.528 8.32 15.766 1 93 157 GLY B CA 1
ATOM 2918 C C . GLY B 1 157 ? -0.094 9.352 14.742 1 93 157 GLY B C 1
ATOM 2919 O O . GLY B 1 157 ? -0.393 10.539 14.891 1 93 157 GLY B O 1
ATOM 2920 N N . HIS B 1 158 ? 0.654 8.938 13.766 1 96.38 158 HIS B N 1
ATOM 2921 C CA . HIS B 1 158 ? 1.173 9.828 12.734 1 96.38 158 HIS B CA 1
ATOM 2922 C C . HIS B 1 158 ? 0.046 10.602 12.055 1 96.38 158 HIS B C 1
ATOM 2924 O O . HIS B 1 158 ? 0.219 11.766 11.68 1 96.38 158 HIS B O 1
ATOM 2930 N N . THR B 1 159 ? -1.089 9.891 11.859 1 97.38 159 THR B N 1
ATOM 2931 C CA . THR B 1 159 ? -2.23 10.539 11.227 1 97.38 159 THR B CA 1
ATOM 2932 C C . THR B 1 159 ? -2.643 11.789 12.008 1 97.38 159 THR B C 1
ATOM 2934 O O . THR B 1 159 ? -2.781 12.867 11.43 1 97.38 159 THR B O 1
ATOM 2937 N N . GLU B 1 160 ? -2.779 11.703 13.305 1 95.62 160 GLU B N 1
ATOM 2938 C CA . GLU B 1 160 ? -3.188 12.805 14.172 1 95.62 160 GLU B CA 1
ATOM 2939 C C . GLU B 1 160 ? -2.072 13.836 14.312 1 95.62 160 GLU B C 1
ATOM 2941 O O . GLU B 1 160 ? -2.324 15.039 14.258 1 95.62 160 GLU B O 1
ATOM 2946 N N . LEU B 1 161 ? -0.848 13.32 14.492 1 95.94 161 LEU B N 1
ATOM 2947 C CA . LEU B 1 161 ? 0.292 14.219 14.633 1 95.94 161 LEU B CA 1
ATOM 2948 C C . LEU B 1 161 ? 0.454 15.094 13.391 1 95.94 161 LEU B C 1
ATOM 2950 O O . LEU B 1 161 ? 0.801 16.266 13.5 1 95.94 161 LEU B O 1
ATOM 2954 N N . SER B 1 162 ? 0.177 14.547 12.25 1 97.56 162 SER B N 1
ATOM 2955 C CA . SER B 1 162 ? 0.3 15.289 11 1 97.56 162 SER B CA 1
ATOM 2956 C C . SER B 1 162 ? -0.763 16.375 10.898 1 97.56 162 SER B C 1
ATOM 2958 O O . SER B 1 162 ? -0.516 17.438 10.328 1 97.56 162 SER B O 1
ATOM 2960 N N . MET B 1 163 ? -1.955 16.109 11.43 1 97.31 163 MET B N 1
ATOM 2961 C CA . MET B 1 163 ? -3 17.141 11.445 1 97.31 163 MET B CA 1
ATOM 2962 C C . MET B 1 163 ? -2.621 18.297 12.359 1 97.31 163 MET B C 1
ATOM 2964 O O . MET B 1 163 ? -2.906 19.453 12.062 1 97.31 163 MET B O 1
ATOM 2968 N N . ILE B 1 164 ? -2.016 17.938 13.461 1 95.88 164 ILE B N 1
ATOM 2969 C CA . ILE B 1 164 ? -1.539 18.969 14.383 1 95.88 164 ILE B CA 1
ATOM 2970 C C . ILE B 1 164 ? -0.497 19.844 13.695 1 95.88 164 ILE B C 1
ATOM 2972 O O . ILE B 1 164 ? -0.553 21.078 13.789 1 95.88 164 ILE B O 1
ATOM 2976 N N . LEU B 1 165 ? 0.379 19.234 13 1 96.5 165 LEU B N 1
ATOM 2977 C CA . LEU B 1 165 ? 1.436 19.953 12.289 1 96.5 165 LEU B CA 1
ATOM 2978 C C . LEU B 1 165 ? 0.853 20.844 11.203 1 96.5 165 LEU B C 1
ATOM 2980 O O . LEU B 1 165 ? 1.281 22 11.039 1 96.5 165 LEU B O 1
ATOM 2984 N N . ALA B 1 166 ? -0.052 20.312 10.406 1 97.19 166 ALA B N 1
ATOM 2985 C CA . ALA B 1 166 ? -0.689 21.109 9.352 1 97.19 166 ALA B CA 1
ATOM 2986 C C . ALA B 1 166 ? -1.376 22.344 9.922 1 97.19 166 ALA B C 1
ATOM 2988 O O . ALA B 1 166 ? -1.218 23.438 9.398 1 97.19 166 ALA B O 1
ATOM 2989 N N . LYS B 1 167 ? -2.092 22.109 10.984 1 96.25 167 LYS B N 1
ATOM 2990 C CA . LYS B 1 167 ? -2.773 23.234 11.641 1 96.25 167 LYS B CA 1
ATOM 2991 C C . LYS B 1 167 ? -1.775 24.281 12.109 1 96.25 167 LYS B C 1
ATOM 2993 O O . LYS B 1 167 ? -1.986 25.484 11.906 1 96.25 167 LYS B O 1
ATOM 2998 N N . ALA B 1 168 ? -0.747 23.812 12.75 1 95.06 168 ALA B N 1
ATOM 2999 C CA . ALA B 1 168 ? 0.281 24.719 13.258 1 95.06 168 ALA B CA 1
ATOM 3000 C C . ALA B 1 168 ? 0.909 25.531 12.125 1 95.06 168 ALA B C 1
ATOM 3002 O O . ALA B 1 168 ? 1.295 26.688 12.32 1 95.06 168 ALA B O 1
ATOM 3003 N N . ALA B 1 169 ? 0.983 24.953 10.977 1 96.12 169 ALA B N 1
ATOM 3004 C CA . ALA B 1 169 ? 1.599 25.609 9.82 1 96.12 169 ALA B CA 1
ATOM 3005 C C . ALA B 1 169 ? 0.589 26.484 9.086 1 96.12 169 ALA B C 1
ATOM 3007 O O . ALA B 1 169 ? 0.938 27.156 8.117 1 96.12 169 ALA B O 1
ATOM 3008 N N . GLY B 1 170 ? -0.682 26.484 9.539 1 96.81 170 GLY B N 1
ATOM 3009 C CA . GLY B 1 170 ? -1.718 27.25 8.859 1 96.81 170 GLY B CA 1
ATOM 3010 C C . GLY B 1 170 ? -2.137 26.641 7.539 1 96.81 170 GLY B C 1
ATOM 3011 O O . GLY B 1 170 ? -2.527 27.359 6.613 1 96.81 170 GLY B O 1
ATOM 3012 N N . LEU B 1 171 ? -1.962 25.391 7.434 1 98.06 171 LEU B N 1
ATOM 3013 C CA . LEU B 1 171 ? -2.287 24.672 6.207 1 98.06 171 LEU B CA 1
ATOM 3014 C C . LEU B 1 171 ? -3.582 23.891 6.367 1 98.06 171 LEU B C 1
ATOM 3016 O O . LEU B 1 171 ? -3.984 23.562 7.488 1 98.06 171 LEU B O 1
ATOM 3020 N N . PRO B 1 172 ? -4.273 23.594 5.227 1 98.19 172 PRO B N 1
ATOM 3021 C CA . PRO B 1 172 ? -5.438 22.719 5.316 1 98.19 172 PRO B CA 1
ATOM 3022 C C . PRO B 1 172 ? -5.09 21.328 5.879 1 98.19 172 PRO B C 1
ATOM 3024 O O . PRO B 1 172 ? -3.932 20.906 5.809 1 98.19 172 PRO B O 1
ATOM 3027 N N . PRO B 1 173 ? -6.059 20.672 6.449 1 98.62 173 PRO B N 1
ATOM 3028 C CA . PRO B 1 173 ? -5.832 19.328 6.996 1 98.62 173 PRO B CA 1
ATOM 3029 C C . PRO B 1 173 ? -5.75 18.266 5.91 1 98.62 173 PRO B C 1
ATOM 3031 O O . PRO B 1 173 ? -6.617 17.391 5.832 1 98.62 173 PRO B O 1
ATOM 3034 N N . ALA B 1 174 ? -4.793 18.297 5.102 1 98.88 174 ALA B N 1
ATOM 3035 C CA . ALA B 1 174 ? -4.547 17.406 3.967 1 98.88 174 ALA B CA 1
ATOM 3036 C C . ALA B 1 174 ? -3.049 17.219 3.738 1 98.88 174 ALA B C 1
ATOM 3038 O O . ALA B 1 174 ? -2.363 18.125 3.266 1 98.88 174 ALA B O 1
ATOM 3039 N N . VAL B 1 175 ? -2.57 16.062 4.098 1 98.94 175 VAL B N 1
ATOM 3040 C CA . VAL B 1 175 ? -1.143 15.797 3.955 1 98.94 175 VAL B CA 1
ATOM 3041 C C . VAL B 1 175 ? -0.932 14.391 3.389 1 98.94 175 VAL B C 1
ATOM 3043 O O . VAL B 1 175 ? -1.839 13.555 3.424 1 98.94 175 VAL B O 1
ATOM 3046 N N . ALA B 1 176 ? 0.162 14.18 2.736 1 98.94 176 ALA B N 1
ATOM 3047 C CA . ALA B 1 176 ? 0.668 12.844 2.441 1 98.94 176 ALA B CA 1
ATOM 3048 C C . ALA B 1 176 ? 1.674 12.391 3.496 1 98.94 176 ALA B C 1
ATOM 3050 O O . ALA B 1 176 ? 2.498 13.188 3.957 1 98.94 176 ALA B O 1
ATOM 3051 N N . ILE B 1 177 ? 1.554 11.164 3.955 1 98.88 177 ILE B N 1
ATOM 3052 C CA . ILE B 1 177 ? 2.514 10.617 4.906 1 98.88 177 ILE B CA 1
ATOM 3053 C C . ILE B 1 177 ? 3.02 9.266 4.41 1 98.88 177 ILE B C 1
ATOM 3055 O O . ILE B 1 177 ? 2.318 8.562 3.678 1 98.88 177 ILE B O 1
ATOM 3059 N N . ILE B 1 178 ? 4.18 8.914 4.777 1 98.75 178 ILE B N 1
ATOM 3060 C CA . ILE B 1 178 ? 4.766 7.637 4.395 1 98.75 178 ILE B CA 1
ATOM 3061 C C . ILE B 1 178 ? 5.828 7.23 5.414 1 98.75 178 ILE B C 1
ATOM 3063 O O . ILE B 1 178 ? 6.676 8.039 5.789 1 98.75 178 ILE B O 1
ATOM 3067 N N . GLU B 1 179 ? 5.781 6.004 5.883 1 97.88 179 GLU B N 1
ATOM 3068 C CA . GLU B 1 179 ? 6.742 5.484 6.855 1 97.88 179 GLU B CA 1
ATOM 3069 C C . GLU B 1 179 ? 8.125 5.32 6.23 1 97.88 179 GLU B C 1
ATOM 3071 O O . GLU B 1 179 ? 8.25 4.863 5.094 1 97.88 179 GLU B O 1
ATOM 3076 N N . VAL B 1 180 ? 9.086 5.621 6.969 1 97.5 180 VAL B N 1
ATOM 3077 C CA . VAL B 1 180 ? 10.469 5.453 6.531 1 97.5 180 VAL B CA 1
ATOM 3078 C C . VAL B 1 180 ? 10.969 4.066 6.934 1 97.5 180 VAL B C 1
ATOM 3080 O O . VAL B 1 180 ? 11 3.729 8.117 1 97.5 180 VAL B O 1
ATOM 3083 N N . LEU B 1 181 ? 11.266 3.459 5.785 1 95.31 181 LEU B N 1
ATOM 3084 C CA . LEU B 1 181 ? 11.867 2.145 5.996 1 95.31 181 LEU B CA 1
ATOM 3085 C C . LEU B 1 181 ? 13.352 2.166 5.668 1 95.31 181 LEU B C 1
ATOM 3087 O O . LEU B 1 181 ? 13.789 2.908 4.785 1 95.31 181 LEU B O 1
ATOM 3091 N N . GLY B 1 182 ? 14.297 1.58 6.434 1 89.44 182 GLY B N 1
ATOM 3092 C CA . GLY B 1 182 ? 15.742 1.623 6.281 1 89.44 182 GLY B CA 1
ATOM 3093 C C . GLY B 1 182 ? 16.328 0.32 5.77 1 89.44 182 GLY B C 1
ATOM 3094 O O . GLY B 1 182 ? 15.625 -0.483 5.156 1 89.44 182 GLY B O 1
ATOM 3095 N N . PRO B 1 183 ? 17.594 0.346 5.789 1 90.62 183 PRO B N 1
ATOM 3096 C CA . PRO B 1 183 ? 18.297 -0.817 5.238 1 90.62 183 PRO B CA 1
ATOM 3097 C C . PRO B 1 183 ? 18.047 -2.09 6.047 1 90.62 183 PRO B C 1
ATOM 3099 O O . PRO B 1 183 ? 18.297 -3.193 5.562 1 90.62 183 PRO B O 1
ATOM 3102 N N . SER B 1 184 ? 17.656 -1.872 7.242 1 92.88 184 SER B N 1
ATOM 3103 C CA . SER B 1 184 ? 17.281 -3.045 8.023 1 92.88 184 SER B CA 1
ATOM 3104 C C . SER B 1 184 ? 15.883 -3.543 7.641 1 92.88 184 SER B C 1
ATOM 3106 O O . SER B 1 184 ? 15.203 -2.928 6.816 1 92.88 184 SER B O 1
ATOM 3108 N N . THR B 1 185 ? 15.5 -4.645 8.094 1 96 185 THR B N 1
ATOM 3109 C CA . THR B 1 185 ? 14.172 -5.184 7.828 1 96 185 THR B CA 1
ATOM 3110 C C . THR B 1 185 ? 13.195 -4.797 8.938 1 96 185 THR B C 1
ATOM 3112 O O . THR B 1 185 ? 12.016 -5.152 8.883 1 96 185 THR B O 1
ATOM 3115 N N . GLU B 1 186 ? 13.695 -4.066 9.875 1 93.75 186 GLU B N 1
ATOM 3116 C CA . GLU B 1 186 ? 12.93 -3.568 11.008 1 93.75 186 GLU B CA 1
ATOM 3117 C C . GLU B 1 186 ? 12.75 -2.055 10.938 1 93.75 186 GLU B C 1
ATOM 3119 O O . GLU B 1 186 ? 13.172 -1.423 9.961 1 93.75 186 GLU B O 1
ATOM 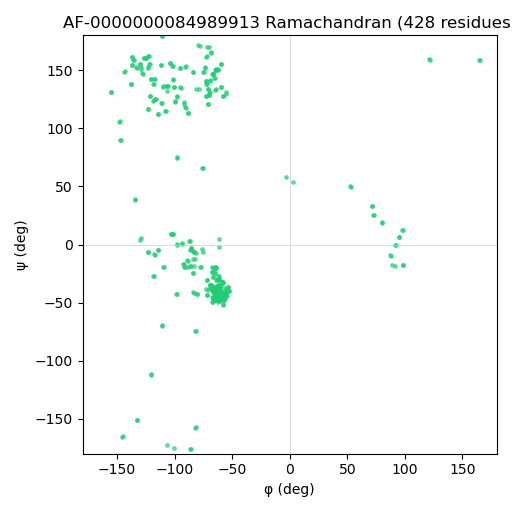3124 N N . ALA B 1 187 ? 12.078 -1.501 11.898 1 91.38 187 ALA B N 1
ATOM 3125 C CA . ALA B 1 187 ? 11.93 -0.049 11.953 1 91.38 187 ALA B CA 1
ATOM 3126 C C . ALA B 1 187 ? 13.266 0.637 12.211 1 91.38 187 ALA B C 1
ATOM 3128 O O . ALA B 1 187 ? 14.109 0.107 12.93 1 91.38 187 ALA B O 1
ATOM 3129 N N . MET B 1 188 ? 13.375 1.831 11.609 1 94.62 188 MET B N 1
ATOM 3130 C CA . MET B 1 188 ? 14.562 2.633 11.891 1 94.62 188 MET B CA 1
ATOM 3131 C C . MET B 1 188 ? 14.523 3.18 13.312 1 94.62 188 MET B C 1
ATOM 3133 O O . MET B 1 188 ? 13.484 3.676 13.766 1 94.62 188 MET B O 1
ATOM 3137 N N . THR B 1 189 ? 15.641 3.043 13.961 1 93.19 189 THR B N 1
ATOM 3138 C CA . THR B 1 189 ? 15.742 3.652 15.281 1 93.19 189 THR B CA 1
ATOM 3139 C C . THR B 1 189 ? 15.75 5.176 15.18 1 93.19 189 THR B C 1
ATOM 3141 O O . THR B 1 189 ? 15.969 5.727 14.102 1 93.19 189 THR B O 1
ATOM 3144 N N . TYR B 1 190 ? 15.547 5.801 16.312 1 95 190 TYR B N 1
ATOM 3145 C CA . TYR B 1 190 ? 15.594 7.258 16.312 1 95 190 TYR B CA 1
ATOM 3146 C C . TYR B 1 190 ? 16.953 7.758 15.812 1 95 190 TYR B C 1
ATOM 3148 O O . TYR B 1 190 ? 17.016 8.75 15.086 1 95 190 TYR B O 1
ATOM 3156 N N . GLN B 1 191 ? 17.984 7.109 16.25 1 95.81 191 GLN B N 1
ATOM 3157 C CA . GLN B 1 191 ? 19.328 7.5 15.82 1 95.81 191 GLN B CA 1
ATOM 3158 C C . GLN B 1 191 ? 19.469 7.391 14.305 1 95.81 191 GLN B C 1
ATOM 3160 O O . GLN B 1 191 ? 20.016 8.281 13.664 1 95.81 191 GLN B O 1
ATOM 3165 N N . GLU B 1 192 ? 19.031 6.328 13.719 1 96.19 192 GLU B N 1
ATOM 3166 C CA . GLU B 1 192 ? 19.094 6.133 12.273 1 96.19 192 GLU B CA 1
ATOM 3167 C C . GLU B 1 192 ? 18.266 7.191 11.539 1 96.19 192 GLU B C 1
ATOM 3169 O O . GLU B 1 192 ? 18.703 7.703 10.5 1 96.19 192 GLU B O 1
ATOM 3174 N N . VAL B 1 193 ? 17.109 7.504 12.047 1 97.19 193 VAL B N 1
ATOM 3175 C CA . VAL B 1 193 ? 16.234 8.516 11.453 1 97.19 193 VAL B CA 1
ATOM 3176 C C . VAL B 1 193 ? 16.906 9.883 11.523 1 97.19 193 VAL B C 1
ATOM 3178 O O . VAL B 1 193 ? 16.828 10.672 10.578 1 97.19 193 VAL B O 1
ATOM 3181 N N . SER B 1 194 ? 17.484 10.109 12.664 1 97.06 194 SER B N 1
ATOM 3182 C CA . SER B 1 194 ? 18.203 11.367 12.836 1 97.06 194 SER B CA 1
ATOM 3183 C C . SER B 1 194 ? 19.328 11.516 11.812 1 97.06 194 SER B C 1
ATOM 3185 O O . SER B 1 194 ? 19.516 12.594 11.242 1 97.06 194 SER B O 1
ATOM 3187 N N . GLU B 1 195 ? 20.047 10.516 11.602 1 97.56 195 GLU B N 1
ATOM 3188 C CA . GLU B 1 195 ? 21.109 10.523 10.609 1 97.56 195 GLU B CA 1
ATOM 3189 C C . GLU B 1 195 ? 20.562 10.727 9.203 1 97.56 195 GLU B C 1
ATOM 3191 O O . GLU B 1 195 ? 21.141 11.469 8.398 1 97.56 195 GLU B O 1
ATOM 3196 N N . LEU B 1 196 ? 19.484 10.078 8.938 1 97.06 196 LEU B N 1
ATOM 3197 C CA . LEU B 1 196 ? 18.828 10.242 7.648 1 97.06 196 LEU B CA 1
ATOM 3198 C C . LEU B 1 196 ? 18.375 11.688 7.453 1 97.06 196 LEU B C 1
ATOM 3200 O O . LEU B 1 196 ? 18.562 12.258 6.375 1 97.06 196 LEU B O 1
ATOM 3204 N N . ALA B 1 197 ? 17.734 12.219 8.445 1 97.69 197 ALA B N 1
ATOM 3205 C CA . ALA B 1 197 ? 17.25 13.594 8.398 1 97.69 197 ALA B CA 1
ATOM 3206 C C . ALA B 1 197 ? 18.391 14.562 8.094 1 97.69 197 ALA B C 1
ATOM 3208 O O . ALA B 1 197 ? 18.234 15.477 7.281 1 97.69 197 ALA B O 1
ATOM 3209 N N . GLU B 1 198 ? 19.484 14.328 8.75 1 97.62 198 GLU B N 1
ATOM 3210 C CA . GLU B 1 198 ? 20.656 15.156 8.523 1 97.62 198 GLU B CA 1
ATOM 3211 C C . GLU B 1 198 ? 21.172 15.016 7.09 1 97.62 198 GLU B C 1
ATOM 3213 O O . GLU B 1 198 ? 21.484 16.016 6.441 1 97.62 198 GLU B O 1
ATOM 3218 N N . THR B 1 199 ? 21.266 13.852 6.641 1 97.44 199 THR B N 1
ATOM 3219 C CA . THR B 1 199 ? 21.75 13.57 5.293 1 97.44 199 THR B CA 1
ATOM 3220 C C . THR B 1 199 ? 20.859 14.234 4.246 1 97.44 199 THR B C 1
ATOM 3222 O O . THR B 1 199 ? 21.344 14.789 3.266 1 97.44 199 THR B O 1
ATOM 3225 N N . LEU B 1 200 ? 19.547 14.227 4.449 1 97.44 200 LEU B N 1
ATOM 3226 C CA . LEU B 1 200 ? 18.594 14.742 3.473 1 97.44 200 LEU B CA 1
ATOM 3227 C C . LEU B 1 200 ? 18.344 16.234 3.686 1 97.44 200 LEU B C 1
ATOM 3229 O O . LEU B 1 200 ? 17.734 16.891 2.838 1 97.44 200 LEU B O 1
ATOM 3233 N N . GLY B 1 201 ? 18.75 16.781 4.812 1 97.19 201 GLY B N 1
ATOM 3234 C CA . GLY B 1 201 ? 18.484 18.172 5.145 1 97.19 201 GLY B CA 1
ATOM 3235 C C . GLY B 1 201 ? 17.031 18.438 5.48 1 97.19 201 GLY B C 1
ATOM 3236 O O . GLY B 1 201 ? 16.469 19.469 5.129 1 97.19 201 GLY B O 1
ATOM 3237 N N . VAL B 1 202 ? 16.359 17.484 6.078 1 97.56 202 VAL B N 1
ATOM 3238 C CA . VAL B 1 202 ? 14.945 17.562 6.422 1 97.56 202 VAL B CA 1
ATOM 3239 C C . VAL B 1 202 ? 14.789 17.672 7.938 1 97.56 202 VAL B C 1
ATOM 3241 O O . VAL B 1 202 ? 15.469 16.984 8.695 1 97.56 202 VAL B O 1
ATOM 3244 N N . PRO B 1 203 ? 13.898 18.578 8.414 1 97.94 203 PRO B N 1
ATOM 3245 C CA . PRO B 1 203 ? 13.68 18.656 9.859 1 97.94 203 PRO B CA 1
ATOM 3246 C C . PRO B 1 203 ? 13.047 17.375 10.422 1 97.94 203 PRO B C 1
ATOM 3248 O O . PRO B 1 203 ? 12.211 16.766 9.758 1 97.94 203 PRO B O 1
ATOM 3251 N N . LEU B 1 204 ? 13.492 17.031 11.641 1 97.81 204 LEU B N 1
ATOM 3252 C CA . LEU B 1 204 ? 12.961 15.883 12.367 1 97.81 204 LEU B CA 1
ATOM 3253 C C . LEU B 1 204 ? 12.32 16.328 13.68 1 97.81 204 LEU B C 1
ATOM 3255 O O . LEU B 1 204 ? 12.953 17 14.484 1 97.81 204 LEU B O 1
ATOM 3259 N N . LEU B 1 205 ? 11.023 15.961 13.828 1 96.69 205 LEU B N 1
ATOM 3260 C CA . LEU B 1 205 ? 10.289 16.234 15.055 1 96.69 205 LEU B CA 1
ATOM 3261 C C . LEU B 1 205 ? 9.977 14.945 15.805 1 96.69 205 LEU B C 1
ATOM 3263 O O . LEU B 1 205 ? 9.875 13.875 15.203 1 96.69 205 LEU B O 1
ATOM 3267 N N . ARG B 1 206 ? 9.812 15.117 17.094 1 93.94 206 ARG B N 1
ATOM 3268 C CA . ARG B 1 206 ? 9.32 14.016 17.922 1 93.94 206 ARG B CA 1
ATOM 3269 C C . ARG B 1 206 ? 7.836 14.18 18.234 1 93.94 206 ARG B C 1
ATOM 3271 O O . ARG B 1 206 ? 7.363 15.297 18.453 1 93.94 206 ARG B O 1
ATOM 3278 N N . GLY B 1 207 ? 7.16 13.047 18.219 1 91.5 207 GLY B N 1
ATOM 3279 C CA . GLY B 1 207 ? 5.738 13.062 18.531 1 91.5 207 GLY B CA 1
ATOM 3280 C C . GLY B 1 207 ? 5.434 13.734 19.859 1 91.5 207 GLY B C 1
ATOM 3281 O O . GLY B 1 207 ? 4.434 14.445 19.984 1 91.5 207 GLY B O 1
ATOM 3282 N N . GLU B 1 208 ? 6.293 13.547 20.797 1 87.69 208 GLU B N 1
ATOM 3283 C CA . GLU B 1 208 ? 6.102 14.117 22.125 1 87.69 208 GLU B CA 1
ATOM 3284 C C . GLU B 1 208 ? 6.102 15.648 22.078 1 87.69 208 GLU B C 1
ATOM 3286 O O . GLU B 1 208 ? 5.355 16.297 22.797 1 87.69 208 GLU B O 1
ATOM 3291 N N . ASP B 1 209 ? 6.926 16.172 21.219 1 85.88 209 ASP B N 1
ATOM 3292 C CA . ASP B 1 209 ? 6.996 17.625 21.062 1 85.88 209 ASP B CA 1
ATOM 3293 C C . ASP B 1 209 ? 5.727 18.172 20.422 1 85.88 209 ASP B C 1
ATOM 3295 O O . ASP B 1 209 ? 5.234 19.234 20.812 1 85.88 209 ASP B O 1
ATOM 3299 N N . LEU B 1 210 ? 5.227 17.438 19.531 1 89.94 210 LEU B N 1
ATOM 3300 C CA . LEU B 1 210 ? 4.012 17.859 18.844 1 89.94 210 LEU B CA 1
ATOM 3301 C C . LEU B 1 210 ? 2.803 17.766 19.781 1 89.94 210 LEU B C 1
ATOM 3303 O O . LEU B 1 210 ? 1.924 18.625 19.75 1 89.94 210 LEU B O 1
ATOM 3307 N N . LYS B 1 211 ? 2.797 16.75 20.547 1 86.56 211 LYS B N 1
ATOM 3308 C CA . LYS B 1 211 ? 1.719 16.578 21.531 1 86.56 211 LYS B CA 1
ATOM 3309 C C . LYS B 1 211 ? 1.701 17.734 22.516 1 86.56 211 LYS B C 1
ATOM 3311 O O . LYS B 1 211 ? 0.634 18.25 22.875 1 86.56 211 LYS B O 1
ATOM 3316 N N . ALA B 1 212 ? 2.842 18.125 22.938 1 83 212 ALA B N 1
ATOM 3317 C CA . ALA B 1 212 ? 2.967 19.234 23.891 1 83 212 ALA B CA 1
ATOM 3318 C C . ALA B 1 212 ? 2.531 20.547 23.266 1 83 212 ALA B C 1
ATOM 3320 O O . ALA B 1 212 ? 1.973 21.406 23.938 1 83 212 ALA B O 1
ATOM 3321 N N . PHE B 1 213 ? 2.91 20.641 22.047 1 81.94 213 PHE B N 1
ATOM 3322 C CA . PHE B 1 213 ? 2.537 21.828 21.297 1 81.94 213 PHE B CA 1
ATOM 3323 C C . PHE B 1 213 ? 1.022 21.938 21.172 1 81.94 213 PHE B C 1
ATOM 3325 O O . PHE B 1 213 ? 0.461 23.031 21.25 1 81.94 213 PHE B O 1
ATOM 3332 N N . ALA B 1 214 ? 0.322 20.891 20.766 1 75.5 214 ALA B N 1
ATOM 3333 C CA . ALA B 1 214 ? -1.114 20.875 20.5 1 75.5 214 ALA B CA 1
ATOM 3334 C C . ALA B 1 214 ? -1.906 21.219 21.766 1 75.5 214 ALA B C 1
ATOM 3336 O O . ALA B 1 214 ? -3.053 21.672 21.672 1 75.5 214 ALA B O 1
ATOM 3337 N N . GLN B 1 215 ? -1.248 21.609 22.984 1 62.28 215 GLN B N 1
ATOM 3338 C CA . GLN B 1 215 ? -1.954 21.984 24.203 1 62.28 215 GLN B CA 1
ATOM 3339 C C . GLN B 1 215 ? -3.465 21.844 24.031 1 62.28 215 GLN B C 1
ATOM 3341 O O . GLN B 1 215 ? -4.137 22.781 23.594 1 62.28 215 GLN B O 1
ATOM 3346 N N . PHE B 1 216 ? -4.094 20.688 23.609 1 43.72 216 PHE B N 1
ATOM 3347 C CA . PHE B 1 216 ? -5.547 20.781 23.703 1 43.72 216 PHE B CA 1
ATOM 3348 C C . PHE B 1 216 ? -5.977 21.031 25.141 1 43.72 216 PHE B C 1
ATOM 3350 O O . PHE B 1 216 ? -5.27 20.656 26.078 1 43.72 216 PHE B O 1
#

Secondary structure (DSSP, 8-state):
-HHHHHHHHHHHTT--EEEE--TTTT--EEEEEEGGG--HHHHHHHHHHTBS--EEEEEHHHHHHTT---HHHHHHHTT-B---TT-PPP-EEEEEEETT-SSS-SHHHHHHHHHHHHHHHHHHHH-HHHHHHHHHHHEEEEEEEEEEEE-BTTB-SHHHHHHHHHHHTT--S-EEEEEBB-SSSSBPPHHHHHHHHHHHT--EEEHHHHHHHH--/-HHHHHHHHHHHTT--EEEE--TTTT--EEEEEEGGG--HHHHHHHHHHTBS--EEEEEHHHHHHTT---HHHHHHHTT-B---TT-PPP-EEEEEEETT-SSS-SHHHHHHHHHHHHHHHHHHHH-HHHHHHHHHHHEEEEEEEEEEEE-BTTB-SHHHHHHHHHHHTT--S-EEEEEBB-SSSSBPPHHHHHHHHHHHT--EEEHHHHHHHT--

Foldseek 3Di:
DVQLVVQLVCQLVQHWAKEQADDLAQLFIKIKGFLLSFALVVLVVCCVQAVFAKAKFFAPVLCVLLVWDAVLVVVVVVVDDQADPSGDGFFFGAAKWWPPADQCPHSRRVSVRSNVVSVLQVVCVVPSNVSNVCCVVTMDDDHRYTYGHDPAPPDQDPSNLSQLSCVVSVHGRIIIMGIGDDPDPGHDHPVRVVVSCVVVVHRYHYSVVSVVVSVD/DVQLVVQLVCQLVQHWAKEQADDLAQLFIKIKGFLLSFALVVLVVCCVQAVFAKAKFFAPVLCVLLVWDAVLVVVVVVVDDQADPSGDGFFFGAAKWWPPADQCPHSRRVSVRSNVVSVLQVVCVVPSNVSNVCPVVTMDDDHRYTYGHDPAPPDQDPSNLSQLSCVVSVHHRIIIMGIGDDPDPGHDHPVRVVVSCVVVVHRYHYSVVSVVVSVD

InterPro domains:
  IPR000422 3,4-dihydroxy-2-butanone 4-phosphate synthase, RibB [PF00926] (5-212)
  IPR017945 DHBP synthase RibB-like alpha/beta domain superfamily [SSF55821] (3-212)